Protein AF-A0A6V1R029-F1 (afdb_monomer_lite)

Organism: Heterosigma akashiwo (NCBI:txid2829)

Radius of gyration: 32.34 Å; chains: 1; bounding box: 73×53×135 Å

Secondary structure (DSSP, 8-state):
-HHHHHHHHHHHHHHHHHHHHHSSSSPPPPHHHHHHHHHHHHHHHHHHHHTS-HHHHHHHHHHHHHTTEETTTTEE-SSSPPPHHHHHHHHHHHHHHHHHS----SS--------HHHHH-HHHHHHHHHHH-TTPPPBTTTEEE-----B-TT--S---SS-SEEEE-HHHHTSHHHHHHHHHHTT--S-TTS-----HHHHHHHHHHHHHHHTSHHHHHHHHHHHHTTSS-SSHHHHHHHHHHHHT--B-SSSTT-B-HHIIIII--EETTEE-----HHHHHHHHHHT-EEEEEEBPPS-S--SS---S-GGG-SEEEEEEEETTEEEEEEEEESS--HHHHHHHHHHHHHHS-SEEEEEETTEEEEEEEEEEEETTEEEEEEEEEEEPPPPHHHHHHHHHHHHHHHHHHHHHHHHHHHHHHHHHHHHHHHHHHHHHHHHHT--

Foldseek 3Di:
DVVLLVQLLVLLVVLLVVLVVPVPDDDFDDLVRLLVSLLVSLVSNVVSLVVADPQLVVLLQVLCVVQQAHSVVSDGDDPDHDGSVSVSVSSVVNSVVSVPPPPVPPDDDPPLDDDVVCLVAVQVLLQQLLVQQPLFDFEPPQFWFDQADADALVDPAFRDPDDGTPDGHVVSCVPQLNVLLVVLLVVDDQDFDDADDCDPVNVVSLLSNLVVLCVGRLNVSLLVSCVVVVLAPVDSVRVSVVLCCAFPAFQDDPHGRGDGLVCVEPNWYDDPLETNYDAEQSNLVVQVVVVQKAWRHWHDAPDQCDVCHPPDDPRRQQWTWTWIGGNNRTDSIHIYRHRGGPSSVSSSQSSCQRPHDQWDQHDHPPAGWIWGFDWDQDPNDIYTPYIHIDHDDDDPVRVVVVVVVVVVVVVVVVVVVVVVVVVVVVVVVVVVVVVVVVVVVVVVVVD

InterPro domains:
  IPR000048 IQ motif, EF-hand binding site [SM00015] (395-417)
  IPR000048 IQ motif, EF-hand binding site [SM00015] (425-447)
  IPR018998 EndoU ribonuclease, C-terminal [PF09412] (121-389)
  IPR018998 EndoU ribonuclease, C-terminal [PS51959] (118-393)
  IPR018998 EndoU ribonuclease, C-terminal [cd21159] (118-389)
  IPR037227 Endoribonuclease EndoU-like [SSF142877] (120-392)
  IPR039787 Poly(U)-specific endoribonuclease [PTHR12439] (102-391)

Structure (mmCIF, N/CA/C/O backbone):
data_AF-A0A6V1R029-F1
#
_entry.id   AF-A0A6V1R029-F1
#
loop_
_atom_site.group_PDB
_atom_site.id
_atom_site.type_symbol
_atom_site.label_atom_id
_atom_site.label_alt_id
_atom_site.label_comp_id
_atom_site.label_asym_id
_atom_site.label_entity_id
_atom_site.label_seq_id
_atom_site.pdbx_PDB_ins_code
_atom_site.Cartn_x
_atom_site.Cartn_y
_atom_site.Cartn_z
_atom_site.occupancy
_atom_site.B_iso_or_equiv
_atom_site.auth_seq_id
_atom_site.auth_comp_id
_atom_site.auth_asym_id
_atom_site.auth_atom_id
_atom_site.pdbx_PDB_model_num
ATOM 1 N N . GLN A 1 1 ? 7.028 -3.833 21.998 1.00 54.34 1 GLN A N 1
ATOM 2 C CA . GLN A 1 1 ? 6.760 -4.037 23.444 1.00 54.34 1 GLN A CA 1
ATOM 3 C C . GLN A 1 1 ? 5.308 -3.716 23.799 1.00 54.34 1 GLN A C 1
ATOM 5 O O . GLN A 1 1 ? 4.692 -4.537 24.460 1.00 54.34 1 GLN A O 1
ATOM 10 N N . GLN A 1 2 ? 4.737 -2.613 23.300 1.00 55.56 2 GLN A N 1
ATOM 11 C CA . GLN A 1 2 ? 3.317 -2.270 23.481 1.00 55.56 2 GLN A CA 1
ATOM 12 C C . GLN A 1 2 ? 2.348 -3.353 22.971 1.00 55.56 2 GLN A C 1
ATOM 14 O O . GLN A 1 2 ? 1.460 -3.750 23.705 1.00 55.56 2 GLN A O 1
ATOM 19 N N . PHE A 1 3 ? 2.581 -3.936 21.792 1.00 58.59 3 PHE A N 1
ATOM 20 C CA . PHE A 1 3 ? 1.743 -5.033 21.283 1.00 58.59 3 PHE A CA 1
ATOM 21 C C . PHE A 1 3 ? 1.680 -6.260 22.217 1.00 58.59 3 PHE A C 1
ATOM 23 O O . PHE A 1 3 ? 0.614 -6.806 22.468 1.00 58.59 3 PHE A O 1
ATOM 30 N N . LYS A 1 4 ? 2.817 -6.658 22.801 1.00 72.50 4 LYS A N 1
ATOM 31 C CA . LYS A 1 4 ? 2.884 -7.762 23.779 1.00 72.50 4 LYS A CA 1
ATOM 32 C C . LYS A 1 4 ? 2.118 -7.428 25.059 1.00 72.50 4 LYS A C 1
ATOM 34 O O . LYS A 1 4 ? 1.523 -8.308 25.666 1.00 72.50 4 LYS A O 1
ATOM 39 N N . MET A 1 5 ? 2.148 -6.155 25.453 1.00 75.19 5 MET A N 1
ATOM 40 C CA . MET A 1 5 ? 1.379 -5.649 26.582 1.00 75.19 5 MET A CA 1
ATOM 41 C C . MET A 1 5 ? -0.126 -5.705 26.288 1.00 75.19 5 MET A C 1
ATOM 43 O O . MET A 1 5 ? -0.872 -6.197 27.121 1.00 75.19 5 MET A O 1
ATOM 47 N N . GLU A 1 6 ? -0.565 -5.283 25.101 1.00 73.00 6 GLU A N 1
ATOM 48 C CA . GLU A 1 6 ? -1.980 -5.343 24.706 1.00 73.00 6 GLU A CA 1
ATOM 49 C C . GLU A 1 6 ? -2.486 -6.783 24.541 1.00 73.00 6 GLU A C 1
ATOM 51 O O . GLU A 1 6 ? -3.564 -7.102 25.026 1.00 73.00 6 GLU A O 1
ATOM 56 N N . SER A 1 7 ? -1.682 -7.688 23.971 1.00 74.88 7 SER A N 1
ATOM 57 C CA . SER A 1 7 ? -2.000 -9.123 23.925 1.00 74.88 7 SER A CA 1
ATOM 58 C C . SER A 1 7 ? -2.167 -9.712 25.331 1.00 74.88 7 SER A C 1
ATOM 60 O O . SER A 1 7 ? -3.139 -10.413 25.593 1.00 74.88 7 SER A O 1
ATOM 62 N N . LEU A 1 8 ? -1.272 -9.364 26.263 1.00 79.31 8 LEU A N 1
ATOM 63 C CA . LEU A 1 8 ? -1.368 -9.803 27.653 1.00 79.31 8 LEU A CA 1
ATOM 64 C C . LEU A 1 8 ? -2.629 -9.249 28.335 1.00 79.31 8 LEU A C 1
ATOM 66 O O . LEU A 1 8 ? -3.346 -10.003 28.988 1.00 79.31 8 LEU A O 1
ATOM 70 N N . LYS A 1 9 ? -2.927 -7.954 28.157 1.00 80.69 9 LYS A N 1
ATOM 71 C CA . LYS A 1 9 ? -4.151 -7.319 28.671 1.00 80.69 9 LYS A CA 1
ATOM 72 C C . LYS A 1 9 ? -5.402 -7.999 28.125 1.00 80.69 9 LYS A C 1
ATOM 74 O O . LYS A 1 9 ? -6.283 -8.331 28.909 1.00 80.69 9 LYS A O 1
ATOM 79 N N . HIS A 1 10 ? -5.441 -8.267 26.821 1.00 80.06 10 HIS A N 1
ATOM 80 C CA . HIS A 1 10 ? -6.552 -8.947 26.168 1.00 80.06 10 HIS A CA 1
ATOM 81 C C . HIS A 1 10 ? -6.808 -10.331 26.777 1.00 80.06 10 HIS A C 1
ATOM 83 O O . HIS A 1 10 ? -7.933 -10.612 27.178 1.00 80.06 10 HIS A O 1
ATOM 89 N N . THR A 1 11 ? -5.767 -11.149 26.980 1.00 77.44 11 THR A N 1
ATOM 90 C CA . THR A 1 11 ? -5.904 -12.455 27.648 1.00 77.44 11 THR A CA 1
ATOM 91 C C . THR A 1 11 ? -6.480 -12.330 29.065 1.00 77.44 11 THR A C 1
ATOM 93 O O . THR A 1 11 ? -7.327 -13.134 29.457 1.00 77.44 11 THR A O 1
ATOM 96 N N . PHE A 1 12 ? -6.066 -11.329 29.850 1.00 82.81 12 PHE A N 1
ATOM 97 C CA . PHE A 1 12 ? -6.651 -11.088 31.176 1.00 82.81 12 PHE A CA 1
ATOM 98 C C . PHE A 1 12 ? -8.118 -10.635 31.084 1.00 82.81 12 PHE A C 1
ATOM 100 O O . PHE A 1 12 ? -8.951 -11.150 31.827 1.00 82.81 12 PHE A O 1
ATOM 107 N N . THR A 1 13 ? -8.453 -9.741 30.151 1.00 80.88 13 THR A N 1
ATOM 108 C CA . THR A 1 13 ? -9.827 -9.273 29.907 1.00 80.88 13 THR A CA 1
ATOM 109 C C . THR A 1 13 ? -10.763 -10.406 29.485 1.00 80.88 13 THR A C 1
ATOM 111 O O . THR A 1 13 ? -11.849 -10.529 30.046 1.00 80.88 13 THR A O 1
ATOM 114 N N . GLU A 1 14 ? -10.345 -11.283 28.569 1.00 79.81 14 GLU A N 1
ATOM 115 C CA . GLU A 1 14 ? -11.143 -12.448 28.163 1.00 79.81 14 GLU A CA 1
ATOM 116 C C . GLU A 1 14 ? -11.431 -13.387 29.340 1.00 79.81 14 GLU A C 1
ATOM 118 O O . GLU A 1 14 ? -12.534 -13.917 29.472 1.00 79.81 14 GLU A O 1
ATOM 123 N N . ASN A 1 15 ? -10.448 -13.605 30.219 1.00 79.25 15 ASN A N 1
ATOM 124 C CA . ASN A 1 15 ? -10.633 -14.462 31.389 1.00 79.25 15 ASN A CA 1
ATOM 125 C C . ASN A 1 15 ? -11.569 -13.832 32.435 1.00 79.25 15 ASN A C 1
ATOM 127 O O . ASN A 1 15 ? -12.310 -14.570 33.084 1.00 79.25 15 ASN A O 1
ATOM 131 N N . ILE A 1 16 ? -11.594 -12.498 32.561 1.00 81.62 16 ILE A N 1
ATOM 132 C CA . ILE A 1 16 ? -12.592 -11.782 33.377 1.00 81.62 16 ILE A CA 1
ATOM 133 C C . ILE A 1 16 ? -13.994 -12.022 32.805 1.00 81.62 16 ILE A C 1
ATOM 135 O O . ILE A 1 16 ? -14.861 -12.527 33.516 1.00 81.62 16 ILE A O 1
ATOM 139 N N . GLN A 1 17 ? -14.185 -11.773 31.506 1.00 79.06 17 GLN A N 1
ATOM 140 C CA . GLN A 1 17 ? -15.477 -11.956 30.833 1.00 79.06 17 GLN A CA 1
ATOM 141 C C . GLN A 1 17 ? -15.976 -13.405 30.919 1.00 79.06 17 GLN A C 1
ATOM 143 O O . GLN A 1 17 ? -17.154 -13.655 31.163 1.00 79.06 17 GLN A O 1
ATOM 148 N N . ARG A 1 18 ? -15.081 -14.392 30.778 1.00 78.00 18 ARG A N 1
ATOM 149 C CA . ARG A 1 18 ? -15.428 -15.815 30.941 1.00 78.00 18 ARG A CA 1
ATOM 150 C C . ARG A 1 18 ? -15.911 -16.143 32.352 1.00 78.00 18 ARG A C 1
ATOM 152 O O . ARG A 1 18 ? -16.817 -16.960 32.493 1.00 78.00 18 ARG A O 1
ATOM 159 N N . LEU A 1 19 ? -15.320 -15.549 33.389 1.00 77.00 19 LEU A N 1
ATOM 160 C CA . LEU A 1 19 ? -15.786 -15.749 34.763 1.00 77.00 19 LEU A CA 1
ATOM 161 C C . LEU A 1 19 ? -17.128 -15.061 35.006 1.00 77.00 19 LEU A C 1
ATOM 163 O O . LEU A 1 19 ? -17.985 -15.637 35.669 1.00 77.00 19 LEU A O 1
ATOM 167 N N . GLU A 1 20 ? -17.336 -13.864 34.465 1.00 76.94 20 GLU A N 1
ATOM 168 C CA . GLU A 1 20 ? -18.607 -13.139 34.576 1.00 76.94 20 GLU A CA 1
ATOM 169 C C . GLU A 1 20 ? -19.750 -13.900 33.891 1.00 76.94 20 GLU A C 1
ATOM 171 O O . GLU A 1 20 ? -20.787 -14.131 34.510 1.00 76.94 20 GLU A O 1
ATOM 176 N N . ASN A 1 21 ? -19.521 -14.412 32.680 1.00 70.81 21 ASN A N 1
ATOM 177 C CA . ASN A 1 21 ? -20.530 -15.147 31.915 1.00 70.81 21 ASN A CA 1
ATOM 178 C C . ASN A 1 21 ? -20.875 -16.522 32.517 1.00 70.81 21 ASN A C 1
ATOM 180 O O . ASN A 1 21 ? -22.012 -16.974 32.406 1.00 70.81 21 ASN A O 1
ATOM 184 N N . ASN A 1 22 ? -19.918 -17.189 33.173 1.00 65.31 22 ASN A N 1
ATOM 185 C CA . ASN A 1 22 ? -20.114 -18.540 33.716 1.00 65.31 22 ASN A CA 1
ATOM 186 C C . ASN A 1 22 ? -20.589 -18.574 35.179 1.00 65.31 22 ASN A C 1
ATOM 188 O O . ASN A 1 22 ? -20.963 -19.640 35.661 1.00 65.31 22 ASN A O 1
ATOM 192 N N . THR A 1 23 ? -20.580 -17.451 35.909 1.00 61.50 23 THR A N 1
ATOM 193 C CA . THR A 1 23 ? -20.916 -17.443 37.351 1.00 61.50 23 THR A CA 1
ATOM 194 C C . THR A 1 23 ? -22.393 -17.209 37.662 1.00 61.50 23 THR A C 1
ATOM 196 O O . THR A 1 23 ? -22.800 -17.426 38.797 1.00 61.50 23 THR A O 1
ATOM 199 N N . ALA A 1 24 ? -23.217 -16.833 36.679 1.00 57.88 24 ALA A N 1
ATOM 200 C CA . ALA A 1 24 ? -24.620 -16.497 36.927 1.00 57.88 24 ALA A CA 1
ATOM 201 C C . ALA A 1 24 ? -25.548 -17.713 37.148 1.00 57.88 24 ALA A C 1
ATOM 203 O O . ALA A 1 24 ? -26.583 -17.548 37.781 1.00 57.88 24 ALA A O 1
ATOM 204 N N . ASN A 1 25 ? -25.200 -18.918 36.662 1.00 58.88 25 ASN A N 1
ATOM 205 C CA . ASN A 1 25 ? -26.129 -20.067 36.606 1.00 58.88 25 ASN A CA 1
ATOM 206 C C . ASN A 1 25 ? -25.508 -21.442 36.957 1.00 58.88 25 ASN A C 1
ATOM 208 O O . ASN A 1 25 ? -26.106 -22.474 36.651 1.00 58.88 25 ASN A O 1
ATOM 212 N N . LEU A 1 26 ? -24.316 -21.497 37.562 1.00 66.25 26 LEU A N 1
ATOM 213 C CA . LEU A 1 26 ? -23.601 -22.755 37.835 1.00 66.25 26 LEU A CA 1
ATOM 214 C C . LEU A 1 26 ? -23.264 -22.931 39.327 1.00 66.25 26 LEU A C 1
ATOM 216 O O . LEU A 1 26 ? -23.078 -21.935 40.030 1.00 66.25 26 LEU A O 1
ATOM 220 N N . PRO A 1 27 ? -23.168 -24.182 39.827 1.00 74.88 27 PRO A N 1
ATOM 221 C CA . PRO A 1 27 ? -22.714 -24.451 41.189 1.00 74.88 27 PRO A CA 1
ATOM 222 C C . PRO A 1 27 ? -21.271 -23.954 41.407 1.00 74.88 27 PRO A C 1
ATOM 224 O O . PRO A 1 27 ? -20.507 -23.857 40.441 1.00 74.88 27 PRO A O 1
ATOM 227 N N . PRO A 1 28 ? -20.868 -23.667 42.663 1.00 75.81 28 PRO A N 1
ATOM 228 C CA . PRO A 1 28 ? -19.510 -23.233 42.973 1.00 75.81 28 PRO A CA 1
ATOM 229 C C . PRO A 1 28 ? -18.463 -24.223 42.434 1.00 75.81 28 PRO A C 1
ATOM 231 O O . PRO A 1 28 ? -18.637 -25.435 42.594 1.00 75.81 28 PRO A O 1
ATOM 234 N N . PRO A 1 29 ? -17.378 -23.738 41.806 1.00 82.00 29 PRO A N 1
ATOM 235 C CA . PRO A 1 29 ? -16.380 -24.610 41.207 1.00 82.00 29 PRO A CA 1
ATOM 236 C C . PRO A 1 29 ? -15.611 -25.403 42.268 1.00 82.00 29 PRO A C 1
ATOM 238 O O . PRO A 1 29 ? -15.318 -24.906 43.358 1.00 82.00 29 PRO A O 1
ATOM 241 N N . THR A 1 30 ? -15.240 -26.636 41.930 1.00 85.88 30 THR A N 1
ATOM 242 C CA . THR A 1 30 ? -14.415 -27.485 42.794 1.00 85.88 30 THR A CA 1
ATOM 243 C C . THR A 1 30 ? -12.971 -26.964 42.874 1.00 85.88 30 THR A C 1
ATOM 245 O O . THR A 1 30 ? -12.498 -26.285 41.954 1.00 85.88 30 THR A O 1
ATOM 248 N N . PRO A 1 31 ? -12.215 -27.325 43.931 1.00 82.50 31 PRO A N 1
ATOM 249 C CA . PRO A 1 31 ? -10.777 -27.055 44.032 1.00 82.50 31 PRO A CA 1
ATOM 250 C C . PRO A 1 31 ? -9.976 -27.405 42.769 1.00 82.50 31 PRO A C 1
ATOM 252 O O . PRO A 1 31 ? -9.123 -26.629 42.335 1.00 82.50 31 PRO A O 1
ATOM 255 N N . ASP A 1 32 ? -10.290 -28.538 42.138 1.00 83.06 32 ASP A N 1
ATOM 256 C CA . ASP A 1 32 ? -9.618 -28.992 40.918 1.00 83.06 32 ASP A CA 1
ATOM 257 C C . ASP A 1 32 ? -9.962 -28.126 39.705 1.00 83.06 32 ASP A C 1
ATOM 259 O O . ASP A 1 32 ? -9.091 -27.834 38.881 1.00 83.06 32 ASP A O 1
ATOM 263 N N . GLN A 1 33 ? -11.213 -27.668 39.595 1.00 84.00 33 GLN A N 1
ATOM 264 C CA . GLN A 1 33 ? -11.635 -26.745 38.539 1.00 84.00 33 GLN A CA 1
ATOM 265 C C . GLN A 1 33 ? -10.924 -25.394 38.671 1.00 84.00 33 GLN A C 1
ATOM 267 O O . GLN A 1 33 ? -10.425 -24.868 37.674 1.00 84.00 33 GLN A O 1
ATOM 272 N N . ILE A 1 34 ? -10.792 -24.880 39.897 1.00 85.62 34 ILE A N 1
ATOM 273 C CA . ILE A 1 34 ? -10.021 -23.666 40.198 1.00 85.62 34 ILE A CA 1
ATOM 274 C C . ILE A 1 34 ? -8.541 -23.857 39.832 1.00 85.62 34 ILE A C 1
ATOM 276 O O . ILE A 1 34 ? -7.949 -23.024 39.140 1.00 85.62 34 ILE A O 1
ATOM 280 N N . GLY A 1 35 ? -7.941 -24.982 40.230 1.00 84.12 35 GLY A N 1
ATOM 281 C CA . GLY A 1 35 ? -6.552 -25.304 39.900 1.00 84.12 35 GLY A CA 1
ATOM 282 C C . GLY A 1 35 ? -6.307 -25.434 38.392 1.00 84.12 35 GLY A C 1
ATOM 283 O O . GLY A 1 35 ? -5.307 -24.932 37.875 1.00 84.12 35 GLY A O 1
ATOM 284 N N . ASN A 1 36 ? -7.224 -26.066 37.657 1.00 86.56 36 ASN A N 1
ATOM 285 C CA . ASN A 1 36 ? -7.171 -26.170 36.195 1.00 86.56 36 ASN A CA 1
ATOM 286 C C . ASN A 1 36 ? -7.281 -24.807 35.514 1.00 86.56 36 ASN A C 1
ATOM 288 O O . ASN A 1 36 ? -6.540 -24.533 34.570 1.00 86.56 36 ASN A O 1
ATOM 292 N N . PHE A 1 37 ? -8.159 -23.943 36.017 1.00 87.06 37 PHE A N 1
ATOM 293 C CA . PHE A 1 37 ? -8.330 -22.595 35.497 1.00 87.06 37 PHE A CA 1
ATOM 294 C C . PHE A 1 37 ? -7.048 -21.760 35.638 1.00 87.06 37 PHE A C 1
ATOM 296 O O . PHE A 1 37 ? -6.575 -21.191 34.656 1.00 87.06 37 PHE A O 1
ATOM 303 N N . LEU A 1 38 ? -6.411 -21.764 36.815 1.00 88.00 38 LEU A N 1
ATOM 304 C CA . LEU A 1 38 ? -5.151 -21.040 37.035 1.00 88.00 38 LEU A CA 1
ATOM 305 C C . LEU A 1 38 ? -3.995 -21.587 36.185 1.00 88.00 38 LEU A C 1
ATOM 307 O O . LEU A 1 38 ? -3.215 -20.806 35.637 1.00 88.00 38 LEU A O 1
ATOM 311 N N . ARG A 1 39 ? -3.912 -22.915 36.011 1.00 89.25 39 ARG A N 1
ATOM 312 C CA . ARG A 1 39 ? -2.938 -23.546 35.102 1.00 89.25 39 ARG A CA 1
ATOM 313 C C . ARG A 1 39 ? -3.145 -23.115 33.653 1.00 89.25 39 ARG A C 1
ATOM 315 O O . ARG A 1 39 ? -2.162 -22.859 32.961 1.00 89.25 39 ARG A O 1
ATOM 322 N N . ARG A 1 40 ? -4.400 -23.010 33.209 1.00 86.44 40 ARG A N 1
ATOM 323 C CA . ARG A 1 40 ? -4.742 -22.534 31.866 1.00 86.44 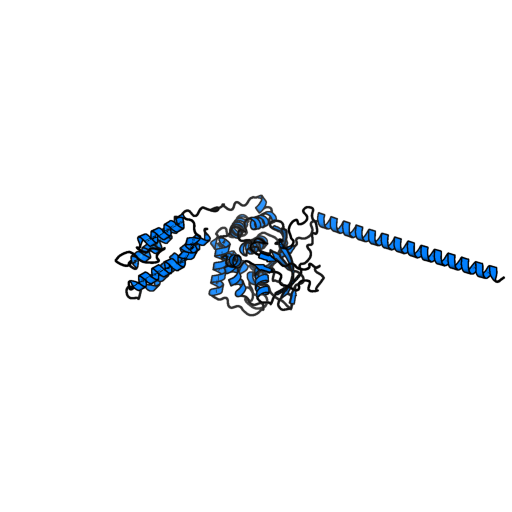40 ARG A CA 1
ATOM 324 C C . ARG A 1 40 ? -4.322 -21.082 31.671 1.00 86.44 40 ARG A C 1
ATOM 326 O O . ARG A 1 40 ? -3.598 -20.812 30.724 1.00 86.44 40 ARG A O 1
ATOM 333 N N . ILE A 1 41 ? -4.669 -20.185 32.598 1.00 86.62 41 ILE A N 1
ATOM 334 C CA . ILE A 1 41 ? -4.230 -18.783 32.511 1.00 86.62 41 ILE A CA 1
ATOM 335 C C . ILE A 1 41 ? -2.702 -18.723 32.445 1.00 86.62 41 ILE A C 1
ATOM 337 O O . ILE A 1 41 ? -2.169 -18.062 31.563 1.00 86.62 41 ILE A O 1
ATOM 341 N N . ASN A 1 42 ? -1.990 -19.440 33.325 1.00 88.75 42 ASN A N 1
ATOM 342 C CA . ASN A 1 42 ? -0.523 -19.477 33.333 1.00 88.75 42 ASN A CA 1
ATOM 343 C C . ASN A 1 42 ? 0.068 -19.971 31.995 1.00 88.75 42 ASN A C 1
ATOM 345 O O . ASN A 1 42 ? 1.091 -19.449 31.547 1.00 88.75 42 ASN A O 1
ATOM 349 N N . ALA A 1 43 ? -0.575 -20.943 31.339 1.00 82.38 43 ALA A N 1
ATOM 350 C CA . ALA A 1 43 ? -0.190 -21.406 30.008 1.00 82.38 43 ALA A CA 1
ATOM 351 C C . ALA A 1 43 ? -0.437 -20.334 28.932 1.00 82.38 43 ALA A C 1
ATOM 353 O O . ALA A 1 43 ? 0.486 -20.024 28.174 1.00 82.38 43 ALA A O 1
ATOM 354 N N . ASP A 1 44 ? -1.628 -19.726 28.927 1.00 79.75 44 ASP A N 1
ATOM 355 C CA . ASP A 1 44 ? -2.052 -18.710 27.956 1.00 79.75 44 ASP A CA 1
ATOM 356 C C . ASP A 1 44 ? -1.137 -17.474 28.002 1.00 79.75 44 ASP A C 1
ATOM 358 O O . ASP A 1 44 ? -0.713 -16.956 26.969 1.00 79.75 44 ASP A O 1
ATOM 362 N N . VAL A 1 45 ? -0.746 -17.027 29.202 1.00 83.81 45 VAL A N 1
ATOM 363 C CA . VAL A 1 45 ? 0.137 -15.858 29.356 1.00 83.81 45 VAL A CA 1
ATOM 364 C C . VAL A 1 45 ? 1.628 -16.201 29.274 1.00 83.81 45 VAL A C 1
ATOM 366 O O . VAL A 1 45 ? 2.466 -15.318 29.073 1.00 83.81 45 VAL A O 1
ATOM 369 N N . GLY A 1 46 ? 1.999 -17.473 29.438 1.00 78.44 46 GLY A N 1
ATOM 370 C CA . GLY A 1 46 ? 3.383 -17.899 29.647 1.00 78.44 46 GLY A CA 1
ATOM 371 C C . GLY A 1 46 ? 4.314 -17.615 28.465 1.00 78.44 46 GLY A C 1
ATOM 372 O O . GLY A 1 46 ? 5.462 -17.206 28.671 1.00 78.44 46 GLY A O 1
ATOM 373 N N . SER A 1 47 ? 3.841 -17.802 27.228 1.00 74.25 47 SER A N 1
ATOM 374 C CA . SER A 1 47 ? 4.609 -17.503 26.007 1.00 74.25 47 SER A CA 1
ATOM 375 C C . SER A 1 47 ? 4.860 -16.000 25.849 1.00 74.25 47 SER A C 1
ATOM 377 O O . SER A 1 47 ? 5.990 -15.586 25.577 1.00 74.25 47 SER A O 1
ATOM 379 N N . VAL A 1 48 ? 3.841 -15.182 26.119 1.00 75.19 48 VAL A N 1
ATOM 380 C CA . VAL A 1 48 ? 3.886 -13.721 26.004 1.00 75.19 48 VAL A CA 1
ATOM 381 C C . VAL A 1 48 ? 4.804 -13.126 27.074 1.00 75.19 48 VAL A C 1
ATOM 383 O O . VAL A 1 48 ? 5.724 -12.372 26.744 1.00 75.19 48 VAL A O 1
ATOM 386 N N . ILE A 1 49 ? 4.642 -13.539 28.339 1.00 81.50 49 ILE A N 1
ATOM 387 C CA . ILE A 1 49 ? 5.415 -13.034 29.487 1.00 81.50 49 ILE A CA 1
ATOM 388 C C . ILE A 1 49 ? 6.919 -13.229 29.302 1.00 81.50 49 ILE A C 1
ATOM 390 O O . ILE A 1 49 ? 7.680 -12.308 29.598 1.00 81.50 49 ILE A O 1
ATOM 394 N N . ARG A 1 50 ? 7.373 -14.386 28.791 1.00 77.81 50 ARG A N 1
ATOM 395 C CA . ARG A 1 50 ? 8.813 -14.656 28.576 1.00 77.81 50 ARG A CA 1
ATOM 396 C C . ARG A 1 50 ? 9.489 -13.609 27.693 1.00 77.81 50 ARG A C 1
ATOM 398 O O . ARG A 1 50 ? 10.688 -13.385 27.818 1.00 77.81 50 ARG A O 1
ATOM 405 N N . THR A 1 51 ? 8.717 -12.954 26.831 1.00 75.88 51 THR A N 1
ATOM 406 C CA . THR A 1 51 ? 9.209 -11.965 25.870 1.00 75.88 51 THR A CA 1
ATOM 407 C C . THR A 1 51 ? 8.891 -10.513 26.264 1.00 75.88 51 THR A C 1
ATOM 409 O O . THR A 1 51 ? 9.191 -9.594 25.489 1.00 75.88 51 THR A O 1
ATOM 412 N N . CYS A 1 52 ? 8.281 -10.297 27.437 1.00 77.56 52 CYS A N 1
ATOM 413 C CA . CYS A 1 52 ? 7.948 -8.986 27.998 1.00 77.56 52 CYS A CA 1
ATOM 414 C C . CYS A 1 52 ? 9.108 -8.392 28.823 1.00 77.56 52 CYS A C 1
ATOM 416 O O . CYS A 1 52 ? 9.977 -9.136 29.284 1.00 77.56 52 CYS A O 1
ATOM 418 N N . PRO A 1 53 ? 9.124 -7.063 29.062 1.00 81.69 53 PRO A N 1
ATOM 419 C CA . PRO A 1 53 ? 10.102 -6.427 29.946 1.00 81.69 53 PRO A CA 1
ATOM 420 C C . PRO A 1 53 ? 10.133 -7.049 31.350 1.00 81.69 53 PRO A C 1
ATOM 422 O O . PRO A 1 53 ? 9.108 -7.505 31.861 1.00 81.69 53 PRO A O 1
ATOM 425 N N . ALA A 1 54 ? 11.296 -7.017 32.007 1.00 81.75 54 ALA A N 1
ATOM 426 C CA . ALA A 1 54 ? 11.501 -7.634 33.321 1.00 81.75 54 ALA A CA 1
ATOM 427 C C . ALA A 1 54 ? 10.534 -7.117 34.405 1.00 81.75 54 ALA A C 1
ATOM 429 O O . ALA A 1 54 ? 10.172 -7.850 35.321 1.00 81.75 54 ALA A O 1
ATOM 430 N N . GLU A 1 55 ? 10.094 -5.863 34.311 1.00 82.81 55 GLU A N 1
ATOM 431 C CA . GLU A 1 55 ? 9.095 -5.281 35.212 1.00 82.81 55 GLU A CA 1
ATOM 432 C C . GLU A 1 55 ? 7.715 -5.934 35.066 1.00 82.81 55 GLU A C 1
ATOM 434 O O . GLU A 1 55 ? 7.115 -6.324 36.063 1.00 82.81 55 GLU A O 1
ATOM 439 N N . VAL A 1 56 ? 7.273 -6.174 33.829 1.00 85.38 56 VAL A N 1
ATOM 440 C CA . VAL A 1 56 ? 6.021 -6.884 33.523 1.00 85.38 56 VAL A CA 1
ATOM 441 C C . VAL A 1 56 ? 6.097 -8.333 33.996 1.00 85.38 56 VAL A C 1
ATOM 443 O O . VAL A 1 56 ? 5.173 -8.833 34.633 1.00 85.38 56 VAL A O 1
ATOM 446 N N . GLN A 1 57 ? 7.232 -9.000 33.750 1.00 87.44 57 GLN A N 1
ATOM 447 C CA . GLN A 1 57 ? 7.455 -10.362 34.237 1.00 87.44 57 GLN A CA 1
ATOM 448 C C . GLN A 1 57 ? 7.367 -10.442 35.765 1.00 87.44 57 GLN A C 1
ATOM 450 O O . GLN A 1 57 ? 6.756 -11.369 36.296 1.00 87.44 57 GLN A O 1
ATOM 455 N N . ARG A 1 58 ? 7.968 -9.479 36.478 1.00 88.31 58 ARG A N 1
ATOM 456 C CA . ARG A 1 58 ? 7.908 -9.401 37.945 1.00 88.31 58 ARG A CA 1
ATOM 457 C C . ARG A 1 58 ? 6.492 -9.134 38.439 1.00 88.31 58 ARG A C 1
ATOM 459 O O . ARG A 1 58 ? 6.059 -9.817 39.361 1.00 88.31 58 ARG A O 1
ATOM 466 N N . LEU A 1 59 ? 5.775 -8.195 37.820 1.00 90.69 59 LEU A N 1
ATOM 467 C CA . LEU A 1 59 ? 4.399 -7.863 38.184 1.00 90.69 59 LEU A CA 1
ATOM 468 C C . LEU A 1 59 ? 3.490 -9.091 38.105 1.00 90.69 59 LEU A C 1
ATOM 470 O O . LEU A 1 59 ? 2.838 -9.421 39.094 1.00 90.69 59 LEU A O 1
ATOM 474 N N . VAL A 1 60 ? 3.463 -9.772 36.956 1.00 89.38 60 VAL A N 1
ATOM 475 C CA . VAL A 1 60 ? 2.549 -10.904 36.758 1.00 89.38 60 VAL A CA 1
ATOM 476 C C . VAL A 1 60 ? 2.915 -12.060 37.687 1.00 89.38 60 VAL A C 1
ATOM 478 O O . VAL A 1 60 ? 2.043 -12.595 38.363 1.00 89.38 60 VAL A O 1
ATOM 481 N N . ARG A 1 61 ? 4.209 -12.392 37.817 1.00 91.25 61 ARG A N 1
ATOM 482 C CA . ARG A 1 61 ? 4.663 -13.437 38.754 1.00 91.25 61 ARG A CA 1
ATOM 483 C C . ARG A 1 61 ? 4.289 -13.126 40.202 1.00 91.25 61 ARG A C 1
ATOM 485 O O . ARG A 1 61 ? 3.889 -14.033 40.921 1.00 91.25 61 ARG A O 1
ATOM 492 N N . ARG A 1 62 ? 4.404 -11.863 40.626 1.00 93.56 62 ARG A N 1
ATOM 493 C CA . ARG A 1 62 ? 3.972 -11.425 41.960 1.00 93.56 62 ARG A CA 1
ATOM 494 C C . ARG A 1 62 ? 2.469 -11.632 42.137 1.00 93.56 62 ARG A C 1
ATOM 496 O O . ARG A 1 62 ? 2.075 -12.250 43.109 1.00 93.56 62 ARG A O 1
ATOM 503 N N . LYS A 1 63 ? 1.646 -11.209 41.174 1.00 93.88 63 LYS A N 1
ATOM 504 C CA . LYS A 1 63 ? 0.183 -11.342 41.254 1.00 93.88 63 LYS A CA 1
ATOM 505 C C . LYS A 1 63 ? -0.291 -12.797 41.337 1.00 93.88 63 LYS A C 1
ATOM 507 O O . LYS A 1 63 ? -1.192 -13.092 42.115 1.00 93.88 63 LYS A O 1
ATOM 512 N N . PHE A 1 64 ? 0.336 -13.708 40.592 1.00 92.94 64 PHE A N 1
ATOM 513 C CA . PHE A 1 64 ? 0.081 -15.148 40.732 1.00 92.94 64 PHE A CA 1
ATOM 514 C C . PHE A 1 64 ? 0.490 -15.677 42.117 1.00 92.94 64 PHE A C 1
ATOM 516 O O . PHE A 1 64 ? -0.245 -16.450 42.728 1.00 92.94 64 PHE A O 1
ATOM 523 N N . ASN A 1 65 ? 1.629 -15.221 42.642 1.00 91.75 65 ASN A N 1
ATOM 524 C CA . ASN A 1 65 ? 2.072 -15.586 43.986 1.00 91.75 65 ASN A CA 1
ATOM 525 C C . ASN A 1 65 ? 1.086 -15.088 45.063 1.00 91.75 65 ASN A C 1
ATOM 527 O O . ASN A 1 65 ? 0.698 -15.866 45.931 1.00 91.75 65 ASN A O 1
ATOM 531 N N . ASP A 1 66 ? 0.587 -13.853 44.950 1.00 91.88 66 ASP A N 1
ATOM 532 C CA . ASP A 1 66 ? -0.366 -13.254 45.899 1.00 91.88 66 ASP A CA 1
ATOM 533 C C . ASP A 1 66 ? -1.656 -14.095 46.030 1.00 91.88 66 ASP A C 1
ATOM 535 O O . ASP A 1 66 ? -2.164 -14.315 47.139 1.00 91.88 66 ASP A O 1
ATOM 539 N N . ILE A 1 67 ? -2.149 -14.654 44.916 1.00 92.56 67 ILE A N 1
ATOM 540 C CA . ILE A 1 67 ? -3.311 -15.561 44.905 1.00 92.56 67 ILE A CA 1
ATOM 541 C C . ILE A 1 67 ? -2.970 -17.004 45.336 1.00 92.56 67 ILE A C 1
ATOM 543 O O . ILE A 1 67 ? -3.856 -17.838 45.499 1.00 92.56 67 ILE A O 1
ATOM 547 N N . GLY A 1 68 ? -1.705 -17.304 45.634 1.00 90.88 68 GLY A N 1
ATOM 548 C CA . GLY A 1 68 ? -1.269 -18.608 46.140 1.00 90.88 68 GLY A CA 1
ATOM 549 C C . GLY A 1 68 ? -0.876 -19.614 45.062 1.00 90.88 68 GLY A C 1
ATOM 550 O O . GLY A 1 68 ? -0.933 -20.818 45.317 1.00 90.88 68 GLY A O 1
ATOM 551 N N . PHE A 1 69 ? -0.505 -19.142 43.867 1.00 91.94 69 PHE A N 1
ATOM 552 C CA . PHE A 1 69 ? -0.132 -19.969 42.723 1.00 91.94 69 PHE A CA 1
ATOM 553 C C . PHE A 1 69 ? 1.290 -19.657 42.242 1.00 91.94 69 PHE A C 1
ATOM 555 O O . PHE A 1 69 ? 1.632 -18.515 41.944 1.00 91.94 69 PHE A O 1
ATOM 562 N N . ASP A 1 70 ? 2.136 -20.676 42.121 1.00 88.88 70 ASP A N 1
ATOM 563 C CA . ASP A 1 70 ? 3.491 -20.512 41.598 1.00 88.88 70 ASP A CA 1
ATOM 564 C C . ASP A 1 70 ? 3.536 -20.812 40.093 1.00 88.88 70 ASP A C 1
ATOM 566 O O . ASP A 1 70 ? 3.375 -21.951 39.650 1.00 88.88 70 ASP A O 1
ATOM 570 N N . CYS A 1 71 ? 3.815 -19.778 39.293 1.00 86.25 71 CYS A N 1
ATOM 571 C CA . CYS A 1 71 ? 3.933 -19.883 37.838 1.00 86.25 71 CYS A CA 1
ATOM 572 C C . CYS A 1 71 ? 5.028 -20.853 37.371 1.00 86.25 71 CYS A C 1
ATOM 574 O O . CYS A 1 71 ? 4.932 -21.365 36.256 1.00 86.25 71 CYS A O 1
ATOM 576 N N . ARG A 1 72 ? 6.094 -21.060 38.161 1.00 84.19 72 ARG A N 1
ATOM 577 C CA . ARG A 1 72 ? 7.246 -21.891 37.768 1.00 84.19 72 ARG A CA 1
ATOM 578 C C . ARG A 1 72 ? 6.963 -23.370 37.955 1.00 84.19 72 ARG A C 1
ATOM 580 O O . ARG A 1 72 ? 7.272 -24.166 37.078 1.00 84.19 72 ARG A O 1
ATOM 587 N N . THR A 1 73 ? 6.382 -23.723 39.095 1.00 88.94 73 THR A N 1
ATOM 588 C CA . THR A 1 73 ? 6.010 -25.106 39.413 1.00 88.94 73 THR A CA 1
ATOM 589 C C . THR A 1 73 ? 4.621 -25.470 38.887 1.00 88.94 73 THR A C 1
ATOM 591 O O . THR A 1 73 ? 4.274 -26.650 38.854 1.00 88.94 73 THR A O 1
ATOM 594 N N . ASN A 1 74 ? 3.853 -24.474 38.423 1.00 87.50 74 ASN A N 1
ATOM 595 C CA . ASN A 1 74 ? 2.492 -24.596 37.901 1.00 87.50 74 ASN A CA 1
ATOM 596 C C . ASN A 1 74 ? 1.529 -25.234 38.922 1.00 87.50 74 ASN A C 1
ATOM 598 O O . ASN A 1 74 ? 0.692 -26.071 38.566 1.00 87.50 74 ASN A O 1
ATOM 602 N N . ARG A 1 75 ? 1.699 -24.883 40.206 1.00 87.06 75 ARG A N 1
ATOM 603 C CA . ARG A 1 75 ? 0.981 -25.467 41.350 1.00 87.06 75 ARG A CA 1
ATOM 604 C C . ARG A 1 75 ? 0.542 -24.393 42.344 1.00 87.06 75 ARG A C 1
ATOM 606 O O . ARG A 1 75 ? 1.248 -23.412 42.573 1.00 87.06 75 ARG A O 1
ATOM 613 N N . GLY A 1 76 ? -0.621 -24.618 42.956 1.00 87.56 76 GLY A N 1
ATOM 614 C CA . GLY A 1 76 ? -1.051 -23.882 44.142 1.00 87.56 76 GLY A CA 1
ATOM 615 C C . GLY A 1 76 ? -0.290 -24.359 45.377 1.00 87.56 76 GLY A C 1
ATOM 616 O O . GLY A 1 76 ? 0.000 -25.549 45.496 1.00 87.56 76 GLY A O 1
ATOM 617 N N . PHE A 1 77 ? 0.043 -23.440 46.280 1.00 88.19 77 PHE A N 1
ATOM 618 C CA . PHE A 1 77 ? 0.776 -23.748 47.516 1.00 88.19 77 PHE A CA 1
ATOM 619 C C . PHE A 1 77 ? 0.035 -23.319 48.791 1.00 88.19 77 PHE A C 1
ATOM 621 O O . PHE A 1 77 ? 0.504 -23.600 49.892 1.00 88.19 77 PHE A O 1
ATOM 628 N N . LYS A 1 78 ? -1.117 -22.644 48.667 1.00 85.44 78 LYS A N 1
ATOM 629 C CA . LYS A 1 78 ? -1.986 -22.351 49.814 1.00 85.44 78 LYS A CA 1
ATOM 630 C C . LYS A 1 78 ? -2.797 -23.599 50.214 1.00 85.44 78 LYS A C 1
ATOM 632 O O . LYS A 1 78 ? -3.188 -24.357 49.327 1.00 85.44 78 LYS A O 1
ATOM 637 N N . PRO A 1 79 ? -3.087 -23.798 51.518 1.00 79.06 79 PRO A N 1
ATOM 638 C CA . PRO A 1 79 ? -3.880 -24.936 52.000 1.00 79.06 79 PRO A CA 1
ATOM 639 C C . PRO A 1 79 ? -5.306 -24.955 51.442 1.00 79.06 79 PRO A C 1
ATOM 641 O O . PRO A 1 79 ? -5.874 -26.018 51.210 1.00 79.06 79 PRO A O 1
ATOM 644 N N . THR A 1 80 ? -5.876 -23.771 51.217 1.00 82.25 80 THR A N 1
ATOM 645 C CA . THR A 1 80 ? -7.193 -23.575 50.615 1.00 82.25 80 THR A CA 1
ATOM 646 C C . THR A 1 80 ? -7.041 -22.924 49.237 1.00 82.25 80 THR A C 1
ATOM 648 O O . THR A 1 80 ? -6.326 -21.920 49.125 1.00 82.25 80 THR A O 1
ATOM 651 N N . PRO A 1 81 ? -7.693 -23.457 48.186 1.00 84.25 81 PRO A N 1
ATOM 652 C CA . PRO A 1 81 ? -7.743 -22.812 46.877 1.00 84.25 81 PRO A CA 1
ATOM 653 C C . PRO A 1 81 ? -8.416 -21.434 46.955 1.00 84.25 81 PRO A C 1
ATOM 655 O O . PRO A 1 81 ? -9.289 -21.238 47.803 1.00 84.25 81 PRO A O 1
ATOM 658 N N . PRO A 1 82 ? -8.055 -20.497 46.065 1.00 89.62 82 PRO A N 1
ATOM 659 C CA . PRO A 1 82 ? -8.694 -19.190 46.012 1.00 89.62 82 PRO A CA 1
ATOM 660 C C . PRO A 1 82 ? -10.153 -19.309 45.563 1.00 89.62 82 PRO A C 1
ATOM 662 O O . PRO A 1 82 ? -10.485 -20.075 44.658 1.00 89.62 82 PRO A O 1
ATOM 665 N N . SER A 1 83 ? -11.017 -18.513 46.176 1.00 89.12 83 SER A N 1
ATOM 666 C CA . SER A 1 83 ? -12.406 -18.332 45.769 1.00 89.12 83 SER A CA 1
ATOM 667 C C . SER A 1 83 ? -12.513 -17.664 44.393 1.00 89.12 83 SER A C 1
ATOM 669 O O . SER A 1 83 ? -11.584 -17.023 43.898 1.00 89.12 83 SER A O 1
ATOM 671 N N . VAL A 1 84 ? -13.686 -17.779 43.767 1.00 84.56 84 VAL A N 1
ATOM 672 C CA . VAL A 1 84 ? -13.978 -17.129 42.479 1.00 84.56 84 VAL A CA 1
ATOM 673 C C . VAL A 1 84 ? -13.792 -15.611 42.555 1.00 84.56 84 VAL A C 1
ATOM 675 O O . VAL A 1 84 ? -13.258 -15.015 41.620 1.00 84.56 84 VAL A O 1
ATOM 678 N N . ASP A 1 85 ? -14.174 -14.989 43.669 1.00 85.88 85 ASP A N 1
ATOM 679 C CA . ASP A 1 85 ? -14.040 -13.543 43.856 1.00 85.88 85 ASP A CA 1
ATOM 680 C C . ASP A 1 85 ? -12.578 -13.119 44.026 1.00 85.88 85 ASP A C 1
ATOM 682 O O . ASP A 1 85 ? -12.154 -12.116 43.451 1.00 85.88 85 ASP A O 1
ATOM 686 N N . GLU A 1 86 ? -11.763 -13.927 44.712 1.00 88.50 86 GLU A N 1
ATOM 687 C CA . GLU A 1 86 ? -10.312 -13.714 44.780 1.00 88.50 86 GLU A CA 1
ATOM 688 C C . GLU A 1 86 ? -9.658 -13.839 43.398 1.00 88.50 86 GLU A C 1
ATOM 690 O O . GLU A 1 86 ? -8.771 -13.052 43.067 1.00 88.50 86 GLU A O 1
ATOM 695 N N . ILE A 1 87 ? -10.123 -14.768 42.555 1.00 89.44 87 ILE A N 1
ATOM 696 C CA . ILE A 1 87 ? -9.655 -14.903 41.167 1.00 89.44 87 ILE A CA 1
ATOM 697 C C . ILE A 1 87 ? -10.058 -13.681 40.334 1.00 89.44 87 ILE A C 1
ATOM 699 O O . ILE A 1 87 ? -9.220 -13.142 39.607 1.00 89.44 87 ILE A O 1
ATOM 703 N N . LYS A 1 88 ? -11.301 -13.197 40.453 1.00 87.94 88 LYS A N 1
ATOM 704 C CA . LYS A 1 88 ? -11.752 -11.967 39.778 1.00 87.94 88 LYS A CA 1
ATOM 705 C C . LYS A 1 88 ? -10.900 -10.765 40.200 1.00 87.94 88 LYS A C 1
ATOM 707 O O . LYS A 1 88 ? -10.404 -10.035 39.341 1.00 87.94 88 LYS A O 1
ATOM 712 N N . ALA A 1 89 ? -10.648 -10.608 41.500 1.00 88.88 89 ALA A N 1
ATOM 713 C CA . ALA A 1 89 ? -9.793 -9.550 42.037 1.00 88.88 89 ALA A CA 1
ATOM 714 C C . ALA A 1 89 ? -8.335 -9.672 41.559 1.00 88.88 89 ALA A C 1
ATOM 716 O O . ALA A 1 89 ? -7.692 -8.669 41.227 1.00 88.88 89 ALA A O 1
ATOM 717 N N . PHE A 1 90 ? -7.803 -10.893 41.463 1.00 93.06 90 PHE A N 1
ATOM 718 C CA . PHE A 1 90 ? -6.490 -11.156 40.874 1.00 93.06 90 PHE A CA 1
ATOM 719 C C . PHE A 1 90 ? -6.427 -10.697 39.415 1.00 93.06 90 PHE A C 1
ATOM 721 O O . PHE A 1 90 ? -5.513 -9.949 39.064 1.00 93.06 90 PHE A O 1
ATOM 728 N N . LEU A 1 91 ? -7.388 -11.088 38.576 1.00 90.12 91 LEU A N 1
ATOM 729 C CA . LEU A 1 91 ? -7.394 -10.722 37.159 1.00 90.12 91 LEU A CA 1
ATOM 730 C C . LEU A 1 91 ? -7.527 -9.204 36.977 1.00 90.12 91 LEU A C 1
ATOM 732 O O . LEU A 1 91 ? -6.720 -8.601 36.267 1.00 90.12 91 LEU A O 1
ATOM 736 N N . ALA A 1 92 ? -8.482 -8.577 37.670 1.00 88.75 92 ALA A N 1
ATOM 737 C CA . ALA A 1 92 ? -8.726 -7.139 37.593 1.00 88.75 92 ALA A CA 1
ATOM 738 C C . ALA A 1 92 ? -7.517 -6.324 38.080 1.00 88.75 92 ALA A C 1
ATOM 740 O O . ALA A 1 92 ? -7.030 -5.442 37.373 1.00 88.75 92 ALA A O 1
ATOM 741 N N . SER A 1 93 ? -6.957 -6.669 39.243 1.00 90.12 93 SER A N 1
ATOM 742 C CA . SER A 1 93 ? -5.798 -5.954 39.792 1.00 90.12 93 SER A CA 1
ATOM 743 C C . SER A 1 93 ? -4.497 -6.235 39.028 1.00 90.12 93 SER A C 1
ATOM 745 O O . SER A 1 93 ? -3.551 -5.445 39.094 1.00 90.12 93 SER A O 1
ATOM 747 N N . THR A 1 94 ? -4.413 -7.354 38.302 1.00 90.00 94 THR A N 1
ATOM 748 C CA . THR A 1 94 ? -3.309 -7.615 37.368 1.00 90.00 94 THR A CA 1
ATOM 749 C C . THR A 1 94 ? -3.449 -6.741 36.131 1.00 90.00 94 THR A C 1
ATOM 751 O O . THR A 1 94 ? -2.469 -6.116 35.735 1.00 90.00 94 THR A O 1
ATOM 754 N N . LEU A 1 95 ? -4.656 -6.625 35.570 1.00 87.44 95 LEU A N 1
ATOM 755 C CA . LEU A 1 95 ? -4.941 -5.747 34.436 1.00 87.44 95 LEU A CA 1
ATOM 756 C C . LEU A 1 95 ? -4.656 -4.273 34.773 1.00 87.44 95 LEU A C 1
ATOM 758 O O . LEU A 1 95 ? -3.984 -3.582 34.008 1.00 87.44 95 LEU A O 1
ATOM 762 N N . GLU A 1 96 ? -5.075 -3.814 35.951 1.00 86.38 96 GLU A N 1
ATOM 763 C CA . GLU A 1 96 ? -4.751 -2.479 36.464 1.00 86.38 96 GLU A CA 1
ATOM 764 C C . GLU A 1 96 ? -3.235 -2.286 36.631 1.00 86.38 96 GLU A C 1
ATOM 766 O O . GLU A 1 96 ? -2.666 -1.298 36.165 1.00 86.38 96 GLU A O 1
ATOM 771 N N . GLY A 1 97 ? -2.543 -3.270 37.211 1.00 84.38 97 GLY A N 1
ATOM 772 C CA . GLY A 1 97 ? -1.084 -3.258 37.309 1.00 84.38 97 GLY A CA 1
ATOM 773 C C . GLY A 1 97 ? -0.402 -3.156 35.939 1.00 84.38 97 GLY A C 1
ATOM 774 O O . GLY A 1 97 ? 0.559 -2.412 35.774 1.00 84.38 97 GLY A O 1
ATOM 775 N N . LEU A 1 98 ? -0.907 -3.862 34.928 1.00 82.88 98 LEU A N 1
ATOM 776 C CA . LEU A 1 98 ? -0.369 -3.811 33.565 1.00 82.88 98 LEU A CA 1
ATOM 777 C C . LEU A 1 98 ? -0.615 -2.455 32.887 1.00 82.88 98 LEU A C 1
ATOM 779 O O . LEU A 1 98 ? 0.171 -2.057 32.029 1.00 82.88 98 LEU A O 1
ATOM 783 N N . ASN A 1 99 ? -1.664 -1.732 33.285 1.00 78.75 99 ASN A N 1
ATOM 784 C CA . ASN A 1 99 ? -1.922 -0.363 32.837 1.00 78.75 99 ASN A CA 1
ATOM 785 C C . ASN A 1 99 ? -1.007 0.673 33.509 1.00 78.75 99 ASN A C 1
ATOM 787 O O . ASN A 1 99 ? -0.790 1.738 32.936 1.00 78.75 99 ASN A O 1
ATOM 791 N N . THR A 1 100 ? -0.454 0.367 34.688 1.00 79.25 100 THR A N 1
ATOM 792 C CA . THR A 1 100 ? 0.431 1.279 35.433 1.00 79.25 100 THR A CA 1
ATOM 793 C C . THR A 1 100 ? 1.918 1.054 35.170 1.00 79.25 100 THR A C 1
ATOM 795 O O . THR A 1 100 ? 2.701 1.976 35.391 1.00 79.25 100 THR A O 1
ATOM 798 N N . VAL A 1 101 ? 2.332 -0.120 34.665 1.00 74.19 101 VAL A N 1
ATOM 799 C CA . VAL A 1 101 ? 3.739 -0.363 34.303 1.00 74.19 101 VAL A CA 1
ATOM 800 C C . VAL A 1 101 ? 4.144 0.568 33.156 1.00 74.19 101 VAL A C 1
ATOM 802 O O . VAL A 1 101 ? 3.596 0.446 32.052 1.00 74.19 101 VAL A O 1
ATOM 805 N N . PRO A 1 102 ? 5.133 1.459 33.360 1.00 54.56 102 PRO A N 1
ATOM 806 C CA . PRO A 1 102 ? 5.684 2.257 32.285 1.00 54.56 102 PRO A CA 1
ATOM 807 C C . PRO A 1 102 ? 6.451 1.319 31.353 1.00 54.56 102 PRO A C 1
ATOM 809 O O . PRO A 1 102 ? 7.632 1.035 31.538 1.00 54.56 102 PRO A O 1
ATOM 812 N N . VAL A 1 103 ? 5.777 0.815 30.317 1.00 53.19 103 VAL A N 1
ATOM 813 C CA . VAL A 1 103 ? 6.466 0.241 29.158 1.00 53.19 103 VAL A CA 1
ATOM 814 C C . VAL A 1 103 ? 7.463 1.303 28.729 1.00 53.19 103 VAL A C 1
ATOM 816 O O . VAL A 1 103 ? 7.030 2.426 28.469 1.00 53.19 103 VAL A O 1
ATOM 819 N N . ALA A 1 104 ? 8.765 0.980 28.712 1.00 42.16 104 ALA A N 1
ATOM 820 C CA . ALA A 1 104 ? 9.796 1.857 28.171 1.00 42.16 104 ALA A CA 1
ATOM 821 C C . ALA A 1 104 ? 9.237 2.438 26.874 1.00 42.16 104 ALA A C 1
ATOM 823 O O . ALA A 1 104 ? 8.989 1.705 25.912 1.00 42.16 104 ALA A O 1
ATOM 824 N N . ARG A 1 105 ? 8.876 3.724 26.940 1.00 39.22 105 ARG A N 1
ATOM 825 C CA . ARG A 1 105 ? 8.109 4.416 25.915 1.00 39.22 105 ARG A CA 1
ATOM 826 C C . ARG A 1 105 ? 9.056 4.496 24.728 1.00 39.22 105 ARG A C 1
ATOM 828 O O . ARG A 1 105 ? 9.820 5.445 24.617 1.00 39.22 105 ARG A O 1
ATOM 835 N N . ALA A 1 106 ? 9.046 3.490 23.857 1.00 38.88 106 ALA A N 1
ATOM 836 C CA . ALA A 1 106 ? 9.442 3.691 22.478 1.00 38.88 106 ALA A CA 1
ATOM 837 C C . ALA A 1 106 ? 8.447 4.727 21.949 1.00 38.88 106 ALA A C 1
ATOM 839 O O . ALA A 1 106 ? 7.309 4.388 21.647 1.00 38.88 106 ALA A O 1
ATOM 840 N N . ALA A 1 107 ? 8.853 5.995 22.041 1.00 35.69 107 ALA A N 1
ATOM 841 C CA . ALA A 1 107 ? 8.140 7.189 21.617 1.00 35.69 107 ALA A CA 1
ATOM 842 C C . ALA A 1 107 ? 6.621 7.135 21.850 1.00 35.69 107 ALA A C 1
ATOM 844 O O . ALA A 1 107 ? 5.820 6.967 20.933 1.00 35.69 107 ALA A O 1
ATOM 845 N N . THR A 1 108 ? 6.184 7.356 23.087 1.00 36.53 108 THR A N 1
ATOM 846 C CA . THR A 1 108 ? 4.831 7.891 23.256 1.00 36.53 108 THR A CA 1
ATOM 847 C C . THR A 1 108 ? 4.677 9.169 22.479 1.00 36.53 108 THR A C 1
ATOM 849 O O . THR A 1 108 ? 5.504 10.060 22.655 1.00 36.53 108 THR A O 1
ATOM 852 N N . SER A 1 109 ? 3.565 9.259 21.753 1.00 39.34 109 SER A N 1
ATOM 853 C CA . SER A 1 109 ? 2.976 10.511 21.305 1.00 39.34 109 SER A CA 1
ATOM 854 C C . SER A 1 109 ? 4.036 11.528 20.899 1.00 39.34 109 SER A C 1
ATOM 856 O O . SER A 1 109 ? 4.143 12.598 21.493 1.00 39.34 109 SER A O 1
ATOM 858 N N . THR A 1 110 ? 4.804 11.218 19.856 1.00 41.72 110 THR A N 1
ATOM 859 C CA . THR A 1 110 ? 5.126 12.295 18.931 1.00 41.72 110 THR A CA 1
ATOM 860 C C . THR A 1 110 ? 3.775 12.882 18.554 1.00 41.72 110 THR A C 1
ATOM 862 O O . THR A 1 110 ? 2.966 12.248 17.870 1.00 41.72 110 THR A O 1
ATOM 865 N N . THR A 1 111 ? 3.457 14.042 19.128 1.00 56.53 111 THR A N 1
ATOM 866 C CA . THR A 1 111 ? 2.480 14.936 18.529 1.00 56.53 111 THR A CA 1
ATOM 867 C C . THR A 1 111 ? 2.885 14.995 17.071 1.00 56.53 111 THR A C 1
ATOM 869 O O . THR A 1 111 ? 4.033 15.328 16.771 1.00 56.53 111 THR A O 1
ATOM 872 N N . ILE A 1 112 ? 2.019 14.513 16.184 1.00 75.19 112 ILE A N 1
ATOM 873 C CA . ILE A 1 112 ? 2.340 14.511 14.768 1.00 75.19 112 ILE A CA 1
ATOM 874 C C . ILE A 1 112 ? 2.309 15.968 14.337 1.00 75.19 112 ILE A C 1
ATOM 876 O O . ILE A 1 112 ? 1.251 16.557 14.122 1.00 75.19 112 ILE A O 1
ATOM 880 N N . THR A 1 113 ? 3.489 16.570 14.323 1.00 81.81 113 THR A N 1
ATOM 881 C CA . THR A 1 113 ? 3.688 17.937 13.882 1.00 81.81 113 THR A CA 1
ATOM 882 C C . THR A 1 113 ? 3.832 17.894 12.378 1.00 81.81 113 THR A C 1
ATOM 884 O O . THR A 1 113 ? 4.783 17.316 11.863 1.00 81.81 113 THR A O 1
ATOM 887 N N . ILE A 1 114 ? 2.865 18.493 11.695 1.00 91.94 114 ILE A N 1
ATOM 888 C CA . ILE A 1 114 ? 2.895 18.665 10.247 1.00 91.94 114 ILE A CA 1
ATOM 889 C C . ILE A 1 114 ? 3.452 20.056 9.993 1.00 91.94 114 ILE A C 1
ATOM 891 O O . ILE A 1 114 ? 2.891 21.051 10.466 1.00 91.94 114 ILE A O 1
ATOM 895 N N . SER A 1 115 ? 4.583 20.106 9.306 1.00 91.44 115 SER A N 1
ATOM 896 C CA . SER A 1 115 ? 5.227 21.343 8.890 1.00 91.44 115 SER A CA 1
ATOM 897 C C . SER A 1 115 ? 4.430 22.034 7.783 1.00 91.44 115 SER A C 1
ATOM 899 O O . SER A 1 115 ? 3.662 21.406 7.052 1.00 91.44 115 SER A O 1
ATOM 901 N N . GLN A 1 116 ? 4.627 23.346 7.639 1.00 92.62 116 GLN A N 1
ATOM 902 C CA . GLN A 1 116 ? 4.010 24.093 6.545 1.00 92.62 116 GLN A CA 1
ATOM 903 C C . GLN A 1 116 ? 4.504 23.593 5.181 1.00 92.62 116 GLN A C 1
ATOM 905 O O . GLN A 1 116 ? 3.715 23.466 4.256 1.00 92.62 116 GLN A O 1
ATOM 910 N N . GLU A 1 117 ? 5.778 23.206 5.086 1.00 92.94 117 GLU A N 1
ATOM 911 C CA . GLU A 1 117 ? 6.342 22.637 3.863 1.00 92.94 117 GLU A CA 1
ATOM 912 C C . GLU A 1 117 ? 5.638 21.351 3.420 1.00 92.94 117 GLU A C 1
ATOM 914 O O . GLU A 1 117 ? 5.422 21.162 2.229 1.00 92.94 117 GLU A O 1
ATOM 919 N N . GLU A 1 118 ? 5.275 20.468 4.355 1.00 92.81 118 GLU A N 1
ATOM 920 C CA . GLU A 1 118 ? 4.505 19.259 4.037 1.00 92.81 118 GLU A CA 1
ATOM 921 C C . GLU A 1 118 ? 3.077 19.601 3.605 1.00 92.81 118 GLU A C 1
ATOM 923 O O . GLU A 1 118 ? 2.527 18.959 2.713 1.00 92.81 118 GLU A O 1
ATOM 928 N N . LEU A 1 119 ? 2.460 20.622 4.211 1.00 94.00 119 LEU A N 1
ATOM 929 C CA . LEU A 1 119 ? 1.150 21.097 3.767 1.00 94.00 119 LEU A CA 1
ATOM 930 C C . LEU A 1 119 ? 1.225 21.674 2.350 1.00 94.00 119 LEU A C 1
ATOM 932 O O . LEU A 1 119 ? 0.300 21.454 1.573 1.00 94.00 119 LEU A O 1
ATOM 936 N N . ASP A 1 120 ? 2.290 22.379 1.995 1.00 94.56 120 ASP A N 1
ATOM 937 C CA . ASP A 1 120 ? 2.417 23.024 0.685 1.00 94.56 120 ASP A CA 1
ATOM 938 C C . ASP A 1 120 ? 2.867 22.053 -0.422 1.00 94.56 120 ASP A C 1
ATOM 940 O O . ASP A 1 120 ? 2.619 22.315 -1.597 1.00 94.56 120 ASP A O 1
ATOM 944 N N . ASP A 1 121 ? 3.465 20.913 -0.060 1.00 94.88 121 ASP A N 1
ATOM 945 C CA . ASP A 1 121 ? 3.994 19.915 -0.991 1.00 94.88 121 ASP A CA 1
ATOM 946 C C . ASP A 1 121 ? 3.523 18.491 -0.637 1.00 94.88 121 ASP A C 1
ATOM 948 O O . ASP A 1 121 ? 4.025 17.842 0.289 1.00 94.88 121 ASP A O 1
ATOM 952 N N . LEU A 1 122 ? 2.583 17.970 -1.436 1.00 96.12 122 LEU A N 1
ATOM 953 C CA . LEU A 1 122 ? 2.034 16.618 -1.289 1.00 96.12 122 LEU A CA 1
ATOM 954 C C . LEU A 1 122 ? 3.126 15.535 -1.329 1.00 96.12 122 LEU A C 1
ATOM 956 O O . LEU A 1 122 ? 3.017 14.525 -0.632 1.00 96.12 122 LEU A O 1
ATOM 960 N N . SER A 1 123 ? 4.192 15.744 -2.106 1.00 95.38 123 SER A N 1
ATOM 961 C CA . SER A 1 123 ? 5.306 14.802 -2.226 1.00 95.38 123 SER A CA 1
ATOM 962 C C . SER A 1 123 ? 6.049 14.644 -0.900 1.00 95.38 123 SER A C 1
ATOM 964 O O . SER A 1 123 ? 6.359 13.523 -0.492 1.00 95.38 123 SER A O 1
ATOM 966 N N . LYS A 1 124 ? 6.256 15.746 -0.162 1.00 95.25 124 LYS A N 1
ATOM 967 C CA . LYS A 1 124 ? 6.852 15.707 1.184 1.00 95.25 124 LYS A CA 1
ATOM 968 C C . LYS A 1 124 ? 5.961 14.959 2.172 1.00 95.25 124 LYS A C 1
ATOM 970 O O . LYS A 1 124 ? 6.472 14.160 2.955 1.00 95.25 124 LYS A O 1
ATOM 975 N N . ALA A 1 125 ? 4.645 15.159 2.099 1.00 97.06 125 ALA A N 1
ATOM 976 C CA . ALA A 1 125 ? 3.693 14.431 2.935 1.00 97.06 125 ALA A CA 1
ATOM 977 C C . ALA A 1 125 ? 3.705 12.916 2.650 1.00 97.06 125 ALA A C 1
ATOM 979 O O . ALA A 1 125 ? 3.742 12.109 3.580 1.00 97.06 125 ALA A O 1
ATOM 980 N N . CYS A 1 126 ? 3.756 12.515 1.376 1.00 97.62 126 CYS A N 1
ATOM 981 C CA . CYS A 1 126 ? 3.873 11.107 0.980 1.00 97.62 126 CYS A CA 1
ATOM 982 C C . CYS A 1 126 ? 5.205 10.493 1.433 1.00 97.62 126 CYS A C 1
ATOM 984 O O . CYS A 1 126 ? 5.234 9.375 1.952 1.00 97.62 126 CYS A O 1
ATOM 986 N N . ASN A 1 127 ? 6.306 11.243 1.334 1.00 94.56 127 ASN A N 1
ATOM 987 C CA . ASN A 1 127 ? 7.595 10.789 1.843 1.00 94.56 127 ASN A CA 1
ATOM 988 C C . ASN A 1 127 ? 7.568 10.630 3.369 1.00 94.56 127 ASN A C 1
ATOM 990 O O . ASN A 1 127 ? 8.179 9.711 3.914 1.00 94.56 127 ASN A O 1
ATOM 994 N N . LYS A 1 128 ? 6.808 11.475 4.073 1.00 96.50 128 LYS A N 1
ATOM 995 C CA . LYS A 1 128 ? 6.647 11.334 5.517 1.00 96.50 128 LYS A CA 1
ATOM 996 C C . LYS A 1 128 ? 5.902 10.060 5.904 1.00 96.50 128 LYS A C 1
ATOM 998 O O . LYS A 1 128 ? 6.294 9.408 6.871 1.00 96.50 128 LYS A O 1
ATOM 1003 N N . LEU A 1 129 ? 4.883 9.662 5.139 1.00 97.88 129 LEU A N 1
ATOM 1004 C CA . LEU A 1 129 ? 4.223 8.364 5.324 1.00 97.88 129 LEU A CA 1
ATOM 1005 C C . LEU A 1 129 ? 5.228 7.212 5.215 1.00 97.88 129 LEU A C 1
ATOM 1007 O O . LEU A 1 129 ? 5.204 6.306 6.046 1.00 97.88 129 LEU A O 1
ATOM 1011 N N . TRP A 1 130 ? 6.155 7.284 4.253 1.00 94.81 130 TRP A N 1
ATOM 1012 C CA . TRP A 1 130 ? 7.213 6.285 4.093 1.00 94.81 130 TRP A CA 1
ATOM 1013 C C . TRP A 1 130 ? 8.129 6.212 5.322 1.00 94.81 130 TRP A C 1
ATOM 1015 O O . TRP A 1 130 ? 8.456 5.126 5.797 1.00 94.81 130 TRP A O 1
ATOM 1025 N N . GLU A 1 131 ? 8.545 7.348 5.879 1.00 92.94 131 GLU A N 1
ATOM 1026 C CA . GLU A 1 131 ? 9.367 7.372 7.100 1.00 92.94 131 GLU A CA 1
ATOM 1027 C C . GLU A 1 131 ? 8.642 6.789 8.319 1.00 92.94 131 GLU A C 1
ATOM 1029 O O . GLU A 1 131 ? 9.275 6.204 9.198 1.00 92.94 131 GLU A O 1
ATOM 1034 N N . LEU A 1 132 ? 7.320 6.963 8.381 1.00 95.75 132 LEU A N 1
ATOM 1035 C CA . LEU A 1 132 ? 6.487 6.542 9.505 1.00 95.75 132 LEU A CA 1
ATOM 1036 C C . LEU A 1 132 ? 6.034 5.081 9.428 1.00 95.75 132 LEU A C 1
ATOM 1038 O O . LEU A 1 132 ? 5.513 4.567 10.421 1.00 95.75 132 LEU A O 1
ATOM 1042 N N . ASP A 1 133 ? 6.230 4.409 8.294 1.00 96.12 133 ASP A N 1
ATOM 1043 C CA . ASP A 1 133 ? 5.890 2.999 8.113 1.00 96.12 133 ASP A CA 1
ATOM 1044 C C . ASP A 1 133 ? 6.888 2.083 8.843 1.00 96.12 133 ASP A C 1
ATOM 1046 O O . ASP A 1 133 ? 7.828 1.519 8.279 1.00 96.12 133 ASP A O 1
ATOM 1050 N N . ALA A 1 134 ? 6.665 1.951 10.150 1.00 93.31 134 ALA A N 1
ATOM 1051 C CA . ALA A 1 134 ? 7.434 1.086 11.036 1.00 93.31 134 ALA A CA 1
ATOM 1052 C C . ALA A 1 134 ? 7.146 -0.413 10.829 1.00 93.31 134 ALA A C 1
ATOM 1054 O O . ALA A 1 134 ? 7.900 -1.247 11.333 1.00 93.31 134 ALA A O 1
ATOM 1055 N N . ASN A 1 135 ? 6.057 -0.752 10.131 1.00 95.31 135 ASN A N 1
ATOM 1056 C CA . ASN A 1 135 ? 5.657 -2.130 9.864 1.00 95.31 135 ASN A CA 1
ATOM 1057 C C . ASN A 1 135 ? 6.137 -2.631 8.496 1.00 95.31 135 ASN A C 1
ATOM 1059 O O . ASN A 1 135 ? 6.020 -3.836 8.247 1.00 95.31 135 ASN A O 1
ATOM 1063 N N . ARG A 1 136 ? 6.729 -1.762 7.662 1.00 95.44 136 ARG A N 1
ATOM 1064 C CA . ARG A 1 136 ? 7.420 -2.126 6.421 1.00 95.44 136 ARG A CA 1
ATOM 1065 C C . ARG A 1 136 ? 8.392 -3.281 6.631 1.00 95.44 136 ARG A C 1
ATOM 1067 O O . ARG A 1 136 ? 9.201 -3.293 7.565 1.00 95.44 136 ARG A O 1
ATOM 1074 N N . LEU A 1 137 ? 8.324 -4.246 5.729 1.00 94.69 137 LEU A N 1
ATOM 1075 C CA . LEU A 1 137 ? 9.231 -5.374 5.655 1.00 94.69 137 LEU A CA 1
ATOM 1076 C C . LEU A 1 137 ? 10.564 -4.954 5.036 1.00 94.69 137 LEU A C 1
ATOM 1078 O O . LEU A 1 137 ? 10.621 -4.151 4.103 1.00 94.69 137 LEU A O 1
ATOM 1082 N N . VAL A 1 138 ? 11.645 -5.517 5.567 1.00 88.88 138 VAL A N 1
ATOM 1083 C CA . VAL A 1 138 ? 13.014 -5.246 5.120 1.00 88.88 138 VAL A CA 1
ATOM 1084 C C . VAL A 1 138 ? 13.479 -6.346 4.155 1.00 88.88 138 VAL A C 1
ATOM 1086 O O . VAL A 1 138 ? 13.538 -7.508 4.576 1.00 88.88 138 VAL A O 1
ATOM 1089 N N . PRO A 1 139 ? 13.856 -6.009 2.904 1.00 87.12 139 PRO A N 1
ATOM 1090 C CA . PRO A 1 139 ? 14.402 -6.976 1.951 1.00 87.12 139 PRO A CA 1
ATOM 1091 C C . PRO A 1 139 ? 15.636 -7.703 2.505 1.00 87.12 139 PRO A C 1
ATOM 1093 O O . PRO A 1 139 ? 16.456 -7.110 3.208 1.00 87.12 139 PRO A O 1
ATOM 1096 N N . GLY A 1 140 ? 15.769 -8.996 2.211 1.00 84.94 140 GLY A N 1
ATOM 1097 C CA . GLY A 1 140 ? 16.847 -9.868 2.696 1.00 84.94 140 GLY A CA 1
ATOM 1098 C C . GLY A 1 140 ? 16.731 -10.277 4.170 1.00 84.94 140 GLY A C 1
ATOM 1099 O O . GLY A 1 140 ? 17.442 -11.172 4.618 1.00 84.94 140 GLY A O 1
ATOM 1100 N N . ARG A 1 141 ? 15.825 -9.656 4.938 1.00 87.81 141 ARG A N 1
ATOM 1101 C CA . ARG A 1 141 ? 15.502 -10.051 6.316 1.00 87.81 141 ARG A CA 1
ATOM 1102 C C . ARG A 1 141 ? 14.115 -10.676 6.373 1.00 87.81 141 ARG A C 1
ATOM 1104 O O . ARG A 1 141 ? 13.979 -11.8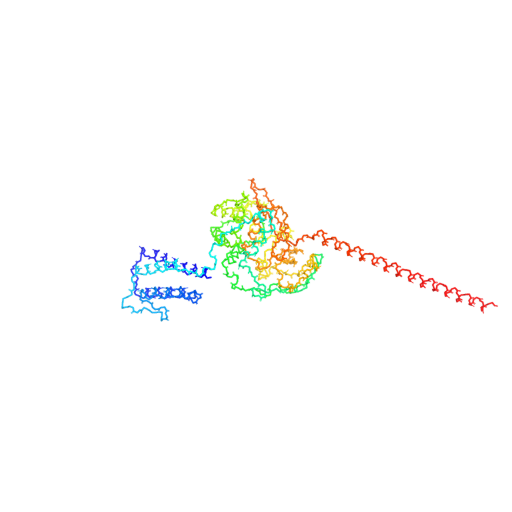72 6.618 1.00 87.81 141 ARG A O 1
ATOM 1111 N N . ASP A 1 142 ? 13.104 -9.863 6.096 1.00 93.62 142 ASP A N 1
ATOM 1112 C CA . ASP A 1 142 ? 11.696 -10.225 6.239 1.00 93.62 142 ASP A CA 1
ATOM 1113 C C . ASP A 1 142 ? 11.147 -10.891 4.967 1.00 93.62 142 ASP A C 1
ATOM 1115 O O . ASP A 1 142 ? 10.191 -11.651 5.049 1.00 93.62 142 ASP A O 1
ATOM 1119 N N . TYR A 1 143 ? 11.749 -10.641 3.802 1.00 95.81 143 TYR A N 1
ATOM 1120 C CA . TYR A 1 143 ? 11.405 -11.311 2.546 1.00 95.81 143 TYR A CA 1
ATOM 1121 C C . TYR A 1 143 ? 12.587 -11.334 1.569 1.00 95.81 143 TYR A C 1
ATOM 1123 O O . TYR A 1 143 ? 13.521 -10.540 1.699 1.00 95.81 143 TYR A O 1
ATOM 1131 N N . GLU A 1 144 ? 12.531 -12.225 0.585 1.00 94.75 144 GLU A N 1
ATOM 1132 C CA . GLU A 1 144 ? 13.476 -12.353 -0.526 1.00 94.75 144 GLU A CA 1
ATOM 1133 C C . GLU A 1 144 ? 12.705 -12.533 -1.836 1.00 94.75 144 GLU A C 1
ATOM 1135 O O . GLU A 1 144 ? 11.737 -13.293 -1.892 1.00 94.75 144 GLU A O 1
ATOM 1140 N N . LEU A 1 145 ? 13.148 -11.827 -2.878 1.00 94.38 145 LEU A N 1
ATOM 1141 C CA . LEU A 1 145 ? 12.589 -11.915 -4.225 1.00 94.38 145 LEU A CA 1
ATOM 1142 C C . LEU A 1 145 ? 13.543 -12.661 -5.153 1.00 94.38 145 LEU A C 1
ATOM 1144 O O . LEU A 1 145 ? 14.751 -12.404 -5.123 1.00 94.38 145 LEU A O 1
ATOM 1148 N N . ASP A 1 146 ? 12.984 -13.486 -6.034 1.00 93.69 146 ASP A N 1
ATOM 1149 C CA . ASP A 1 146 ? 13.673 -14.022 -7.204 1.00 93.69 146 ASP A CA 1
ATOM 1150 C C . ASP A 1 146 ? 13.185 -13.301 -8.469 1.00 93.69 146 ASP A C 1
ATOM 1152 O O . ASP A 1 146 ? 12.180 -13.650 -9.086 1.00 93.69 146 ASP A O 1
ATOM 1156 N N . LEU A 1 147 ? 13.901 -12.235 -8.841 1.00 89.56 147 LEU A N 1
ATOM 1157 C CA . LEU A 1 147 ? 13.531 -11.383 -9.979 1.00 89.56 147 LEU A CA 1
ATOM 1158 C C . LEU A 1 147 ? 13.803 -12.015 -11.345 1.00 89.56 147 LEU A C 1
ATOM 1160 O O . LEU A 1 147 ? 13.312 -11.502 -12.351 1.00 89.56 147 LEU A O 1
ATOM 1164 N N . GLN A 1 148 ? 14.618 -13.071 -11.397 1.00 93.06 148 GLN A N 1
ATOM 1165 C CA . GLN A 1 148 ? 14.926 -13.796 -12.630 1.00 93.06 148 GLN A CA 1
ATOM 1166 C C . GLN A 1 148 ? 15.355 -12.848 -13.773 1.00 93.06 148 GLN A C 1
ATOM 1168 O O . GLN A 1 148 ? 16.222 -11.988 -13.572 1.00 93.06 148 GLN A O 1
ATOM 1173 N N . GLN A 1 149 ? 14.821 -12.999 -14.993 1.00 90.44 149 GLN A N 1
ATOM 1174 C CA . GLN A 1 149 ? 15.189 -12.143 -16.121 1.00 90.44 149 GLN A CA 1
ATOM 1175 C C . GLN A 1 149 ? 14.228 -10.957 -16.289 1.00 90.44 149 GLN A C 1
ATOM 1177 O O . GLN A 1 149 ? 13.008 -11.087 -16.328 1.00 90.44 149 GLN A O 1
ATOM 1182 N N . GLY A 1 150 ? 14.811 -9.771 -16.480 1.00 88.56 150 GLY A N 1
ATOM 1183 C CA . GLY A 1 150 ? 14.059 -8.569 -16.826 1.00 88.56 150 GLY A CA 1
ATOM 1184 C C . GLY A 1 150 ? 13.771 -8.450 -18.315 1.00 88.56 150 GLY A C 1
ATOM 1185 O O . GLY A 1 150 ? 14.577 -8.855 -19.162 1.00 88.56 150 GLY A O 1
ATOM 1186 N N . LYS A 1 151 ? 12.671 -7.778 -18.646 1.00 88.38 151 LYS A N 1
ATOM 1187 C CA . LYS A 1 151 ? 12.231 -7.554 -20.026 1.00 88.38 151 LYS A CA 1
ATOM 1188 C C . LYS A 1 151 ? 11.667 -6.153 -20.244 1.00 88.38 151 LYS A C 1
ATOM 1190 O O . LYS A 1 151 ? 11.559 -5.326 -19.338 1.00 88.38 151 LYS A O 1
ATOM 1195 N N . LYS A 1 152 ? 11.377 -5.828 -21.502 1.00 88.50 152 LYS A N 1
ATOM 1196 C CA . LYS A 1 152 ? 10.682 -4.591 -21.879 1.00 88.50 152 LYS A CA 1
ATOM 1197 C C . LYS A 1 152 ? 9.178 -4.834 -21.902 1.00 88.50 152 LYS A C 1
ATOM 1199 O O . LYS A 1 152 ? 8.744 -5.918 -22.253 1.00 88.50 152 LYS A O 1
ATOM 1204 N N . ILE A 1 153 ? 8.394 -3.787 -21.656 1.00 87.19 153 ILE A N 1
ATOM 1205 C CA . ILE A 1 153 ? 6.925 -3.864 -21.572 1.00 87.19 153 ILE A CA 1
ATOM 1206 C C . ILE A 1 153 ? 6.233 -4.486 -22.800 1.00 87.19 153 ILE A C 1
ATOM 1208 O O . ILE A 1 153 ? 5.198 -5.119 -22.661 1.00 87.19 153 ILE A O 1
ATOM 1212 N N . TYR A 1 154 ? 6.796 -4.323 -24.003 1.00 88.69 154 TYR A N 1
ATOM 1213 C CA . TYR A 1 154 ? 6.231 -4.882 -25.239 1.00 88.69 154 TYR A CA 1
ATOM 1214 C C . TYR A 1 154 ? 6.606 -6.355 -25.477 1.00 88.69 154 TYR A C 1
ATOM 1216 O O . TYR A 1 154 ? 6.213 -6.928 -26.488 1.00 88.69 154 TYR A O 1
ATOM 1224 N N . GLN A 1 155 ? 7.440 -6.941 -24.616 1.00 90.50 155 GLN A N 1
ATOM 1225 C CA . GLN A 1 155 ? 7.836 -8.340 -24.697 1.00 90.50 155 GLN A CA 1
ATOM 1226 C C . GLN A 1 155 ? 6.899 -9.162 -23.811 1.00 90.50 155 GLN A C 1
ATOM 1228 O O . GLN A 1 155 ? 6.884 -8.975 -22.598 1.00 90.50 155 GLN A O 1
ATOM 1233 N N . GLU A 1 156 ? 6.135 -10.053 -24.438 1.00 91.19 156 GLU A N 1
ATOM 1234 C CA . GLU A 1 156 ? 5.107 -10.883 -23.786 1.00 91.19 156 GLU A CA 1
ATOM 1235 C C . GLU A 1 156 ? 5.581 -12.327 -23.539 1.00 91.19 156 GLU A C 1
ATOM 1237 O O . GLU A 1 156 ? 4.812 -13.162 -23.087 1.00 91.19 156 GLU A O 1
ATOM 1242 N N . PHE A 1 157 ? 6.846 -12.646 -23.842 1.00 92.25 157 PHE A N 1
ATOM 1243 C CA . PHE A 1 157 ? 7.407 -13.958 -23.507 1.00 92.25 157 PHE A CA 1
ATOM 1244 C C . PHE A 1 157 ? 7.643 -14.064 -22.002 1.00 92.25 157 PHE A C 1
ATOM 1246 O O . PHE A 1 157 ? 8.028 -13.076 -21.369 1.00 92.25 157 PHE A O 1
ATOM 1253 N N . ASP A 1 158 ? 7.471 -15.259 -21.453 1.00 93.75 158 ASP A N 1
ATOM 1254 C CA . ASP A 1 158 ? 7.794 -15.544 -20.064 1.00 93.75 158 ASP A CA 1
ATOM 1255 C C . ASP A 1 158 ? 9.320 -15.518 -19.836 1.00 93.75 158 ASP A C 1
ATOM 1257 O O . ASP A 1 158 ? 10.080 -16.254 -20.470 1.00 93.75 158 ASP A O 1
ATOM 1261 N N . ALA A 1 159 ? 9.764 -14.602 -18.972 1.00 93.69 159 ALA A N 1
ATOM 1262 C CA . ALA A 1 159 ? 11.161 -14.411 -18.594 1.00 93.69 159 ALA A CA 1
ATOM 1263 C C . ALA A 1 159 ? 11.463 -14.931 -17.174 1.00 93.69 159 ALA A C 1
ATOM 1265 O O . ALA A 1 159 ? 12.565 -14.706 -16.662 1.00 93.69 159 ALA A O 1
ATOM 1266 N N . ALA A 1 160 ? 10.503 -15.601 -16.537 1.00 94.62 160 ALA A N 1
ATOM 1267 C CA . ALA A 1 160 ? 10.599 -16.078 -15.173 1.00 94.62 160 ALA A CA 1
ATOM 1268 C C . ALA A 1 160 ? 9.930 -17.458 -15.032 1.00 94.62 160 ALA A C 1
ATOM 1270 O O . ALA A 1 160 ? 8.727 -17.577 -14.892 1.00 94.62 160 ALA A O 1
ATOM 1271 N N . ALA A 1 161 ? 10.737 -18.520 -15.026 1.00 93.12 161 ALA A N 1
ATOM 1272 C CA . ALA A 1 161 ? 10.243 -19.889 -14.870 1.00 93.12 161 ALA A CA 1
ATOM 1273 C C . ALA A 1 161 ? 9.858 -20.259 -13.420 1.00 93.12 161 ALA A C 1
ATOM 1275 O O . ALA A 1 161 ? 9.343 -21.352 -13.185 1.00 93.12 161 ALA A O 1
ATOM 1276 N N . GLY A 1 162 ? 10.197 -19.416 -12.442 1.00 94.62 162 GLY A N 1
ATOM 1277 C CA . GLY A 1 162 ? 9.927 -19.623 -11.019 1.00 94.62 162 GLY A CA 1
ATOM 1278 C C . GLY A 1 162 ? 9.071 -18.514 -10.394 1.00 94.62 162 GLY A C 1
ATOM 1279 O O . GLY A 1 162 ? 8.783 -17.511 -11.048 1.00 94.62 162 GLY A O 1
ATOM 1280 N N . PRO A 1 163 ? 8.702 -18.659 -9.111 1.00 96.50 163 PRO A N 1
ATOM 1281 C CA . PRO A 1 163 ? 7.940 -17.646 -8.385 1.00 96.50 163 PRO A CA 1
ATOM 1282 C C . PRO A 1 163 ? 8.745 -16.355 -8.172 1.00 96.50 163 PRO A C 1
ATOM 1284 O O . PRO A 1 163 ? 9.974 -16.375 -8.086 1.00 96.50 163 PRO A O 1
ATOM 1287 N N . LEU A 1 164 ? 8.044 -15.232 -8.024 1.00 96.62 164 LEU A N 1
ATOM 1288 C CA . LEU A 1 164 ? 8.613 -13.948 -7.622 1.00 96.62 164 LEU A CA 1
ATOM 1289 C C . LEU A 1 164 ? 9.047 -13.967 -6.152 1.00 96.62 164 LEU A C 1
ATOM 1291 O O . LEU A 1 164 ? 10.128 -13.473 -5.816 1.00 96.62 164 LEU A O 1
ATOM 1295 N N . PHE A 1 165 ? 8.210 -14.497 -5.256 1.00 97.25 165 PHE A N 1
ATOM 1296 C CA . PHE A 1 165 ? 8.463 -14.478 -3.818 1.00 97.25 165 PHE A CA 1
ATOM 1297 C C . PHE A 1 165 ? 9.195 -15.748 -3.380 1.00 97.25 165 PHE A C 1
ATOM 1299 O O . PHE A 1 165 ? 8.594 -16.724 -2.937 1.00 97.25 165 PHE A O 1
ATOM 1306 N N . ALA A 1 166 ? 10.528 -15.711 -3.424 1.00 95.69 166 ALA A N 1
ATOM 1307 C CA . ALA A 1 166 ? 11.360 -16.815 -2.943 1.00 95.69 166 ALA A CA 1
ATOM 1308 C C . ALA A 1 166 ? 11.128 -17.114 -1.450 1.00 95.69 166 ALA A C 1
ATOM 1310 O O . ALA A 1 166 ? 11.145 -18.271 -1.025 1.00 95.69 166 ALA A O 1
ATOM 1311 N N . ARG A 1 167 ? 10.914 -16.068 -0.639 1.00 95.38 167 ARG A N 1
ATOM 1312 C CA . ARG A 1 167 ? 10.596 -16.201 0.788 1.00 95.38 167 ARG A CA 1
ATOM 1313 C C . ARG A 1 167 ? 9.864 -14.973 1.310 1.00 95.38 167 ARG A C 1
ATOM 1315 O O . ARG A 1 167 ? 10.308 -13.854 1.084 1.00 95.38 167 ARG A O 1
ATOM 1322 N N . VAL A 1 168 ? 8.842 -15.179 2.136 1.00 96.81 168 VAL A N 1
ATOM 1323 C CA . VAL A 1 168 ? 8.266 -14.145 3.010 1.00 96.81 168 VAL A CA 1
ATOM 1324 C C . VAL A 1 168 ? 8.187 -14.704 4.429 1.00 96.81 168 VAL A C 1
ATOM 1326 O O . VAL A 1 168 ? 7.750 -15.833 4.640 1.00 96.81 168 VAL A O 1
ATOM 1329 N N . ASP A 1 169 ? 8.659 -13.948 5.419 1.00 94.56 169 ASP A N 1
ATOM 1330 C CA . ASP A 1 169 ? 8.632 -14.361 6.820 1.00 94.56 169 ASP A CA 1
ATOM 1331 C C . ASP A 1 169 ? 7.187 -14.418 7.342 1.00 94.56 169 ASP A C 1
ATOM 1333 O O . ASP A 1 169 ? 6.502 -13.400 7.478 1.00 94.56 169 ASP A O 1
ATOM 1337 N N . ALA A 1 170 ? 6.733 -15.619 7.700 1.00 93.31 170 ALA A N 1
ATOM 1338 C CA . ALA A 1 170 ? 5.410 -15.839 8.272 1.00 93.31 170 ALA A CA 1
ATOM 1339 C C . ALA A 1 170 ? 5.189 -15.040 9.570 1.00 93.31 170 ALA A C 1
ATOM 1341 O O . ALA A 1 170 ? 4.073 -14.592 9.833 1.00 93.31 170 ALA A O 1
ATOM 1342 N N . ALA A 1 171 ? 6.237 -14.795 10.367 1.00 91.38 171 ALA A N 1
ATOM 1343 C CA . ALA A 1 171 ? 6.131 -13.971 11.571 1.00 91.38 171 ALA A CA 1
ATOM 1344 C C . ALA A 1 171 ? 5.867 -12.494 11.239 1.00 91.38 171 ALA A C 1
ATOM 1346 O O . ALA A 1 171 ? 5.255 -11.777 12.035 1.00 91.38 171 ALA A O 1
ATOM 1347 N N . ALA A 1 172 ? 6.302 -12.032 10.065 1.00 87.12 172 ALA A N 1
ATOM 1348 C CA . ALA A 1 172 ? 5.989 -10.701 9.577 1.00 87.12 172 ALA A CA 1
ATOM 1349 C C . ALA A 1 172 ? 4.520 -10.594 9.140 1.00 87.12 172 ALA A C 1
ATOM 1351 O O . ALA A 1 172 ? 3.844 -9.642 9.528 1.00 87.12 172 ALA A O 1
ATOM 1352 N N . LEU A 1 173 ? 4.002 -11.608 8.440 1.00 91.75 173 LEU A N 1
ATOM 1353 C CA . LEU A 1 173 ? 2.590 -11.684 8.035 1.00 91.75 173 LEU A CA 1
ATOM 1354 C C . LEU A 1 173 ? 1.627 -11.931 9.208 1.00 91.75 173 LEU A C 1
ATOM 1356 O O . LEU A 1 173 ? 0.444 -11.619 9.110 1.00 91.75 173 LEU A O 1
ATOM 1360 N N . ALA A 1 174 ? 2.128 -12.457 10.329 1.00 92.62 174 ALA A N 1
ATOM 1361 C CA . ALA A 1 174 ? 1.374 -12.623 11.570 1.00 92.62 174 ALA A CA 1
ATOM 1362 C C . ALA A 1 174 ? 1.259 -11.327 12.399 1.00 92.62 174 ALA A C 1
ATOM 1364 O O . ALA A 1 174 ? 0.598 -11.313 13.441 1.00 92.62 174 ALA A O 1
ATOM 1365 N N . ARG A 1 175 ? 1.911 -10.230 11.984 1.00 91.69 175 ARG A N 1
ATOM 1366 C CA . ARG A 1 175 ? 1.736 -8.924 12.635 1.00 91.69 175 ARG A CA 1
ATOM 1367 C C . ARG A 1 175 ? 0.281 -8.457 12.460 1.00 91.69 175 ARG A C 1
ATOM 1369 O O . ARG A 1 175 ? -0.299 -8.706 11.408 1.00 91.69 175 ARG A O 1
ATOM 1376 N N . PRO A 1 176 ? -0.302 -7.727 13.427 1.00 95.69 176 PRO A N 1
ATOM 1377 C CA . PRO A 1 176 ? -1.745 -7.464 13.454 1.00 95.69 176 PRO A CA 1
ATOM 1378 C C . PRO A 1 176 ? -2.313 -6.817 12.194 1.00 95.69 176 PRO A C 1
ATOM 1380 O O . PRO A 1 176 ? -3.340 -7.264 11.704 1.00 95.69 176 PRO A O 1
ATOM 1383 N N . THR A 1 177 ? -1.651 -5.784 11.660 1.00 96.50 177 THR A N 1
ATOM 1384 C CA . THR A 1 177 ? -2.152 -5.072 10.476 1.00 96.50 177 THR A CA 1
ATOM 1385 C C . THR A 1 177 ? -2.108 -5.949 9.230 1.00 96.50 177 THR A C 1
ATOM 1387 O O . THR A 1 177 ? -3.065 -5.943 8.467 1.00 96.50 177 THR A O 1
ATOM 1390 N N . TYR A 1 178 ? -1.066 -6.770 9.066 1.00 97.19 178 TYR A N 1
ATOM 1391 C CA . TYR A 1 178 ? -0.978 -7.760 7.990 1.00 97.19 178 TYR A CA 1
ATOM 1392 C C . TYR A 1 178 ? -2.011 -8.874 8.149 1.00 97.19 178 TYR A C 1
ATOM 1394 O O . TYR A 1 178 ? -2.687 -9.210 7.186 1.00 97.19 178 TYR A O 1
ATOM 1402 N N . ALA A 1 179 ? -2.160 -9.430 9.351 1.00 96.00 179 ALA A N 1
ATOM 1403 C CA . ALA A 1 179 ? -3.111 -10.505 9.613 1.00 96.00 179 ALA A CA 1
ATOM 1404 C C . ALA A 1 179 ? -4.557 -10.056 9.354 1.00 96.00 179 ALA A C 1
ATOM 1406 O O . ALA A 1 179 ? -5.290 -10.751 8.659 1.00 96.00 179 ALA A O 1
ATOM 1407 N N . ALA A 1 180 ? -4.937 -8.873 9.846 1.00 95.56 180 ALA A N 1
ATOM 1408 C CA . ALA A 1 180 ? -6.257 -8.305 9.596 1.00 95.56 180 ALA A CA 1
ATOM 1409 C C . ALA A 1 180 ? -6.465 -7.963 8.114 1.00 95.56 180 ALA A C 1
ATOM 1411 O O . ALA A 1 180 ? -7.527 -8.237 7.576 1.00 95.56 180 ALA A O 1
ATOM 1412 N N . PHE A 1 181 ? -5.451 -7.423 7.431 1.00 97.00 181 PHE A N 1
ATOM 1413 C CA . PHE A 1 181 ? -5.545 -7.147 5.997 1.00 97.00 181 PHE A CA 1
ATOM 1414 C C . PHE A 1 181 ? -5.706 -8.421 5.160 1.00 97.00 181 PHE A C 1
ATOM 1416 O O . PHE A 1 181 ? -6.497 -8.441 4.228 1.00 97.00 181 PHE A O 1
ATOM 1423 N N . ARG A 1 182 ? -4.999 -9.503 5.507 1.00 94.88 182 ARG A N 1
ATOM 1424 C CA . ARG A 1 182 ? -5.152 -10.805 4.843 1.00 94.88 182 ARG A CA 1
ATOM 1425 C C . ARG A 1 182 ? -6.546 -11.393 5.042 1.00 94.88 182 ARG A C 1
ATOM 1427 O O . ARG A 1 182 ? -7.102 -11.898 4.082 1.00 94.88 182 ARG A O 1
ATOM 1434 N N . ALA A 1 183 ? -7.108 -11.273 6.246 1.00 91.94 183 ALA A N 1
ATOM 1435 C CA . ALA A 1 183 ? -8.487 -11.687 6.500 1.00 91.94 183 ALA A CA 1
ATOM 1436 C C . ALA A 1 183 ? -9.475 -10.940 5.589 1.00 91.94 183 ALA A C 1
ATOM 1438 O O . ALA A 1 183 ? -10.357 -11.560 5.016 1.00 91.94 183 ALA A O 1
ATOM 1439 N N . LEU A 1 184 ? -9.256 -9.637 5.360 1.00 92.19 184 LEU A N 1
ATOM 1440 C CA . LEU A 1 184 ? -10.056 -8.883 4.392 1.00 92.19 184 LEU A CA 1
ATOM 1441 C C . LEU A 1 184 ? -9.898 -9.404 2.963 1.00 92.19 184 LEU A C 1
ATOM 1443 O O . LEU A 1 184 ? -10.894 -9.522 2.268 1.00 92.19 184 LEU A O 1
ATOM 1447 N N . LEU A 1 185 ? -8.675 -9.697 2.512 1.00 90.69 185 LEU A N 1
ATOM 1448 C CA . LEU A 1 185 ? -8.434 -10.212 1.157 1.00 90.69 185 LEU A CA 1
ATOM 1449 C C . LEU A 1 185 ? -9.088 -11.581 0.922 1.00 90.69 185 LEU A C 1
ATOM 1451 O O . LEU A 1 185 ? -9.532 -11.852 -0.187 1.00 90.69 185 LEU A O 1
ATOM 1455 N N . ASP A 1 186 ? -9.160 -12.421 1.955 1.00 84.19 186 ASP A N 1
ATOM 1456 C CA . ASP A 1 186 ? -9.728 -13.771 1.871 1.00 84.19 186 ASP A CA 1
ATOM 1457 C C . ASP A 1 186 ? -11.264 -13.779 1.721 1.00 84.19 186 ASP A C 1
ATOM 1459 O O . ASP A 1 186 ? -11.828 -14.820 1.388 1.00 84.19 186 ASP A O 1
ATOM 1463 N N . ASN A 1 187 ? -11.934 -12.639 1.928 1.00 77.88 187 ASN A N 1
ATOM 1464 C CA . ASN A 1 187 ? -13.390 -12.516 1.798 1.00 77.88 187 ASN A CA 1
ATOM 1465 C C . ASN A 1 187 ? -13.878 -12.301 0.359 1.00 77.88 187 ASN A C 1
ATOM 1467 O O . ASN A 1 187 ? -15.076 -12.417 0.120 1.00 77.88 187 ASN A O 1
ATOM 1471 N N . TYR A 1 188 ? -12.992 -11.960 -0.580 1.00 69.75 188 TYR A N 1
ATOM 1472 C CA . TYR A 1 188 ? -13.392 -11.509 -1.914 1.00 69.75 188 TYR A CA 1
ATOM 1473 C C . TYR A 1 188 ? -13.028 -12.522 -3.001 1.00 69.75 188 TYR A C 1
ATOM 1475 O O . TYR A 1 188 ? -11.914 -13.050 -3.042 1.00 69.75 188 TYR A O 1
ATOM 1483 N N . GLU A 1 189 ? -13.964 -12.753 -3.920 1.00 60.62 189 GLU A N 1
ATOM 1484 C CA . GLU A 1 189 ? -13.787 -13.600 -5.100 1.00 60.62 189 GLU A CA 1
ATOM 1485 C C . GLU A 1 189 ? -13.595 -12.743 -6.362 1.00 60.62 189 GLU A C 1
ATOM 1487 O O . GLU A 1 189 ? -14.093 -11.630 -6.482 1.00 60.62 189 GLU A O 1
ATOM 1492 N N . ARG A 1 190 ? -12.845 -13.262 -7.339 1.00 58.59 190 ARG A N 1
ATOM 1493 C CA . ARG A 1 190 ? -12.394 -12.530 -8.542 1.00 58.59 190 ARG A CA 1
ATOM 1494 C C . ARG A 1 190 ? -13.524 -12.048 -9.471 1.00 58.59 190 ARG A C 1
ATOM 1496 O O . ARG A 1 190 ? -13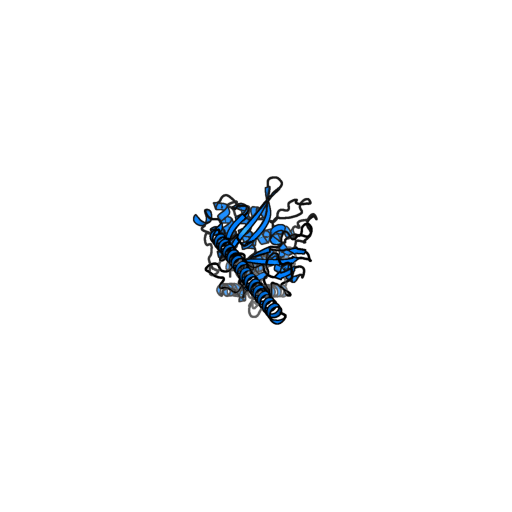.287 -11.187 -10.321 1.00 58.59 190 ARG A O 1
ATOM 1503 N N . GLY A 1 191 ? -14.709 -12.652 -9.384 1.00 54.28 191 GLY A N 1
ATOM 1504 C CA . GLY A 1 191 ? -15.820 -12.405 -10.301 1.00 54.28 191 GLY A CA 1
ATOM 1505 C C . GLY A 1 191 ? -16.606 -11.144 -9.949 1.00 54.28 191 GLY A C 1
ATOM 1506 O O . GLY A 1 191 ? -17.288 -11.106 -8.935 1.00 54.28 191 GLY A O 1
ATOM 1507 N N . THR A 1 192 ? -16.588 -10.138 -10.825 1.00 50.22 192 THR A N 1
ATOM 1508 C CA . THR A 1 192 ? -17.468 -8.966 -10.696 1.00 50.22 192 THR A CA 1
ATOM 1509 C C . THR A 1 192 ? -18.905 -9.310 -11.098 1.00 50.22 192 THR A C 1
ATOM 1511 O O . THR A 1 192 ? -19.115 -9.988 -12.106 1.00 50.22 192 THR A O 1
ATOM 1514 N N . GLY A 1 193 ? -19.900 -8.758 -10.397 1.00 47.56 193 GLY A N 1
ATOM 1515 C CA . GLY A 1 193 ? -21.286 -8.705 -10.881 1.00 47.56 193 GLY A CA 1
ATOM 1516 C C . GLY A 1 193 ? -22.299 -9.607 -10.170 1.00 47.56 193 GLY A C 1
ATOM 1517 O O . GLY A 1 193 ? -23.491 -9.506 -10.484 1.00 47.56 193 GLY A O 1
ATOM 1518 N N . GLU A 1 194 ? -21.890 -10.411 -9.187 1.00 49.78 194 GLU A N 1
ATOM 1519 C CA . GLU A 1 194 ? -22.827 -11.011 -8.228 1.00 49.78 194 GLU A CA 1
ATOM 1520 C C . GLU A 1 194 ? -23.069 -10.051 -7.055 1.00 49.78 194 GLU A C 1
ATOM 1522 O O . GLU A 1 194 ? -22.187 -9.301 -6.650 1.00 49.78 194 GLU A O 1
ATOM 1527 N N . ALA A 1 195 ? -24.301 -10.004 -6.543 1.00 52.81 195 ALA A N 1
ATOM 1528 C CA . ALA A 1 195 ? -24.617 -9.138 -5.413 1.00 52.81 195 ALA A CA 1
ATOM 1529 C C . ALA A 1 195 ? -23.994 -9.721 -4.139 1.00 52.81 195 ALA A C 1
ATOM 1531 O O . ALA A 1 195 ? -24.465 -10.745 -3.640 1.00 52.81 195 ALA A O 1
ATOM 1532 N N . GLU A 1 196 ? -22.977 -9.057 -3.595 1.00 61.59 196 GLU A N 1
ATOM 1533 C CA . GLU A 1 196 ? -22.359 -9.478 -2.342 1.00 61.59 196 GLU A CA 1
ATOM 1534 C C . GLU A 1 196 ? -23.278 -9.161 -1.153 1.00 61.59 196 GLU A C 1
ATOM 1536 O O . GLU A 1 196 ? -23.796 -8.047 -0.988 1.00 61.59 196 GLU A O 1
ATOM 1541 N N . VAL A 1 197 ? -23.505 -10.159 -0.297 1.00 65.06 197 VAL A N 1
ATOM 1542 C CA . VAL A 1 197 ? -24.207 -9.967 0.975 1.00 65.06 197 VAL A CA 1
ATOM 1543 C C . VAL A 1 197 ? -23.162 -9.729 2.048 1.00 65.06 197 VAL A C 1
ATOM 1545 O O . VAL A 1 197 ? -22.618 -10.686 2.588 1.00 65.06 197 VAL A O 1
ATOM 1548 N N . VAL A 1 198 ? -22.939 -8.458 2.395 1.00 72.00 198 VAL A N 1
ATOM 1549 C CA . VAL A 1 198 ? -21.988 -8.121 3.458 1.00 72.00 198 VAL A CA 1
ATOM 1550 C C . VAL A 1 198 ? -22.435 -8.744 4.776 1.00 72.00 198 VAL A C 1
ATOM 1552 O O . VAL A 1 198 ? -23.492 -8.398 5.323 1.00 72.00 198 VAL A O 1
ATOM 1555 N N . THR A 1 199 ? -21.629 -9.655 5.308 1.00 77.25 199 THR A N 1
ATOM 1556 C CA . THR A 1 199 ? -21.930 -10.332 6.565 1.00 77.25 199 THR A CA 1
ATOM 1557 C C . THR A 1 199 ? -21.576 -9.454 7.767 1.00 77.25 199 THR A C 1
ATOM 1559 O O . THR A 1 199 ? -20.727 -8.561 7.729 1.00 77.25 199 THR A O 1
ATOM 1562 N N . ASN A 1 200 ? -22.200 -9.725 8.918 1.00 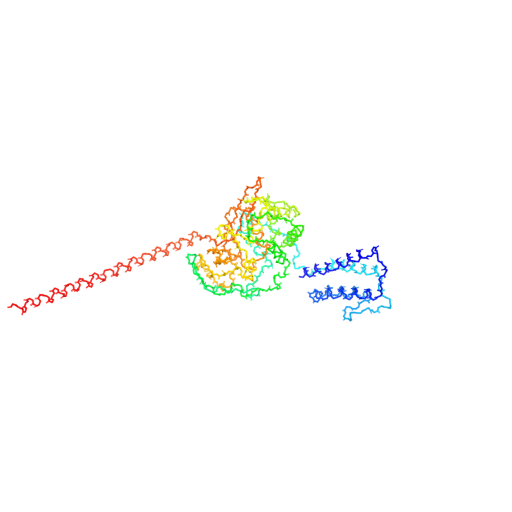80.44 200 ASN A N 1
ATOM 1563 C CA . ASN A 1 200 ? -21.803 -9.071 10.173 1.00 80.44 200 ASN A CA 1
ATOM 1564 C C . ASN A 1 200 ? -20.344 -9.377 10.558 1.00 80.44 200 ASN A C 1
ATOM 1566 O O . ASN A 1 200 ? -19.749 -8.619 11.328 1.00 80.44 200 ASN A O 1
ATOM 1570 N N . HIS A 1 201 ? -19.797 -10.486 10.052 1.00 81.56 201 HIS A N 1
ATOM 1571 C CA . HIS A 1 201 ? -18.409 -10.871 10.248 1.00 81.56 201 HIS A CA 1
ATOM 1572 C C . HIS A 1 201 ? -17.474 -9.952 9.457 1.00 81.56 201 HIS A C 1
ATOM 1574 O O . HIS A 1 201 ? -16.647 -9.290 10.078 1.00 81.56 201 HIS A O 1
ATOM 1580 N N . GLU A 1 202 ? -17.708 -9.772 8.155 1.00 84.12 202 GLU A N 1
ATOM 1581 C CA . GLU A 1 202 ? -16.946 -8.834 7.312 1.00 84.12 202 GLU A CA 1
ATOM 1582 C C . GLU A 1 202 ? -17.011 -7.397 7.848 1.00 84.12 202 GLU A C 1
ATOM 1584 O O . GLU A 1 202 ? -16.001 -6.700 7.938 1.00 84.12 202 GLU A O 1
ATOM 1589 N N . LEU A 1 203 ? -18.182 -6.941 8.316 1.00 86.56 203 LEU A N 1
ATOM 1590 C CA . LEU A 1 203 ? -18.297 -5.627 8.967 1.00 86.56 203 LEU A CA 1
ATOM 1591 C C . LEU A 1 203 ? -17.459 -5.525 10.252 1.00 86.56 203 LEU A C 1
ATOM 1593 O O . LEU A 1 203 ? -17.009 -4.437 10.627 1.00 86.56 203 LEU A O 1
ATOM 1597 N N . ALA A 1 204 ? -17.291 -6.623 10.990 1.00 88.19 204 ALA A N 1
ATOM 1598 C CA . ALA A 1 204 ? -16.422 -6.658 12.159 1.00 88.19 204 ALA A CA 1
ATOM 1599 C C . ALA A 1 204 ? -14.941 -6.639 11.756 1.00 88.19 204 ALA A C 1
ATOM 1601 O O . ALA A 1 204 ? -14.175 -5.904 12.378 1.00 88.19 204 ALA A O 1
ATOM 1602 N N . GLU A 1 205 ? -14.557 -7.354 10.702 1.00 90.94 205 GLU A N 1
ATOM 1603 C CA . GLU A 1 205 ? -13.191 -7.367 10.168 1.00 90.94 205 GLU A CA 1
ATOM 1604 C C . GLU A 1 205 ? -12.784 -6.007 9.596 1.00 90.94 205 GLU A C 1
ATOM 1606 O O . GLU A 1 205 ? -11.723 -5.493 9.952 1.00 90.94 205 GLU A O 1
ATOM 1611 N N . ASN A 1 206 ? -13.667 -5.352 8.833 1.00 92.75 206 ASN A N 1
ATOM 1612 C CA . ASN A 1 206 ? -13.462 -3.993 8.320 1.00 92.75 206 ASN A CA 1
ATOM 1613 C C . ASN A 1 206 ? -13.183 -3.008 9.463 1.00 92.75 206 ASN A C 1
ATOM 1615 O O . ASN A 1 206 ? -12.201 -2.259 9.444 1.00 92.75 206 ASN A O 1
ATOM 1619 N N . ARG A 1 207 ? -14.022 -3.033 10.511 1.00 93.50 207 ARG A N 1
ATOM 1620 C CA . ARG A 1 207 ? -13.838 -2.185 11.701 1.00 93.50 207 ARG A CA 1
ATOM 1621 C C . ARG A 1 207 ? -12.548 -2.518 12.439 1.00 93.50 207 ARG A C 1
ATOM 1623 O O . ARG A 1 207 ? -11.819 -1.605 12.822 1.00 93.50 207 ARG A O 1
ATOM 1630 N N . HIS A 1 208 ? -12.251 -3.803 12.611 1.00 94.94 208 HIS A N 1
ATOM 1631 C CA . HIS A 1 208 ? -11.042 -4.258 13.285 1.00 94.94 208 HIS A CA 1
ATOM 1632 C C . HIS A 1 208 ? -9.777 -3.794 12.556 1.00 94.94 208 HIS A C 1
ATOM 1634 O O . HIS A 1 208 ? -8.865 -3.251 13.182 1.00 94.94 208 HIS A O 1
ATOM 1640 N N . PHE A 1 209 ? -9.741 -3.935 11.232 1.00 97.19 209 PHE A N 1
ATOM 1641 C CA . PHE A 1 209 ? -8.633 -3.468 10.413 1.00 97.19 209 PHE A CA 1
ATOM 1642 C C . PHE A 1 209 ? -8.462 -1.946 10.506 1.00 97.19 209 PHE A C 1
ATOM 1644 O O . PHE A 1 209 ? -7.358 -1.483 10.801 1.00 97.19 209 PHE A O 1
ATOM 1651 N N . ILE A 1 210 ? -9.546 -1.169 10.356 1.00 97.69 210 ILE A N 1
ATOM 1652 C CA . ILE A 1 210 ? -9.520 0.296 10.515 1.00 97.69 210 ILE A CA 1
ATOM 1653 C C . ILE A 1 210 ? -8.976 0.690 11.897 1.00 97.69 210 ILE A C 1
ATOM 1655 O O . ILE A 1 210 ? -8.142 1.593 12.008 1.00 97.69 210 ILE A O 1
ATOM 1659 N N . ASP A 1 211 ? -9.416 0.017 12.960 1.00 95.81 211 ASP A N 1
ATOM 1660 C CA . ASP A 1 211 ? -8.958 0.284 14.322 1.00 95.81 211 ASP A CA 1
ATOM 1661 C C . ASP A 1 211 ? -7.456 0.038 14.489 1.00 95.81 211 ASP A C 1
ATOM 1663 O O . ASP A 1 211 ? -6.763 0.866 15.092 1.00 95.81 211 ASP A O 1
ATOM 1667 N N . LEU A 1 212 ? -6.946 -1.058 13.921 1.00 96.44 212 LEU A N 1
ATOM 1668 C CA . LEU A 1 212 ? -5.527 -1.394 13.954 1.00 96.44 212 LEU A CA 1
ATOM 1669 C C . LEU A 1 212 ? -4.684 -0.372 13.194 1.00 96.44 212 LEU A C 1
ATOM 1671 O O . LEU A 1 212 ? -3.720 0.158 13.753 1.00 96.44 212 LEU A O 1
ATOM 1675 N N . ILE A 1 213 ? -5.043 -0.059 11.945 1.00 97.50 213 ILE A N 1
ATOM 1676 C CA . ILE A 1 213 ? -4.248 0.867 11.136 1.00 97.50 213 ILE A CA 1
ATOM 1677 C C . ILE A 1 213 ? -4.287 2.279 11.718 1.00 97.50 213 ILE A C 1
ATOM 1679 O O . ILE A 1 213 ? -3.263 2.951 11.714 1.00 97.50 213 ILE A O 1
ATOM 1683 N N . MET A 1 214 ? -5.397 2.721 12.320 1.00 97.00 214 MET A N 1
ATOM 1684 C CA . MET A 1 214 ? -5.506 4.054 12.929 1.00 97.00 214 MET A CA 1
ATOM 1685 C C . MET A 1 214 ? -4.578 4.272 14.130 1.00 97.00 214 MET A C 1
ATOM 1687 O O . MET A 1 214 ? -4.323 5.418 14.506 1.00 97.00 214 MET A O 1
ATOM 1691 N N . ALA A 1 215 ? -4.043 3.205 14.727 1.00 94.25 215 ALA A N 1
ATOM 1692 C CA . ALA A 1 215 ? -3.037 3.301 15.781 1.00 94.25 215 ALA A CA 1
ATOM 1693 C C . ALA A 1 215 ? -1.608 3.538 15.242 1.00 94.25 215 ALA A C 1
ATOM 1695 O O . ALA A 1 215 ? -0.702 3.855 16.017 1.00 94.25 215 ALA A O 1
ATOM 1696 N N . THR A 1 216 ? -1.391 3.396 13.932 1.00 96.38 216 THR A N 1
ATOM 1697 C CA . THR A 1 216 ? -0.061 3.397 13.304 1.00 96.38 216 THR A CA 1
ATOM 1698 C C . THR A 1 216 ? 0.432 4.799 12.940 1.00 96.38 216 THR A C 1
ATOM 1700 O O . THR A 1 216 ? -0.340 5.753 12.835 1.00 96.38 216 THR A O 1
ATOM 1703 N N . GLY A 1 217 ? 1.746 4.937 12.738 1.00 95.94 217 GLY A N 1
ATOM 1704 C CA . GLY A 1 217 ? 2.371 6.190 12.302 1.00 95.94 217 GLY A CA 1
ATOM 1705 C C . GLY A 1 217 ? 1.779 6.757 11.002 1.00 95.94 217 GLY A C 1
ATOM 1706 O O . GLY A 1 217 ? 1.355 7.917 11.022 1.00 95.94 217 GLY A O 1
ATOM 1707 N N . PRO A 1 218 ? 1.691 5.971 9.908 1.00 98.19 218 PRO A N 1
ATOM 1708 C CA . PRO A 1 218 ? 1.194 6.454 8.620 1.00 98.19 218 PRO A CA 1
ATOM 1709 C C . PRO A 1 218 ? -0.240 6.983 8.701 1.00 98.19 218 PRO A C 1
ATOM 1711 O O . PRO A 1 218 ? -0.507 8.112 8.293 1.00 98.19 218 PRO A O 1
ATOM 1714 N N . MET A 1 219 ? -1.160 6.230 9.308 1.00 98.06 219 MET A N 1
ATOM 1715 C CA . MET A 1 219 ? -2.564 6.647 9.368 1.00 98.06 219 MET A CA 1
ATOM 1716 C C . MET A 1 219 ? -2.816 7.807 10.322 1.00 98.06 219 MET A C 1
ATOM 1718 O O . MET A 1 219 ? -3.616 8.687 10.005 1.00 98.06 219 MET A O 1
ATOM 1722 N N . ARG A 1 220 ? -2.119 7.867 11.463 1.00 97.62 220 ARG A N 1
ATOM 1723 C CA . ARG A 1 220 ? -2.221 9.034 12.349 1.00 97.62 220 ARG A CA 1
ATOM 1724 C C . ARG A 1 220 ? -1.716 10.301 11.653 1.00 97.62 220 ARG A C 1
ATOM 1726 O O . ARG A 1 220 ? -2.289 11.369 11.860 1.00 97.62 220 ARG A O 1
ATOM 1733 N N . TYR A 1 221 ? -0.673 10.192 10.826 1.00 98.19 221 TYR A N 1
ATOM 1734 C CA . TYR A 1 221 ? -0.179 11.314 10.028 1.00 98.19 221 TYR A CA 1
ATOM 1735 C C . TYR A 1 221 ? -1.157 11.709 8.928 1.00 98.19 221 TYR A C 1
ATOM 1737 O O . TYR A 1 221 ? -1.512 12.881 8.839 1.00 98.19 221 TYR A O 1
ATOM 1745 N N . CYS A 1 222 ? -1.648 10.738 8.156 1.00 98.44 222 CYS A N 1
ATOM 1746 C CA . CYS A 1 222 ? -2.661 10.956 7.127 1.00 98.44 222 CYS A CA 1
ATOM 1747 C C . CYS A 1 222 ? -3.896 11.669 7.702 1.00 98.44 222 CYS A C 1
ATOM 1749 O O . CYS A 1 222 ? -4.315 12.702 7.178 1.00 98.44 222 CYS A O 1
ATOM 1751 N N . HIS A 1 223 ? -4.410 11.201 8.846 1.00 98.25 223 HIS A N 1
ATOM 1752 C CA . HIS A 1 223 ? -5.537 11.832 9.537 1.00 98.25 223 HIS A CA 1
ATOM 1753 C C . HIS A 1 223 ? -5.243 13.287 9.914 1.00 98.25 223 HIS A C 1
ATOM 1755 O O . HIS A 1 223 ? -6.006 14.186 9.559 1.00 98.25 223 HIS A O 1
ATOM 1761 N N . ALA A 1 224 ? -4.124 13.535 10.597 1.00 97.25 224 ALA A N 1
ATOM 1762 C CA . ALA A 1 224 ? -3.750 14.879 11.025 1.00 97.25 224 ALA A CA 1
ATOM 1763 C C . ALA A 1 224 ? -3.540 15.831 9.830 1.00 97.25 224 ALA A C 1
ATOM 1765 O O . ALA A 1 224 ? -3.924 17.002 9.895 1.00 97.25 224 ALA A O 1
ATOM 1766 N N . TYR A 1 225 ? -2.961 15.328 8.735 1.00 98.00 225 TYR A N 1
ATOM 1767 C CA . TYR A 1 225 ? -2.706 16.080 7.508 1.00 98.00 225 TYR A CA 1
ATOM 1768 C C . TYR A 1 225 ? -4.012 16.527 6.861 1.00 98.00 225 TYR A C 1
ATOM 1770 O O . TYR A 1 225 ? -4.234 17.719 6.633 1.00 98.00 225 TYR A O 1
ATOM 1778 N N . LEU A 1 226 ? -4.913 15.572 6.632 1.00 98.12 226 LEU A N 1
ATOM 1779 C CA . LEU A 1 226 ? -6.202 15.827 6.006 1.00 98.12 226 LEU A CA 1
ATOM 1780 C C . LEU A 1 226 ? -7.086 16.727 6.873 1.00 98.12 226 LEU A C 1
ATOM 1782 O O . LEU A 1 226 ? -7.757 17.611 6.340 1.00 98.12 226 LEU A O 1
ATOM 1786 N N . ALA A 1 227 ? -7.040 16.570 8.199 1.00 97.06 227 ALA A N 1
ATOM 1787 C CA . ALA A 1 227 ? -7.738 17.455 9.124 1.00 97.06 227 ALA A CA 1
ATOM 1788 C C . ALA A 1 227 ? -7.226 18.904 9.030 1.00 97.06 227 ALA A C 1
ATOM 1790 O O . ALA A 1 227 ? -8.032 19.826 8.908 1.00 97.06 227 ALA A O 1
ATOM 1791 N N . ARG A 1 228 ? -5.900 19.131 9.004 1.00 95.88 228 ARG A N 1
ATOM 1792 C CA . ARG A 1 228 ? -5.323 20.485 8.841 1.00 95.88 228 ARG A CA 1
ATOM 1793 C C . ARG A 1 228 ? -5.632 21.108 7.482 1.00 95.88 228 ARG A C 1
ATOM 1795 O O . ARG A 1 228 ? -5.801 22.319 7.405 1.00 95.88 228 ARG A O 1
ATOM 1802 N N . LYS A 1 229 ? -5.728 20.299 6.425 1.00 96.25 229 LYS A N 1
ATOM 1803 C CA . LYS A 1 229 ? -6.148 20.740 5.085 1.00 96.25 229 LYS A CA 1
ATOM 1804 C C . LYS A 1 229 ? -7.660 20.963 4.951 1.00 96.25 229 LYS A C 1
ATOM 1806 O O . LYS A 1 229 ? -8.105 21.373 3.881 1.00 96.25 229 LYS A O 1
ATOM 1811 N N . GLY A 1 230 ? -8.454 20.668 5.985 1.00 96.44 230 GLY A N 1
ATOM 1812 C CA . GLY A 1 230 ? -9.918 20.731 5.921 1.00 96.44 230 GLY A CA 1
ATOM 1813 C C . GLY A 1 230 ? -10.533 19.701 4.965 1.00 96.44 230 GLY A C 1
ATOM 1814 O O . GLY A 1 230 ? -11.633 19.908 4.463 1.00 96.44 230 GLY A O 1
ATOM 1815 N N . LYS A 1 231 ? -9.812 18.610 4.676 1.00 96.50 231 LYS A N 1
ATOM 1816 C CA . LYS A 1 231 ? -10.223 17.526 3.765 1.00 96.50 231 LYS A CA 1
ATOM 1817 C C . LYS A 1 231 ? -10.793 16.308 4.493 1.00 96.50 231 LYS A C 1
ATOM 1819 O O . LYS A 1 231 ? -11.341 15.425 3.845 1.00 96.50 231 LYS A O 1
ATOM 1824 N N . ALA A 1 232 ? -10.671 16.257 5.818 1.00 96.31 232 ALA A N 1
ATOM 1825 C CA . ALA A 1 232 ? -11.236 15.204 6.652 1.00 96.31 232 ALA A CA 1
ATOM 1826 C C . ALA A 1 232 ? -11.677 15.741 8.026 1.00 96.31 232 ALA A C 1
ATOM 1828 O O . ALA A 1 232 ? -11.169 16.774 8.474 1.00 96.31 232 ALA A O 1
ATOM 1829 N N . PRO A 1 233 ? -12.581 15.037 8.732 1.00 96.62 233 PRO A N 1
ATOM 1830 C CA . PRO A 1 233 ? -12.953 15.384 10.098 1.00 96.62 233 PRO A CA 1
ATOM 1831 C C . PRO A 1 233 ? -11.758 15.350 11.061 1.00 96.62 233 PRO A C 1
ATOM 1833 O O . PRO A 1 233 ? -10.965 14.410 11.059 1.00 96.62 233 PRO A O 1
ATOM 1836 N N . ALA A 1 234 ? -11.672 16.329 11.965 1.00 94.25 234 ALA A N 1
ATOM 1837 C CA . ALA A 1 234 ? -10.616 16.372 12.982 1.00 94.25 234 ALA A CA 1
ATOM 1838 C C . ALA A 1 234 ? -10.748 15.261 14.043 1.00 94.25 234 ALA A C 1
ATOM 1840 O O . ALA A 1 234 ? -9.757 14.841 14.636 1.00 94.25 234 ALA A O 1
ATOM 1841 N N . GLN A 1 235 ? -11.966 14.767 14.288 1.00 95.00 235 GLN A N 1
ATOM 1842 C CA . GLN A 1 235 ? -12.207 13.704 15.262 1.00 95.00 235 GLN A CA 1
ATOM 1843 C C . GLN A 1 235 ? -11.876 12.333 14.670 1.00 95.00 235 GLN A C 1
ATOM 1845 O O . GLN A 1 235 ? -12.380 11.971 13.608 1.00 95.00 235 GLN A O 1
ATOM 1850 N N . ALA A 1 236 ? -11.088 11.536 15.396 1.00 94.00 236 ALA A N 1
ATOM 1851 C CA . ALA A 1 236 ? -10.653 10.218 14.936 1.00 94.00 236 ALA A CA 1
ATOM 1852 C C . ALA A 1 236 ? -11.825 9.265 14.650 1.00 94.00 236 ALA A C 1
ATOM 1854 O O . ALA A 1 236 ? -11.794 8.555 13.653 1.00 94.00 236 ALA A O 1
ATOM 1855 N N . ALA A 1 237 ? -12.878 9.274 15.476 1.00 95.25 237 ALA A N 1
ATOM 1856 C CA . ALA A 1 237 ? -14.063 8.441 15.252 1.00 95.25 237 ALA A CA 1
ATOM 1857 C C . ALA A 1 237 ? -14.778 8.788 13.933 1.00 95.25 237 ALA A C 1
ATOM 1859 O O . ALA A 1 237 ? -15.131 7.899 13.165 1.00 95.25 237 ALA A O 1
ATOM 1860 N N . ALA A 1 238 ? -14.918 10.081 13.628 1.00 96.44 238 ALA A N 1
ATOM 1861 C CA . ALA A 1 238 ? -15.505 10.530 12.368 1.00 96.44 238 ALA A CA 1
ATOM 1862 C C . ALA A 1 238 ? -14.604 10.200 11.167 1.00 96.44 238 ALA A C 1
ATOM 1864 O O . ALA A 1 238 ? -15.100 9.829 10.109 1.00 96.44 238 ALA A O 1
ATOM 1865 N N . PHE A 1 239 ? -13.280 10.271 11.332 1.00 97.38 239 PHE A N 1
ATOM 1866 C CA . PHE A 1 239 ? -12.354 9.868 10.278 1.00 97.38 239 PHE A CA 1
ATOM 1867 C C . PHE A 1 239 ? -12.350 8.353 10.030 1.00 97.38 239 PHE A C 1
ATOM 1869 O O . PHE A 1 239 ? -12.280 7.935 8.880 1.00 97.38 239 PHE A O 1
ATOM 1876 N N . LYS A 1 240 ? -12.523 7.520 11.065 1.00 97.06 240 LYS A N 1
ATOM 1877 C CA . LYS A 1 240 ? -12.765 6.076 10.888 1.00 97.06 240 LYS A CA 1
ATOM 1878 C C . LYS A 1 240 ? -14.005 5.816 10.037 1.00 97.06 240 LYS A C 1
ATOM 1880 O O . LYS A 1 240 ? -13.953 4.972 9.151 1.00 97.06 240 LYS A O 1
ATOM 1885 N N . GLN A 1 241 ? -15.079 6.582 10.248 1.00 94.94 241 GLN A N 1
ATOM 1886 C CA . GLN A 1 241 ? -16.254 6.506 9.380 1.00 94.94 241 GLN A CA 1
ATOM 1887 C C . GLN A 1 241 ? -15.926 6.946 7.950 1.00 94.94 241 GLN A C 1
ATOM 1889 O O . GLN A 1 241 ? -16.336 6.280 7.013 1.00 94.94 241 GLN A O 1
ATOM 1894 N N . THR A 1 242 ? -15.131 8.007 7.762 1.00 94.25 242 THR A N 1
ATOM 1895 C CA . THR A 1 242 ? -14.658 8.408 6.424 1.00 94.25 242 THR A CA 1
ATOM 1896 C C . THR A 1 242 ? -13.888 7.283 5.729 1.00 94.25 242 THR A C 1
ATOM 1898 O O . THR A 1 242 ? -14.122 7.042 4.553 1.00 94.25 242 THR A O 1
ATOM 1901 N N . LEU A 1 243 ? -13.005 6.570 6.437 1.00 95.69 243 LEU A N 1
ATOM 1902 C CA . LEU A 1 243 ? -12.287 5.418 5.880 1.00 95.69 243 LEU A CA 1
ATOM 1903 C C . LEU A 1 243 ? -13.238 4.269 5.541 1.00 95.69 243 LEU A C 1
ATOM 1905 O O . LEU A 1 243 ? -13.124 3.695 4.463 1.00 95.69 243 LEU A O 1
ATOM 1909 N N . SER A 1 244 ? -14.191 3.974 6.428 1.00 93.56 244 SER A N 1
ATOM 1910 C CA . SER A 1 244 ? -15.229 2.970 6.184 1.00 93.56 244 SER A CA 1
ATOM 1911 C C . SER A 1 244 ? -16.036 3.291 4.927 1.00 93.56 244 SER A C 1
ATOM 1913 O O . SER A 1 244 ? -16.250 2.422 4.086 1.00 93.56 244 SER A O 1
ATOM 1915 N N . ASP A 1 245 ? -16.452 4.547 4.784 1.00 90.06 245 ASP A N 1
ATOM 1916 C CA . ASP A 1 245 ? -17.247 5.015 3.655 1.00 90.06 245 ASP A CA 1
ATOM 1917 C C . ASP A 1 245 ? -16.450 4.995 2.346 1.00 90.06 245 ASP A C 1
ATOM 1919 O O . ASP A 1 245 ? -16.981 4.665 1.290 1.00 90.06 245 ASP A O 1
ATOM 1923 N N . LEU A 1 246 ? -15.169 5.354 2.418 1.00 91.25 246 LEU A N 1
ATOM 1924 C CA . LEU A 1 246 ? -14.295 5.473 1.259 1.00 91.25 246 LEU A CA 1
ATOM 1925 C C . LEU A 1 246 ? -13.855 4.112 0.707 1.00 91.25 246 LEU A C 1
ATOM 1927 O O . LEU A 1 246 ? -13.805 3.939 -0.509 1.00 91.25 246 LEU A O 1
ATOM 1931 N N . TRP A 1 247 ? -13.518 3.174 1.594 1.00 92.12 247 TRP A N 1
ATOM 1932 C CA . TRP A 1 247 ? -12.890 1.906 1.223 1.00 92.12 247 TRP A CA 1
ATOM 1933 C C . TRP A 1 247 ? -13.858 0.726 1.210 1.00 92.12 247 TRP A C 1
ATOM 1935 O O . TRP A 1 247 ? -13.726 -0.123 0.342 1.00 92.12 247 TRP A O 1
ATOM 1945 N N . PHE A 1 248 ? -14.841 0.678 2.111 1.00 89.31 248 PHE A N 1
ATOM 1946 C CA . PHE A 1 248 ? -15.646 -0.532 2.347 1.00 89.31 248 PHE A CA 1
ATOM 1947 C C . PHE A 1 248 ? -17.139 -0.362 2.042 1.00 89.31 248 PHE A C 1
ATOM 1949 O O . PHE A 1 248 ? -17.917 -1.297 2.209 1.00 89.31 248 PHE A O 1
ATOM 1956 N N . THR A 1 249 ? -17.584 0.827 1.625 1.00 84.00 249 THR A N 1
ATOM 1957 C CA . THR A 1 249 ? -18.973 0.991 1.178 1.00 84.00 249 THR A CA 1
ATOM 1958 C C . THR A 1 249 ? -19.140 0.394 -0.205 1.00 84.00 249 THR A C 1
ATOM 1960 O O . THR A 1 249 ? -18.534 0.881 -1.159 1.00 84.00 249 THR A O 1
ATOM 1963 N N . LEU A 1 250 ? -20.024 -0.598 -0.307 1.00 76.38 250 LEU A N 1
ATOM 1964 C CA . LEU A 1 250 ? -20.450 -1.137 -1.589 1.00 76.38 250 LEU A CA 1
ATOM 1965 C C . LEU A 1 250 ? -21.182 -0.073 -2.407 1.00 76.38 250 LEU A C 1
ATOM 1967 O O . LEU A 1 250 ? -22.071 0.636 -1.917 1.00 76.38 250 LEU A O 1
ATOM 1971 N N . TYR A 1 251 ? -20.835 0.015 -3.681 1.00 66.56 251 TYR A N 1
ATOM 1972 C CA . TYR A 1 251 ? -21.556 0.802 -4.668 1.00 66.56 251 TYR A CA 1
ATOM 1973 C C . TYR A 1 251 ? -21.874 -0.049 -5.896 1.00 66.56 251 TYR A C 1
ATOM 1975 O O . TYR A 1 251 ? -21.503 -1.209 -5.981 1.00 66.56 251 TYR A O 1
ATOM 1983 N N . ARG A 1 252 ? -22.677 0.508 -6.807 1.00 62.00 252 ARG A N 1
ATOM 1984 C CA . ARG A 1 252 ? -23.110 -0.156 -8.041 1.00 62.00 252 ARG A CA 1
ATOM 1985 C C . ARG A 1 252 ? -22.184 0.222 -9.192 1.00 62.00 252 ARG A C 1
ATOM 1987 O O . ARG A 1 252 ? -22.117 1.415 -9.509 1.00 62.00 252 ARG A O 1
ATOM 1994 N N . ARG A 1 253 ? -21.580 -0.760 -9.860 1.00 54.09 253 ARG A N 1
ATOM 1995 C CA . ARG A 1 253 ? -20.746 -0.585 -11.058 1.00 54.09 253 ARG A CA 1
ATOM 1996 C C . ARG A 1 253 ? -21.325 -1.305 -12.282 1.00 54.09 253 ARG A C 1
ATOM 1998 O O . ARG A 1 253 ? -21.466 -0.665 -13.323 1.00 54.09 253 ARG A O 1
ATOM 2005 N N . GLU A 1 254 ? -21.769 -2.549 -12.144 1.00 50.75 254 GLU A N 1
ATOM 2006 C CA . GLU A 1 254 ? -22.491 -3.341 -13.153 1.00 50.75 254 GLU A CA 1
ATOM 2007 C C . GLU A 1 254 ? -23.865 -3.782 -12.612 1.00 50.75 254 GLU A C 1
ATOM 2009 O O . GLU A 1 254 ? -24.909 -3.468 -13.205 1.00 50.75 254 GLU A O 1
ATOM 2014 N N . THR A 1 255 ? -23.897 -4.367 -11.412 1.00 46.25 255 THR A N 1
ATOM 2015 C CA . THR A 1 255 ? -25.113 -4.717 -10.653 1.00 46.25 255 THR A CA 1
ATOM 2016 C C . THR A 1 255 ? -25.196 -3.927 -9.340 1.00 46.25 255 THR A C 1
ATOM 2018 O O . THR A 1 255 ? -24.308 -3.160 -8.983 1.00 46.25 255 THR A O 1
ATOM 2021 N N . GLN A 1 256 ? -26.349 -3.936 -8.665 1.00 43.81 256 GLN A N 1
ATOM 2022 C CA . GLN A 1 256 ? -26.524 -3.119 -7.459 1.00 43.81 256 GLN A CA 1
ATOM 2023 C C . GLN A 1 256 ? -25.723 -3.691 -6.279 1.00 43.81 256 GLN A C 1
ATOM 2025 O O . GLN A 1 256 ? -26.049 -4.787 -5.849 1.00 43.81 256 GLN A O 1
ATOM 2030 N N . ASN A 1 257 ? -24.801 -2.892 -5.715 1.00 54.00 257 ASN A N 1
ATOM 2031 C CA . ASN A 1 257 ? -23.926 -3.244 -4.582 1.00 54.00 257 ASN A CA 1
ATOM 2032 C C . ASN A 1 257 ? -22.942 -4.377 -4.918 1.00 54.00 257 ASN A C 1
ATOM 2034 O O . ASN A 1 257 ? -22.958 -5.411 -4.264 1.00 54.00 257 ASN A O 1
ATOM 2038 N N . ASP A 1 258 ? -22.137 -4.184 -5.956 1.00 64.31 258 ASP A N 1
ATOM 2039 C CA . ASP A 1 258 ? -21.276 -5.226 -6.516 1.00 64.31 258 ASP A CA 1
ATOM 2040 C C . ASP A 1 258 ? -19.784 -4.998 -6.289 1.00 64.31 258 ASP A C 1
ATOM 2042 O O . ASP A 1 258 ? -19.018 -5.900 -6.598 1.00 64.31 258 ASP A O 1
ATOM 2046 N N . SER A 1 259 ? -19.358 -3.824 -5.798 1.00 69.44 259 SER A N 1
ATOM 2047 C CA . SER A 1 259 ? -17.962 -3.652 -5.395 1.00 69.44 259 SER A CA 1
ATOM 2048 C C . SER A 1 259 ? -17.681 -2.503 -4.422 1.00 69.44 259 SER A C 1
ATOM 2050 O O . SER A 1 259 ? -18.474 -1.560 -4.287 1.00 69.44 259 SER A O 1
ATOM 2052 N N . SER A 1 260 ? -16.522 -2.566 -3.760 1.00 82.06 260 SER A N 1
ATOM 2053 C CA . SER A 1 260 ? -15.953 -1.546 -2.878 1.00 82.06 260 SER A CA 1
ATOM 2054 C C . SER A 1 260 ? -14.624 -0.959 -3.387 1.00 82.06 260 SER A C 1
ATOM 2056 O O . SER A 1 260 ? -13.927 -1.498 -4.246 1.00 82.06 260 SER A O 1
ATOM 2058 N N . GLY A 1 261 ? -14.219 0.186 -2.820 1.00 86.06 261 GLY A N 1
ATOM 2059 C CA . GLY A 1 261 ? -12.904 0.770 -3.115 1.00 86.06 261 GLY A CA 1
ATOM 2060 C C . GLY A 1 261 ? -11.741 -0.134 -2.684 1.00 86.06 261 GLY A C 1
ATOM 2061 O O . GLY A 1 261 ? -10.671 -0.086 -3.288 1.00 86.06 261 GLY A O 1
ATOM 2062 N N . PHE A 1 262 ? -11.945 -0.955 -1.650 1.00 89.81 262 PHE A N 1
ATOM 2063 C CA . PHE A 1 262 ? -10.971 -1.921 -1.160 1.00 89.81 262 PHE A CA 1
ATOM 2064 C C . PHE A 1 262 ? -10.730 -3.032 -2.180 1.00 89.81 262 PHE A C 1
ATOM 2066 O O . PHE A 1 262 ? -9.577 -3.264 -2.542 1.00 89.81 262 PHE A O 1
ATOM 2073 N N . GLU A 1 263 ? -11.789 -3.658 -2.692 1.00 84.81 263 GLU A N 1
ATOM 2074 C CA . GLU A 1 263 ? -11.690 -4.708 -3.713 1.00 84.81 263 GLU A CA 1
ATOM 2075 C C . GLU A 1 263 ? -10.934 -4.228 -4.949 1.00 84.81 263 GLU A C 1
ATOM 2077 O O . GLU A 1 263 ? -9.914 -4.803 -5.330 1.00 84.81 263 GLU A O 1
ATOM 2082 N N . HIS A 1 264 ? -11.361 -3.103 -5.525 1.00 80.69 264 HIS A N 1
ATOM 2083 C CA . HIS A 1 264 ? -10.760 -2.571 -6.747 1.00 80.69 264 HIS A CA 1
ATOM 2084 C C . HIS A 1 264 ? -9.261 -2.277 -6.621 1.00 80.69 264 HIS A C 1
ATOM 2086 O O . HIS A 1 264 ? -8.508 -2.401 -7.591 1.00 80.69 264 HIS A O 1
ATOM 2092 N N . VAL A 1 265 ? -8.828 -1.824 -5.445 1.00 87.88 265 VAL A N 1
ATOM 2093 C CA . VAL A 1 265 ? -7.452 -1.376 -5.210 1.00 87.88 265 VAL A CA 1
ATOM 2094 C C . VAL A 1 265 ? -6.558 -2.515 -4.735 1.00 87.88 265 VAL A C 1
ATOM 2096 O O . VAL A 1 265 ? -5.430 -2.648 -5.217 1.00 87.88 265 VAL A O 1
ATOM 2099 N N . PHE A 1 266 ? -7.041 -3.323 -3.792 1.00 90.62 266 PHE A N 1
ATOM 2100 C CA . PHE A 1 266 ? -6.220 -4.277 -3.053 1.00 90.62 266 PHE A CA 1
ATOM 2101 C C . PHE A 1 266 ? -6.448 -5.735 -3.456 1.00 90.62 266 PHE A C 1
ATOM 2103 O O . PHE A 1 266 ? -5.472 -6.481 -3.475 1.00 90.62 266 PHE A O 1
ATOM 2110 N N . VAL A 1 267 ? -7.669 -6.129 -3.825 1.00 87.19 267 VAL A N 1
ATOM 2111 C CA . VAL A 1 267 ? -7.973 -7.499 -4.287 1.00 87.19 267 VAL A CA 1
ATOM 2112 C C . VAL A 1 267 ? -7.637 -7.634 -5.773 1.00 87.19 267 VAL A C 1
ATOM 2114 O O . VAL A 1 267 ? -6.919 -8.541 -6.189 1.00 87.19 267 VAL A O 1
ATOM 2117 N N . GLY A 1 268 ? -8.060 -6.649 -6.565 1.00 78.12 268 GLY A N 1
ATOM 2118 C CA . GLY A 1 268 ? -7.930 -6.661 -8.013 1.00 78.12 268 GLY A CA 1
ATOM 2119 C C . GLY A 1 268 ? -9.082 -7.378 -8.707 1.00 78.12 268 GLY A C 1
ATOM 2120 O O . GLY A 1 268 ? -9.747 -8.231 -8.139 1.00 78.12 268 GLY A O 1
ATOM 2121 N N . GLU A 1 269 ? -9.306 -7.011 -9.966 1.00 77.75 269 GLU A N 1
ATOM 2122 C CA . GLU A 1 269 ? -10.423 -7.511 -10.769 1.00 77.75 269 GLU A CA 1
ATOM 2123 C C . GLU A 1 269 ? -9.959 -7.846 -12.180 1.00 77.75 269 GLU A C 1
ATOM 2125 O O . GLU A 1 269 ? -9.020 -7.225 -12.704 1.00 77.75 269 GLU A O 1
ATOM 2130 N N . SER A 1 270 ? -10.662 -8.794 -12.797 1.00 70.06 270 SER A N 1
ATOM 2131 C CA . SER A 1 270 ? -10.656 -8.982 -14.243 1.00 70.06 270 SER A CA 1
ATOM 2132 C C . SER A 1 270 ? -11.942 -8.429 -14.835 1.00 70.06 270 SER A C 1
ATOM 2134 O O . SER A 1 270 ? -13.039 -8.728 -14.367 1.00 70.06 270 SER A O 1
ATOM 2136 N N . LYS A 1 271 ? -11.805 -7.643 -15.900 1.00 68.06 271 LYS A N 1
ATOM 2137 C CA . LYS A 1 271 ? -12.926 -7.153 -16.689 1.00 68.06 271 LYS A CA 1
ATOM 2138 C C . LYS A 1 271 ? -12.668 -7.438 -18.160 1.00 68.06 271 LYS A C 1
ATOM 2140 O O . LYS A 1 271 ? -11.673 -6.996 -18.721 1.00 68.06 271 LYS A O 1
ATOM 2145 N N . HIS A 1 272 ? -13.586 -8.163 -18.800 1.00 67.88 272 HIS A N 1
ATOM 2146 C CA . HIS A 1 272 ? -13.496 -8.544 -20.218 1.00 67.88 272 HIS A CA 1
ATOM 2147 C C . HIS A 1 272 ? -12.189 -9.272 -20.604 1.00 67.88 272 HIS A C 1
ATOM 2149 O O . HIS A 1 272 ? -11.700 -9.107 -21.721 1.00 67.88 272 HIS A O 1
ATOM 2155 N N . GLY A 1 273 ? -11.631 -10.083 -19.697 1.00 72.25 273 GLY A N 1
ATOM 2156 C CA . GLY A 1 273 ? -10.371 -10.799 -19.923 1.00 72.25 273 GLY A CA 1
ATOM 2157 C C . GLY A 1 273 ? -9.120 -9.925 -19.785 1.00 72.25 273 GLY A C 1
ATOM 2158 O O . GLY A 1 273 ? -8.038 -10.332 -20.208 1.00 72.25 273 GLY A O 1
ATOM 2159 N N . GLU A 1 274 ? -9.263 -8.713 -19.239 1.00 75.12 274 GLU A N 1
ATOM 2160 C CA . GLU A 1 274 ? -8.161 -7.820 -18.902 1.00 75.12 274 GLU A CA 1
ATOM 2161 C C . GLU A 1 274 ? -8.123 -7.562 -17.393 1.00 75.12 274 GLU A C 1
ATOM 2163 O O . GLU A 1 274 ? -9.106 -7.157 -16.771 1.00 75.12 274 GLU A O 1
ATOM 2168 N N . ILE A 1 275 ? -6.944 -7.742 -16.803 1.00 81.81 275 ILE A N 1
ATOM 2169 C CA . ILE A 1 275 ? -6.723 -7.500 -15.379 1.00 81.81 275 ILE A CA 1
ATOM 2170 C C . ILE A 1 275 ? -6.552 -5.997 -15.151 1.00 81.81 275 ILE A C 1
ATOM 2172 O O . ILE A 1 275 ? -5.485 -5.423 -15.407 1.00 81.81 275 ILE A O 1
ATOM 2176 N N . THR A 1 276 ? -7.580 -5.349 -14.610 1.00 74.56 276 THR A N 1
ATOM 2177 C CA . THR A 1 276 ? -7.571 -3.903 -14.342 1.00 74.56 276 THR A CA 1
ATOM 2178 C C . THR A 1 276 ? -6.979 -3.546 -12.979 1.00 74.56 276 THR A C 1
ATOM 2180 O O . THR A 1 276 ? -6.556 -2.408 -12.794 1.00 74.56 276 THR A O 1
ATOM 2183 N N . GLY A 1 277 ? -6.876 -4.509 -12.056 1.00 80.94 277 GLY A N 1
ATOM 2184 C CA . GLY A 1 277 ? -6.339 -4.312 -10.701 1.00 80.94 277 GLY A CA 1
ATOM 2185 C C . GLY A 1 277 ? -5.085 -5.139 -10.398 1.00 80.94 277 GLY A C 1
ATOM 2186 O O . GLY A 1 277 ? -4.233 -5.318 -11.270 1.00 80.94 277 GLY A O 1
ATOM 2187 N N . LEU A 1 278 ? -4.989 -5.638 -9.162 1.00 88.88 278 LEU A N 1
ATOM 2188 C CA . LEU A 1 278 ? -3.891 -6.462 -8.642 1.00 88.88 278 LEU A CA 1
ATOM 2189 C C . LEU A 1 278 ? -2.540 -5.723 -8.657 1.00 88.88 278 LEU A C 1
ATOM 2191 O O . LEU A 1 278 ? -1.627 -6.000 -9.442 1.00 88.88 278 LEU A O 1
ATOM 2195 N N . HIS A 1 279 ? -2.447 -4.721 -7.783 1.00 92.38 279 HIS A N 1
ATOM 2196 C CA . HIS A 1 279 ? -1.255 -3.890 -7.575 1.00 92.38 279 HIS A CA 1
ATOM 2197 C C . HIS A 1 279 ? -0.608 -4.105 -6.204 1.00 92.38 279 HIS A C 1
ATOM 2199 O O . HIS A 1 279 ? 0.546 -3.728 -6.005 1.00 92.38 279 HIS A O 1
ATOM 2205 N N . ASN A 1 280 ? -1.325 -4.709 -5.258 1.00 95.69 280 ASN A N 1
ATOM 2206 C CA . ASN A 1 280 ? -0.844 -4.906 -3.903 1.00 95.69 280 ASN A CA 1
ATOM 2207 C C . ASN A 1 280 ? 0.022 -6.166 -3.790 1.00 95.69 280 ASN A C 1
ATOM 2209 O O . ASN A 1 280 ? -0.386 -7.253 -4.196 1.00 95.69 280 ASN A O 1
ATOM 2213 N N . TRP A 1 281 ? 1.210 -6.022 -3.205 1.00 97.31 281 TRP A N 1
ATOM 2214 C CA . TRP A 1 281 ? 2.181 -7.113 -3.132 1.00 97.31 281 TRP A CA 1
ATOM 2215 C C . TRP A 1 281 ? 1.734 -8.261 -2.221 1.00 97.31 281 TRP A C 1
ATOM 2217 O O . TRP A 1 281 ? 2.119 -9.402 -2.462 1.00 97.31 281 TRP A O 1
ATOM 2227 N N . ILE A 1 282 ? 0.935 -7.976 -1.184 1.00 97.00 282 ILE A N 1
ATOM 2228 C CA . ILE A 1 282 ? 0.422 -9.005 -0.272 1.00 97.00 282 ILE A CA 1
ATOM 2229 C C . ILE A 1 282 ? -0.553 -9.883 -1.043 1.00 97.00 282 ILE A C 1
ATOM 2231 O O . ILE A 1 282 ? -0.428 -11.100 -0.992 1.00 97.00 282 ILE A O 1
ATOM 2235 N N . GLN A 1 283 ? -1.461 -9.276 -1.809 1.00 95.38 283 GLN A N 1
ATOM 2236 C CA . GLN A 1 283 ? -2.375 -10.028 -2.660 1.00 95.38 283 GLN A CA 1
ATOM 2237 C C . GLN A 1 283 ? -1.624 -10.814 -3.742 1.00 95.38 283 GLN A C 1
ATOM 2239 O O . GLN A 1 283 ? -1.868 -12.004 -3.885 1.00 95.38 283 GLN A O 1
ATOM 2244 N N . MET A 1 284 ? -0.646 -10.211 -4.433 1.00 96.06 284 MET A N 1
ATOM 2245 C CA . MET A 1 284 ? 0.202 -10.944 -5.392 1.00 96.06 284 MET A CA 1
ATOM 2246 C C . MET A 1 284 ? 0.866 -12.168 -4.750 1.00 96.06 284 MET A C 1
ATOM 2248 O O . MET A 1 284 ? 0.861 -13.245 -5.333 1.00 96.06 284 MET A O 1
ATOM 2252 N N . TYR A 1 285 ? 1.406 -12.016 -3.538 1.00 97.00 285 TYR A N 1
ATOM 2253 C CA . TYR A 1 285 ? 2.010 -13.118 -2.794 1.00 97.00 285 TYR A CA 1
ATOM 2254 C C . TYR A 1 285 ? 0.992 -14.220 -2.474 1.00 97.00 285 TYR A C 1
ATOM 2256 O O . TYR A 1 285 ? 1.285 -15.391 -2.691 1.00 97.00 285 TYR A O 1
ATOM 2264 N N . LEU A 1 286 ? -0.204 -13.872 -1.990 1.00 95.19 286 LEU A N 1
ATOM 2265 C CA . LEU A 1 286 ? -1.239 -14.862 -1.677 1.00 95.19 286 LEU A CA 1
ATOM 2266 C C . LEU A 1 286 ? -1.730 -15.603 -2.928 1.00 95.19 286 LEU A C 1
ATOM 2268 O O . LEU A 1 286 ? -1.886 -16.820 -2.885 1.00 95.19 286 LEU A O 1
ATOM 2272 N N . GLU A 1 287 ? -1.923 -14.898 -4.041 1.00 94.81 287 GLU A N 1
ATOM 2273 C CA . GLU A 1 287 ? -2.305 -15.499 -5.324 1.00 94.81 287 GLU A CA 1
ATOM 2274 C C . GLU A 1 287 ? -1.189 -16.399 -5.889 1.00 94.81 287 GLU A C 1
ATOM 2276 O O . GLU A 1 287 ? -1.461 -17.471 -6.429 1.00 94.81 287 GLU A O 1
ATOM 2281 N N . GLU A 1 288 ? 0.084 -16.040 -5.693 1.00 96.12 288 GLU A N 1
ATOM 2282 C CA . GLU A 1 288 ? 1.214 -16.895 -6.087 1.00 96.12 288 GLU A CA 1
ATOM 2283 C C . GLU A 1 288 ? 1.238 -18.183 -5.254 1.00 96.12 288 GLU A C 1
ATOM 2285 O O . GLU A 1 288 ? 1.430 -19.274 -5.789 1.00 96.12 288 GLU A O 1
ATOM 2290 N N . GLN A 1 289 ? 0.940 -18.093 -3.952 1.00 94.62 289 GLN A N 1
ATOM 2291 C CA . GLN A 1 289 ? 0.796 -19.275 -3.094 1.00 94.62 289 GLN A CA 1
ATOM 2292 C C . GLN A 1 289 ? -0.394 -20.164 -3.483 1.00 94.62 289 GLN A C 1
ATOM 2294 O O . GLN A 1 289 ? -0.341 -21.376 -3.265 1.00 94.62 289 GLN A O 1
ATOM 2299 N N . ARG A 1 290 ? -1.461 -19.579 -4.040 1.00 93.06 290 ARG A N 1
ATOM 2300 C CA . ARG A 1 290 ? -2.638 -20.302 -4.551 1.00 93.06 290 ARG A CA 1
ATOM 2301 C C . ARG A 1 290 ? -2.396 -20.929 -5.928 1.00 93.06 290 ARG A C 1
ATOM 2303 O O . ARG A 1 290 ? -3.155 -21.810 -6.322 1.00 93.06 290 ARG A O 1
ATOM 2310 N N . GLY A 1 291 ? -1.345 -20.511 -6.634 1.00 93.75 291 GLY A N 1
ATOM 2311 C CA . GLY A 1 291 ? -1.029 -20.959 -7.992 1.00 93.75 291 GLY A CA 1
ATOM 2312 C C . GLY A 1 291 ? -1.864 -20.282 -9.083 1.00 93.75 291 GLY A C 1
ATOM 2313 O O . GLY A 1 291 ? -1.812 -20.713 -10.232 1.00 93.75 291 GLY A O 1
ATOM 2314 N N . SER A 1 292 ? -2.626 -19.241 -8.738 1.00 92.25 292 SER A N 1
ATOM 2315 C CA . SER A 1 292 ? -3.389 -18.415 -9.680 1.00 92.25 292 SER A CA 1
ATOM 2316 C C . SER A 1 292 ? -2.530 -17.304 -10.285 1.00 92.25 292 SER A C 1
ATOM 2318 O O . SER A 1 292 ? -2.850 -16.809 -11.361 1.00 92.25 292 SER A O 1
ATOM 2320 N N . PHE A 1 293 ? -1.439 -16.899 -9.631 1.00 95.31 293 PHE A N 1
ATOM 2321 C CA . PHE A 1 293 ? -0.517 -15.871 -10.121 1.00 95.31 293 PHE A CA 1
ATOM 2322 C C . PHE A 1 293 ? 0.775 -16.483 -10.665 1.00 95.31 293 PHE A C 1
ATOM 2324 O O . PHE A 1 293 ? 1.479 -17.200 -9.956 1.00 95.31 293 PHE A O 1
ATOM 2331 N N . ASP A 1 294 ? 1.102 -16.141 -11.908 1.00 96.38 294 ASP A N 1
ATOM 2332 C CA . ASP A 1 294 ? 2.297 -16.588 -12.623 1.00 96.38 294 ASP A CA 1
ATOM 2333 C C . ASP A 1 294 ? 3.147 -15.377 -13.030 1.00 96.38 294 ASP A C 1
ATOM 2335 O O . ASP A 1 294 ? 2.799 -14.603 -13.930 1.00 96.38 294 ASP A O 1
ATOM 2339 N N . TYR A 1 295 ? 4.250 -15.172 -12.314 1.00 97.50 295 TYR A N 1
ATOM 2340 C CA . TYR A 1 295 ? 5.191 -14.084 -12.554 1.00 97.50 295 TYR A CA 1
ATOM 2341 C C . TYR A 1 295 ? 5.985 -14.314 -13.840 1.00 97.50 295 TYR A C 1
ATOM 2343 O O . TYR A 1 295 ? 6.677 -15.309 -13.963 1.00 97.50 295 TYR A O 1
ATOM 2351 N N . GLN A 1 296 ? 5.993 -13.336 -14.752 1.00 96.62 296 GLN A N 1
ATOM 2352 C CA . GLN A 1 296 ? 6.653 -13.467 -16.059 1.00 96.62 296 GLN A CA 1
ATOM 2353 C C . GLN A 1 296 ? 7.911 -12.602 -16.224 1.00 96.62 296 GLN A C 1
ATOM 2355 O O . GLN A 1 296 ? 8.375 -12.376 -17.350 1.00 96.62 296 GLN A O 1
ATOM 2360 N N . GLY A 1 297 ? 8.444 -12.053 -15.135 1.00 93.44 297 GLY A N 1
ATOM 2361 C CA . GLY A 1 297 ? 9.638 -11.209 -15.139 1.00 93.44 297 GLY A CA 1
ATOM 2362 C C . GLY A 1 297 ? 9.358 -9.722 -14.909 1.00 93.44 297 GLY A C 1
ATOM 2363 O O . GLY A 1 297 ? 8.266 -9.193 -15.153 1.00 93.44 297 GLY A O 1
ATOM 2364 N N . TYR A 1 298 ? 10.380 -9.014 -14.426 1.00 92.94 298 TYR A N 1
ATOM 2365 C CA . TYR A 1 298 ? 10.279 -7.588 -14.129 1.00 92.94 298 TYR A CA 1
ATOM 2366 C C . TYR A 1 298 ? 10.436 -6.740 -15.395 1.00 92.94 298 TYR A C 1
ATOM 2368 O O . TYR A 1 298 ? 11.168 -7.075 -16.331 1.00 92.94 298 TYR A O 1
ATOM 2376 N N . ILE A 1 299 ? 9.769 -5.593 -15.418 1.00 91.12 299 ILE A N 1
ATOM 2377 C CA . ILE A 1 299 ? 9.890 -4.601 -16.478 1.00 91.12 299 ILE A CA 1
ATOM 2378 C C . ILE A 1 299 ? 11.045 -3.662 -16.145 1.00 91.12 299 ILE A C 1
ATOM 2380 O O . ILE A 1 299 ? 11.136 -3.127 -15.042 1.00 91.12 299 ILE A O 1
ATOM 2384 N N . TYR A 1 300 ? 11.947 -3.446 -17.106 1.00 86.44 300 TYR A N 1
ATOM 2385 C CA . TYR A 1 300 ? 13.072 -2.539 -16.894 1.00 86.44 300 TYR A CA 1
ATOM 2386 C C . TYR A 1 300 ? 12.600 -1.123 -16.528 1.00 86.44 300 TYR A C 1
ATOM 2388 O O . TYR A 1 300 ? 11.826 -0.545 -17.301 1.00 86.44 300 TYR A O 1
ATOM 2396 N N . PRO A 1 301 ? 13.161 -0.520 -15.461 1.00 77.44 301 PRO A N 1
ATOM 2397 C CA . PRO A 1 301 ? 12.797 0.827 -15.058 1.00 77.44 301 PRO A CA 1
ATOM 2398 C C . PRO A 1 301 ? 13.022 1.849 -16.165 1.00 77.44 301 PRO A C 1
ATOM 2400 O O . PRO A 1 301 ? 13.995 1.780 -16.935 1.00 77.44 301 PRO A O 1
ATOM 2403 N N . ARG A 1 302 ? 12.161 2.866 -16.205 1.00 71.06 302 ARG A N 1
ATOM 2404 C CA . ARG A 1 302 ? 12.295 3.989 -17.137 1.00 71.06 302 ARG A CA 1
ATOM 2405 C C . ARG A 1 302 ? 13.602 4.738 -16.899 1.00 71.06 302 ARG A C 1
ATOM 2407 O O . ARG A 1 302 ? 14.217 5.165 -17.873 1.00 71.06 302 ARG A O 1
ATOM 2414 N N . VAL A 1 303 ? 14.090 4.871 -15.672 1.00 63.59 303 VAL A N 1
ATOM 2415 C CA . VAL A 1 303 ? 15.380 5.522 -15.391 1.00 63.59 303 VAL A CA 1
ATOM 2416 C C . VAL A 1 303 ? 16.472 4.464 -15.221 1.00 63.59 303 VAL A C 1
ATOM 2418 O O . VAL A 1 303 ? 16.596 3.844 -14.172 1.00 63.59 303 VAL A O 1
ATOM 2421 N N . ARG A 1 304 ? 17.320 4.278 -16.242 1.00 49.78 304 ARG A N 1
ATOM 2422 C CA . ARG A 1 304 ? 18.612 3.587 -16.080 1.00 49.78 304 ARG A CA 1
ATOM 2423 C C . ARG A 1 304 ? 19.688 4.626 -15.766 1.00 49.78 304 ARG A C 1
ATOM 2425 O O . ARG A 1 304 ? 19.985 5.454 -16.621 1.00 49.78 304 ARG A O 1
ATOM 2432 N N . GLY A 1 305 ? 20.290 4.558 -14.578 1.00 44.97 305 GLY A N 1
ATOM 2433 C CA . GLY A 1 305 ? 21.533 5.280 -14.281 1.00 44.97 305 GLY A CA 1
ATOM 2434 C C . GLY A 1 305 ? 21.409 6.796 -14.089 1.00 44.97 305 GLY A C 1
ATOM 2435 O O . GLY A 1 305 ? 22.268 7.533 -14.570 1.00 44.97 305 GLY A O 1
ATOM 2436 N N . GLY A 1 306 ? 20.397 7.277 -13.351 1.00 38.66 306 GLY A N 1
ATOM 2437 C CA . GLY A 1 306 ? 20.485 8.613 -12.738 1.00 38.66 306 GLY A CA 1
ATOM 2438 C C . GLY A 1 306 ? 21.785 8.736 -11.924 1.00 38.66 306 GLY A C 1
ATOM 2439 O O . GLY A 1 306 ? 22.345 7.720 -11.526 1.00 38.66 306 GLY A O 1
ATOM 2440 N N . ARG A 1 307 ? 22.305 9.950 -11.682 1.00 40.72 307 ARG A N 1
ATOM 2441 C CA . ARG A 1 307 ? 23.646 10.188 -11.076 1.00 40.72 307 ARG A CA 1
ATOM 2442 C C . ARG A 1 307 ? 23.921 9.448 -9.751 1.00 40.72 307 ARG A C 1
ATOM 2444 O O . ARG A 1 307 ? 25.079 9.317 -9.372 1.00 40.72 307 ARG A O 1
ATOM 2451 N N . ASN A 1 308 ? 22.884 8.913 -9.111 1.00 39.88 308 ASN A N 1
ATOM 2452 C CA . ASN A 1 308 ? 22.947 7.990 -7.983 1.00 39.88 308 ASN A CA 1
ATOM 2453 C C . ASN A 1 308 ? 22.605 6.560 -8.431 1.00 39.88 308 ASN A C 1
ATOM 2455 O O . ASN A 1 308 ? 21.671 5.972 -7.895 1.00 39.88 308 ASN A O 1
ATOM 2459 N N . GLY A 1 309 ? 23.295 6.042 -9.457 1.00 40.03 309 GLY A N 1
ATOM 2460 C CA . GLY A 1 309 ? 23.012 4.734 -10.053 1.00 40.03 309 GLY A CA 1
ATOM 2461 C C . GLY A 1 309 ? 22.742 3.707 -8.963 1.00 40.03 309 GLY A C 1
ATOM 2462 O O . GLY A 1 309 ? 23.563 3.589 -8.056 1.00 40.03 309 GLY A O 1
ATOM 2463 N N . PHE A 1 310 ? 21.565 3.076 -9.017 1.00 41.03 310 PHE A N 1
ATOM 2464 C CA . PHE A 1 310 ? 21.064 2.135 -8.019 1.00 41.03 310 PHE A CA 1
ATOM 2465 C C . PHE A 1 310 ? 22.209 1.274 -7.466 1.00 41.03 310 PHE A C 1
ATOM 2467 O O . PHE A 1 310 ? 22.774 0.434 -8.163 1.00 41.03 310 PHE A O 1
ATOM 2474 N N . ARG A 1 311 ? 22.622 1.584 -6.229 1.00 44.19 311 ARG A N 1
ATOM 2475 C CA . ARG A 1 311 ? 23.718 0.918 -5.503 1.00 44.19 311 ARG A CA 1
ATOM 2476 C C . ARG A 1 311 ? 23.242 -0.324 -4.748 1.00 44.19 311 ARG A C 1
ATOM 2478 O O . ARG A 1 311 ? 24.045 -0.979 -4.091 1.00 44.19 311 ARG A O 1
ATOM 2485 N N . HIS A 1 312 ? 21.952 -0.626 -4.831 1.00 45.34 312 HIS A N 1
ATOM 2486 C CA . HIS A 1 312 ? 21.318 -1.746 -4.163 1.00 45.34 312 HIS A CA 1
ATOM 2487 C C . HIS A 1 312 ? 21.054 -2.880 -5.163 1.00 45.34 312 HIS A C 1
ATOM 2489 O O . HIS A 1 312 ? 20.807 -2.603 -6.340 1.00 45.34 312 HIS A O 1
ATOM 2495 N N . PRO A 1 313 ? 21.146 -4.156 -4.742 1.00 53.53 313 PRO A N 1
ATOM 2496 C CA . PRO A 1 313 ? 20.692 -5.269 -5.566 1.00 53.53 313 PRO A CA 1
ATOM 2497 C C . PRO A 1 313 ? 19.260 -5.002 -6.031 1.00 53.53 313 PRO A C 1
ATOM 2499 O O . PRO A 1 313 ? 18.439 -4.582 -5.216 1.00 53.53 313 PRO A O 1
ATOM 2502 N N . LEU A 1 314 ? 18.943 -5.281 -7.299 1.00 62.16 314 LEU A N 1
ATOM 2503 C CA . LEU A 1 314 ? 17.575 -5.129 -7.818 1.00 62.16 314 LEU A CA 1
ATOM 2504 C C . LEU A 1 314 ? 16.546 -5.853 -6.928 1.00 62.16 314 LEU A C 1
ATOM 2506 O O . LEU A 1 314 ? 15.438 -5.368 -6.755 1.00 62.16 314 LEU A O 1
ATOM 2510 N N . SER A 1 315 ? 16.936 -6.962 -6.290 1.00 63.97 315 SER A N 1
ATOM 2511 C CA . SER A 1 315 ? 16.111 -7.731 -5.346 1.00 63.97 315 SER A CA 1
ATOM 2512 C C . SER A 1 315 ? 15.793 -7.021 -4.021 1.00 63.97 315 SER A C 1
ATOM 2514 O O . SER A 1 315 ? 15.024 -7.542 -3.221 1.00 63.97 315 SER A O 1
ATOM 2516 N N . SER A 1 316 ? 16.380 -5.849 -3.770 1.00 73.25 316 SER A N 1
ATOM 2517 C CA . SER A 1 316 ? 16.074 -4.993 -2.616 1.00 73.25 316 SER A CA 1
ATOM 2518 C C . SER A 1 316 ? 15.303 -3.723 -2.984 1.00 73.25 316 SER A C 1
ATOM 2520 O O . SER A 1 316 ? 15.000 -2.917 -2.103 1.00 73.25 316 SER A O 1
ATOM 2522 N N . GLU A 1 317 ? 14.961 -3.559 -4.266 1.00 81.75 317 GLU A N 1
ATOM 2523 C CA . GLU A 1 317 ? 14.015 -2.542 -4.714 1.00 81.75 317 GLU A CA 1
ATOM 2524 C C . GLU A 1 317 ? 12.627 -2.852 -4.147 1.00 81.75 317 GLU A C 1
ATOM 2526 O O . GLU A 1 317 ? 12.151 -3.984 -4.175 1.00 81.75 317 GLU A O 1
ATOM 2531 N N . GLN A 1 318 ? 11.969 -1.819 -3.638 1.00 90.12 318 GLN A N 1
ATOM 2532 C CA . GLN A 1 318 ? 10.634 -1.902 -3.052 1.00 90.12 318 GLN A CA 1
ATOM 2533 C C . GLN A 1 318 ? 9.587 -1.206 -3.915 1.00 90.12 318 GLN A C 1
ATOM 2535 O O . GLN A 1 318 ? 8.449 -1.125 -3.487 1.00 90.12 318 GLN A O 1
ATOM 2540 N N . LEU A 1 319 ? 9.937 -0.699 -5.100 1.00 91.62 319 LEU A N 1
ATOM 2541 C CA . LEU A 1 319 ? 8.983 -0.318 -6.140 1.00 91.62 319 LEU A CA 1
ATOM 2542 C C . LEU A 1 319 ? 9.390 -1.042 -7.420 1.00 91.62 319 LEU A C 1
ATOM 2544 O O . LEU A 1 319 ? 10.404 -0.705 -8.028 1.00 91.62 319 LEU A O 1
ATOM 2548 N N . ILE A 1 320 ? 8.616 -2.051 -7.807 1.00 91.38 320 ILE A N 1
ATOM 2549 C CA . ILE A 1 320 ? 8.944 -2.920 -8.939 1.00 91.38 320 ILE A CA 1
ATOM 2550 C C . ILE A 1 320 ? 7.798 -2.883 -9.936 1.00 91.38 320 ILE A C 1
ATOM 2552 O O . ILE A 1 320 ? 6.637 -3.000 -9.556 1.00 91.38 320 ILE A O 1
ATOM 2556 N N . SER A 1 321 ? 8.139 -2.743 -11.216 1.00 93.00 321 SER A N 1
ATOM 2557 C CA . SER A 1 321 ? 7.225 -2.976 -12.333 1.00 93.00 321 SER A CA 1
ATOM 2558 C C . SER A 1 321 ? 7.381 -4.417 -12.810 1.00 93.00 321 SER A C 1
ATOM 2560 O O . SER A 1 321 ? 8.497 -4.852 -13.081 1.00 93.00 321 SER A O 1
ATOM 2562 N N . LEU A 1 322 ? 6.285 -5.158 -12.930 1.00 94.50 322 LEU A N 1
ATOM 2563 C CA . LEU A 1 322 ? 6.271 -6.573 -13.299 1.00 94.50 322 LEU A CA 1
ATOM 2564 C C . LEU A 1 322 ? 5.197 -6.889 -14.343 1.00 94.50 322 LEU A C 1
ATOM 2566 O O . LEU A 1 322 ? 4.208 -6.167 -14.474 1.00 94.50 322 LEU A O 1
ATOM 2570 N N . GLN A 1 323 ? 5.418 -7.972 -15.083 1.00 95.25 323 GLN A N 1
ATOM 2571 C CA . GLN A 1 323 ? 4.420 -8.626 -15.922 1.00 95.25 323 GLN A CA 1
ATOM 2572 C C . GLN A 1 323 ? 4.086 -9.981 -15.306 1.00 95.25 323 GLN A C 1
ATOM 2574 O O . GLN A 1 323 ? 4.975 -10.649 -14.780 1.00 95.25 323 GLN A O 1
ATOM 2579 N N . PHE A 1 324 ? 2.824 -10.375 -15.373 1.00 95.94 324 PHE A N 1
ATOM 2580 C CA . PHE A 1 324 ? 2.355 -11.649 -14.841 1.00 95.94 324 PHE A CA 1
ATOM 2581 C C . PHE A 1 324 ? 1.083 -12.087 -15.560 1.00 95.94 324 PHE A C 1
ATOM 2583 O O . PHE A 1 324 ? 0.418 -11.262 -16.201 1.00 95.94 324 PHE A O 1
ATOM 2590 N N . THR A 1 325 ? 0.731 -13.362 -15.414 1.00 94.94 325 THR A N 1
ATOM 2591 C CA . THR A 1 325 ? -0.637 -13.816 -15.650 1.00 94.94 325 THR A CA 1
ATOM 2592 C C . THR A 1 325 ? -1.355 -14.075 -14.332 1.00 94.94 325 THR A C 1
ATOM 2594 O O . THR A 1 325 ? -0.728 -14.409 -13.328 1.00 94.94 325 THR A O 1
ATOM 2597 N N . TRP A 1 326 ? -2.664 -13.845 -14.312 1.00 92.62 326 TRP A N 1
ATOM 2598 C CA . TRP A 1 326 ? -3.528 -14.172 -13.180 1.00 92.62 326 TRP A CA 1
ATOM 2599 C C . TRP A 1 326 ? -4.702 -14.989 -13.709 1.00 92.62 326 TRP A C 1
ATOM 2601 O O . TRP A 1 326 ? -5.446 -14.505 -14.563 1.00 92.62 326 TRP A O 1
ATOM 2611 N N . ASP A 1 327 ? -4.782 -16.256 -13.295 1.00 89.88 327 ASP A N 1
ATOM 2612 C CA . ASP A 1 327 ? -5.658 -17.291 -13.859 1.00 89.88 327 ASP A CA 1
ATOM 2613 C C . ASP A 1 327 ? -5.598 -17.350 -15.399 1.00 89.88 327 ASP A C 1
ATOM 2615 O O . ASP A 1 327 ? -6.609 -17.458 -16.096 1.00 89.88 327 ASP A O 1
ATOM 2619 N N . GLY A 1 328 ? -4.388 -17.237 -15.950 1.00 89.62 328 GLY A N 1
ATOM 2620 C CA . GLY A 1 328 ? -4.137 -17.314 -17.391 1.00 89.62 328 GLY A CA 1
ATOM 2621 C C . GLY A 1 328 ? -4.399 -16.026 -18.181 1.00 89.62 328 GLY A C 1
ATOM 2622 O O . GLY A 1 328 ? -4.098 -15.986 -19.375 1.00 89.62 328 GLY A O 1
ATOM 2623 N N . GLU A 1 329 ? -4.894 -14.956 -17.557 1.00 91.81 329 GLU A N 1
ATOM 2624 C CA . GLU A 1 329 ? -5.024 -13.648 -18.209 1.00 91.81 329 GLU A CA 1
ATOM 2625 C C . GLU A 1 329 ? -3.753 -12.818 -18.046 1.00 91.81 329 GLU A C 1
ATOM 2627 O O . GLU A 1 329 ? -3.209 -12.709 -16.953 1.00 91.81 329 GLU A O 1
ATOM 2632 N N . LEU A 1 330 ? -3.271 -12.198 -19.125 1.00 91.94 330 LEU A N 1
ATOM 2633 C CA . LEU A 1 330 ? -2.022 -11.436 -19.112 1.00 91.94 330 LEU A CA 1
ATOM 2634 C C . LEU A 1 330 ? -2.227 -9.998 -18.623 1.00 91.94 330 LEU A C 1
ATOM 2636 O O . LEU A 1 330 ? -2.924 -9.209 -19.264 1.00 91.94 330 LEU A O 1
ATOM 2640 N N . LYS A 1 331 ? -1.481 -9.594 -17.587 1.00 92.25 331 LYS A N 1
ATOM 2641 C CA . LYS A 1 331 ? -1.296 -8.182 -17.225 1.00 92.25 331 LYS A CA 1
ATOM 2642 C C . LYS A 1 331 ? 0.078 -7.699 -17.678 1.00 92.25 331 LYS A C 1
ATOM 2644 O O . LYS A 1 331 ? 1.098 -8.009 -17.067 1.00 92.25 331 LYS A O 1
ATOM 2649 N N . LYS A 1 332 ? 0.113 -6.877 -18.735 1.00 91.44 332 LYS A N 1
ATOM 2650 C CA . LYS A 1 332 ? 1.370 -6.447 -19.388 1.00 91.44 332 LYS A CA 1
ATOM 2651 C C . LYS A 1 332 ? 2.334 -5.704 -18.467 1.00 91.44 332 LYS A C 1
ATOM 2653 O O . LYS A 1 332 ? 3.546 -5.802 -18.659 1.00 91.44 332 LYS A O 1
ATOM 2658 N N . CYS A 1 333 ? 1.798 -4.914 -17.540 1.00 90.88 333 CYS A N 1
ATOM 2659 C CA . CYS A 1 333 ? 2.577 -4.159 -16.572 1.00 90.88 333 CYS A CA 1
ATOM 2660 C C . CYS A 1 333 ? 1.721 -3.820 -15.350 1.00 90.88 333 CYS A C 1
ATOM 2662 O O . CYS A 1 333 ? 0.636 -3.254 -15.480 1.00 90.88 333 CYS A O 1
ATOM 2664 N N . SER A 1 334 ? 2.254 -4.096 -14.168 1.00 92.69 334 SER A N 1
ATOM 2665 C CA . SER A 1 334 ? 1.772 -3.603 -12.882 1.00 92.69 334 SER A CA 1
ATOM 2666 C C . SER A 1 334 ? 2.973 -3.120 -12.093 1.00 92.69 334 SER A C 1
ATOM 2668 O O . SER A 1 334 ? 3.980 -3.825 -12.052 1.00 92.69 334 SER A O 1
ATOM 2670 N N . SER A 1 335 ? 2.901 -1.938 -11.489 1.00 93.81 335 SER A N 1
ATOM 2671 C CA . SER A 1 335 ? 3.896 -1.547 -10.495 1.00 93.81 335 SER A CA 1
ATOM 2672 C C . SER A 1 335 ? 3.333 -1.777 -9.101 1.00 93.81 335 SER A C 1
ATOM 2674 O O . SER A 1 335 ? 2.152 -1.532 -8.857 1.00 93.81 335 SER A O 1
ATOM 2676 N N . SER A 1 336 ? 4.186 -2.243 -8.197 1.00 95.38 336 SER A N 1
ATOM 2677 C CA . SER A 1 336 ? 3.816 -2.556 -6.823 1.00 95.38 336 SER A CA 1
ATOM 2678 C C . SER A 1 336 ? 4.886 -2.072 -5.858 1.00 95.38 336 SER A C 1
ATOM 2680 O O . SER A 1 336 ? 6.085 -2.167 -6.155 1.00 95.38 336 SER A O 1
ATOM 2682 N N . PHE A 1 337 ? 4.454 -1.556 -4.706 1.00 96.19 337 PHE A N 1
ATOM 2683 C CA . PHE A 1 337 ? 5.360 -1.339 -3.592 1.00 96.19 337 PHE A CA 1
ATOM 2684 C C . PHE A 1 337 ? 5.564 -2.665 -2.854 1.00 96.19 337 PHE A C 1
ATOM 2686 O O . PHE A 1 337 ? 4.638 -3.168 -2.236 1.00 96.19 337 PHE A O 1
ATOM 2693 N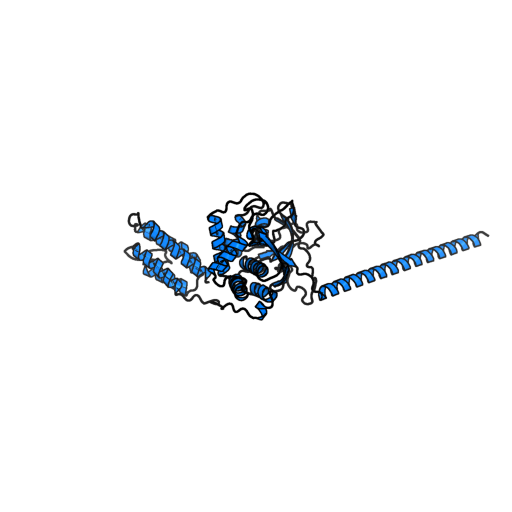 N . ILE A 1 338 ? 6.756 -3.260 -2.918 1.00 96.25 338 ILE A N 1
ATOM 2694 C CA . ILE A 1 338 ? 7.017 -4.562 -2.296 1.00 96.25 338 ILE A CA 1
ATOM 2695 C C . ILE A 1 338 ? 7.502 -4.397 -0.854 1.00 96.25 338 ILE A C 1
ATOM 2697 O O . ILE A 1 338 ? 8.477 -3.695 -0.555 1.00 96.25 338 ILE A O 1
ATOM 2701 N N . GLY A 1 339 ? 6.832 -5.095 0.061 1.00 96.12 339 GLY A N 1
ATOM 2702 C CA . GLY A 1 339 ? 7.166 -5.120 1.481 1.00 96.12 339 GLY A CA 1
ATOM 2703 C C . GLY A 1 339 ? 6.616 -3.938 2.278 1.00 96.12 339 GLY A C 1
ATOM 2704 O O . GLY A 1 339 ? 6.806 -3.903 3.488 1.00 96.12 339 GLY A O 1
ATOM 2705 N N . THR A 1 340 ? 5.945 -2.971 1.655 1.00 97.81 340 THR A N 1
ATOM 2706 C CA . THR A 1 340 ? 5.209 -1.914 2.367 1.00 97.81 340 THR A CA 1
ATOM 2707 C C . THR A 1 340 ? 4.094 -2.488 3.225 1.00 97.81 340 THR A C 1
ATOM 2709 O O . THR A 1 340 ? 3.547 -3.549 2.929 1.00 97.81 340 THR A O 1
ATOM 2712 N N . SER A 1 341 ? 3.752 -1.808 4.316 1.00 98.50 341 SER A N 1
ATOM 2713 C CA . SER A 1 341 ? 2.661 -2.282 5.159 1.00 98.50 341 SER A CA 1
ATOM 2714 C C . SER A 1 341 ? 1.280 -1.899 4.589 1.00 98.50 341 SER A C 1
ATOM 2716 O O . SER A 1 341 ? 1.170 -0.896 3.871 1.00 98.50 341 SER A O 1
ATOM 2718 N N . PRO A 1 342 ? 0.200 -2.622 4.954 1.00 98.12 342 PRO A N 1
ATOM 2719 C CA . PRO A 1 342 ? -1.164 -2.264 4.553 1.00 98.12 342 PRO A CA 1
ATOM 2720 C C . PRO A 1 342 ? -1.550 -0.826 4.922 1.00 98.12 342 PRO A C 1
ATOM 2722 O O . PRO A 1 342 ? -2.144 -0.098 4.131 1.00 98.12 342 PRO A O 1
ATOM 2725 N N . GLU A 1 343 ? -1.180 -0.386 6.125 1.00 98.31 343 GLU A N 1
ATOM 2726 C CA . GLU A 1 343 ? -1.462 0.962 6.615 1.00 98.31 343 GLU A CA 1
ATOM 2727 C C . GLU A 1 343 ? -0.695 2.060 5.869 1.00 98.31 343 GLU A C 1
ATOM 2729 O O . GLU A 1 343 ? -1.195 3.180 5.798 1.00 98.31 343 GLU A O 1
ATOM 2734 N N . PHE A 1 344 ? 0.487 1.777 5.309 1.00 98.56 344 PHE A N 1
ATOM 2735 C CA . PHE A 1 344 ? 1.201 2.740 4.472 1.00 98.56 344 PHE A CA 1
ATOM 2736 C C . PHE A 1 344 ? 0.477 2.946 3.147 1.00 98.56 344 PHE A C 1
ATOM 2738 O O . PHE A 1 344 ? 0.177 4.087 2.800 1.00 98.56 344 PHE A O 1
ATOM 2745 N N . GLU A 1 345 ? 0.169 1.862 2.428 1.00 97.62 345 GLU A N 1
ATOM 2746 C CA . GLU A 1 345 ? -0.507 1.962 1.132 1.00 97.62 345 GLU A CA 1
ATOM 2747 C C . GLU A 1 345 ? -1.895 2.585 1.295 1.00 97.62 345 GLU A C 1
ATOM 2749 O O . GLU A 1 345 ? -2.226 3.539 0.592 1.00 97.62 345 GLU A O 1
ATOM 2754 N N . MET A 1 346 ? -2.675 2.150 2.291 1.00 97.62 346 MET A N 1
ATOM 2755 C CA . MET A 1 346 ? -3.985 2.747 2.551 1.00 97.62 346 MET A CA 1
ATOM 2756 C C . MET A 1 346 ? -3.877 4.234 2.935 1.00 97.62 346 MET A C 1
ATOM 2758 O O . MET A 1 346 ? -4.674 5.045 2.453 1.00 97.62 346 MET A O 1
ATOM 2762 N N . ALA A 1 347 ? -2.877 4.632 3.734 1.00 98.50 347 ALA A N 1
ATOM 2763 C CA . ALA A 1 347 ? -2.640 6.038 4.065 1.00 98.50 347 ALA A CA 1
ATOM 2764 C C . ALA A 1 347 ? -2.253 6.869 2.834 1.00 98.50 347 ALA A C 1
ATOM 2766 O O . ALA A 1 347 ? -2.793 7.961 2.656 1.00 98.50 347 ALA A O 1
ATOM 2767 N N . LEU A 1 348 ? -1.344 6.356 1.999 1.00 98.56 348 LEU A N 1
ATOM 2768 C CA . LEU A 1 348 ? -0.845 7.018 0.793 1.00 98.56 348 LEU A CA 1
ATOM 2769 C C . LEU A 1 348 ? -1.977 7.261 -0.202 1.00 98.56 348 LEU A C 1
ATOM 2771 O O . LEU A 1 348 ? -2.194 8.394 -0.628 1.00 98.56 348 LEU A O 1
ATOM 2775 N N . LEU A 1 349 ? -2.737 6.213 -0.523 1.00 97.62 349 LEU A N 1
ATOM 2776 C CA . LEU A 1 349 ? -3.826 6.297 -1.490 1.00 97.62 349 LEU A CA 1
ATOM 2777 C C . LEU A 1 349 ? -4.966 7.185 -0.972 1.00 97.62 349 LEU A C 1
ATOM 2779 O O . LEU A 1 349 ? -5.484 8.005 -1.726 1.00 97.62 349 LEU A O 1
ATOM 2783 N N . THR A 1 350 ? -5.300 7.114 0.323 1.00 97.69 350 THR A N 1
ATOM 2784 C CA . THR A 1 350 ? -6.294 8.014 0.942 1.00 97.69 350 THR A CA 1
ATOM 2785 C C . THR A 1 350 ? -5.845 9.478 0.878 1.00 97.69 350 THR A C 1
ATOM 2787 O O . THR A 1 350 ? -6.636 10.362 0.540 1.00 97.69 350 THR A O 1
ATOM 2790 N N . LEU A 1 351 ? -4.572 9.746 1.185 1.00 98.00 351 LEU A N 1
ATOM 2791 C CA . LEU A 1 351 ? -4.001 11.091 1.180 1.00 98.00 351 LEU A CA 1
ATOM 2792 C C . LEU A 1 351 ? -3.978 11.680 -0.238 1.00 98.00 351 LEU A C 1
ATOM 2794 O O . LEU A 1 351 ? -4.467 12.794 -0.434 1.00 98.00 351 LEU A O 1
ATOM 2798 N N . CYS A 1 352 ? -3.497 10.927 -1.232 1.00 97.75 352 CYS A N 1
ATOM 2799 C CA . CYS A 1 352 ? -3.512 11.342 -2.637 1.00 97.75 352 CYS A CA 1
ATOM 2800 C C . CYS A 1 352 ? -4.938 11.533 -3.169 1.00 97.75 352 CYS A C 1
ATOM 2802 O O . CYS A 1 352 ? -5.210 12.524 -3.839 1.00 97.75 352 CYS A O 1
ATOM 2804 N N . PHE A 1 353 ? -5.879 10.651 -2.824 1.00 96.56 353 PHE A N 1
ATOM 2805 C CA . PHE A 1 353 ? -7.263 10.770 -3.281 1.00 96.56 353 PHE A CA 1
ATOM 2806 C C . PHE A 1 353 ? -7.952 12.041 -2.753 1.00 96.56 353 PHE A C 1
ATOM 2808 O O . PHE A 1 353 ? -8.602 12.757 -3.522 1.00 96.56 353 PHE A O 1
ATOM 2815 N N . LEU A 1 354 ? -7.809 12.341 -1.456 1.00 96.00 354 LEU A N 1
ATOM 2816 C CA . LEU A 1 354 ? -8.530 13.440 -0.798 1.00 96.00 354 LEU A CA 1
ATOM 2817 C C . LEU A 1 354 ? -7.836 14.806 -0.913 1.00 96.00 354 LEU A C 1
ATOM 2819 O O . LEU A 1 354 ? -8.518 15.836 -0.939 1.00 96.00 354 LEU A O 1
ATOM 2823 N N . ALA A 1 355 ? -6.502 14.837 -0.949 1.00 96.31 355 ALA A N 1
ATOM 2824 C CA . ALA A 1 355 ? -5.722 16.076 -0.971 1.00 96.31 355 ALA A CA 1
ATOM 2825 C C . ALA A 1 355 ? -4.964 16.324 -2.281 1.00 96.31 355 ALA A C 1
ATOM 2827 O O . ALA A 1 355 ? -4.478 17.437 -2.472 1.00 96.31 355 ALA A O 1
ATOM 2828 N N . GLY A 1 356 ? -4.865 15.320 -3.152 1.00 95.06 356 GLY A N 1
ATOM 2829 C CA . GLY A 1 356 ? -4.183 15.406 -4.436 1.00 95.06 356 GLY A CA 1
ATOM 2830 C C . GLY A 1 356 ? -5.121 15.427 -5.643 1.00 95.06 356 GLY A C 1
ATOM 2831 O O . GLY A 1 356 ? -6.353 15.513 -5.543 1.00 95.06 356 GLY A O 1
ATOM 2832 N N . GLU A 1 357 ? -4.484 15.324 -6.801 1.00 93.69 357 GLU A N 1
ATOM 2833 C CA . GLU A 1 357 ? -5.105 15.268 -8.119 1.00 93.69 357 GLU A CA 1
ATOM 2834 C C . GLU A 1 357 ? -5.360 13.814 -8.545 1.00 93.69 357 GLU A C 1
ATOM 2836 O O . GLU A 1 357 ? -5.177 12.872 -7.770 1.00 93.69 357 GLU A O 1
ATOM 2841 N N . GLN A 1 358 ? -5.812 13.605 -9.783 1.00 94.00 358 GLN A N 1
ATOM 2842 C CA . GLN A 1 358 ? -5.919 12.252 -10.336 1.00 94.00 358 GLN A CA 1
ATOM 2843 C C . GLN A 1 358 ? -4.541 11.595 -10.500 1.00 94.00 358 GLN A C 1
ATOM 2845 O O . GLN A 1 358 ? -4.409 10.404 -10.255 1.00 94.00 358 GLN A O 1
ATOM 2850 N N . GLU A 1 359 ? -3.522 12.355 -10.898 1.00 95.88 359 GLU A N 1
ATOM 2851 C CA . GLU A 1 359 ? -2.150 11.882 -11.090 1.00 95.88 359 GLU A CA 1
ATOM 2852 C C . GLU A 1 359 ? -1.208 12.664 -10.176 1.00 95.88 359 GLU A C 1
ATOM 2854 O O . GLU A 1 359 ? -1.099 13.885 -10.280 1.00 95.88 359 GLU A O 1
ATOM 2859 N N . ASN A 1 360 ? -0.527 11.964 -9.270 1.00 96.12 360 ASN A N 1
ATOM 2860 C CA . ASN A 1 360 ? 0.313 12.579 -8.247 1.00 96.12 360 ASN A CA 1
ATOM 2861 C C . ASN A 1 360 ? 1.733 12.022 -8.340 1.00 96.12 360 ASN A C 1
ATOM 2863 O O . ASN A 1 360 ? 1.980 10.882 -7.950 1.00 96.12 360 ASN A O 1
ATOM 2867 N N . VAL A 1 361 ? 2.677 12.822 -8.838 1.00 95.06 361 VAL A N 1
ATOM 2868 C CA . VAL A 1 361 ? 4.102 12.469 -8.783 1.00 95.06 361 VAL A CA 1
ATOM 2869 C C . VAL A 1 361 ? 4.628 12.812 -7.395 1.00 95.06 361 VAL A C 1
ATOM 2871 O O . VAL A 1 361 ? 4.707 13.983 -7.026 1.00 95.06 361 VAL A O 1
ATOM 2874 N N . VAL A 1 362 ? 4.972 11.789 -6.618 1.00 94.88 362 VAL A N 1
ATOM 2875 C CA . VAL A 1 362 ? 5.348 11.917 -5.207 1.00 94.88 362 VAL A CA 1
ATOM 2876 C C . VAL A 1 362 ? 6.609 11.122 -4.893 1.00 94.88 362 VAL A C 1
ATOM 2878 O O . VAL A 1 362 ? 6.973 10.174 -5.591 1.00 94.88 362 VAL A O 1
ATOM 2881 N N . GLN A 1 363 ? 7.290 11.516 -3.825 1.00 90.44 363 GLN A N 1
ATOM 2882 C CA . GLN A 1 363 ? 8.440 10.806 -3.295 1.00 90.44 363 GLN A CA 1
ATOM 2883 C C . GLN A 1 363 ? 7.988 9.844 -2.193 1.00 90.44 363 GLN A C 1
ATOM 2885 O O . GLN A 1 363 ? 7.241 10.214 -1.290 1.00 90.44 363 GLN A O 1
ATOM 2890 N N . CYS A 1 364 ? 8.461 8.605 -2.248 1.00 90.12 364 CYS A N 1
ATOM 2891 C CA . CYS A 1 364 ? 8.272 7.589 -1.219 1.00 90.12 364 CYS A CA 1
ATOM 2892 C C . CYS A 1 364 ? 9.635 6.964 -0.911 1.00 90.12 364 CYS A C 1
ATOM 2894 O O . CYS A 1 364 ? 10.083 6.043 -1.593 1.00 90.12 364 CYS A O 1
ATOM 2896 N N . GLY A 1 365 ? 10.345 7.509 0.078 1.00 88.38 365 GLY A N 1
ATOM 2897 C CA . GLY A 1 365 ? 11.696 7.067 0.404 1.00 88.38 365 GLY A CA 1
ATOM 2898 C C . GLY A 1 365 ? 12.657 7.335 -0.756 1.00 88.38 365 GLY A C 1
ATOM 2899 O O . GLY A 1 365 ? 12.785 8.487 -1.167 1.00 88.38 365 GLY A O 1
ATOM 2900 N N . PRO A 1 366 ? 13.345 6.318 -1.308 1.00 83.25 366 PRO A N 1
ATOM 2901 C CA . PRO A 1 366 ? 14.210 6.500 -2.472 1.00 83.25 366 PRO A CA 1
ATOM 2902 C C . PRO A 1 366 ? 13.441 6.540 -3.806 1.00 83.25 366 PRO A C 1
ATOM 2904 O O . PRO A 1 366 ? 14.037 6.863 -4.833 1.00 83.25 366 PRO A O 1
ATOM 2907 N N . TYR A 1 367 ? 12.137 6.242 -3.814 1.00 86.69 367 TYR A N 1
ATOM 2908 C CA . TYR A 1 367 ? 11.354 6.069 -5.037 1.00 86.69 367 TYR A CA 1
ATOM 2909 C C . TYR A 1 367 ? 10.584 7.333 -5.410 1.00 86.69 367 TYR A C 1
ATOM 2911 O O . TYR A 1 367 ? 9.837 7.876 -4.598 1.00 86.69 367 TYR A O 1
ATOM 2919 N N . SER A 1 368 ? 10.721 7.763 -6.663 1.00 88.50 368 SER A N 1
ATOM 2920 C CA . SER A 1 368 ? 9.767 8.685 -7.276 1.00 88.50 368 SER A CA 1
ATOM 2921 C C . SER A 1 368 ? 8.665 7.853 -7.929 1.00 88.50 368 SER A C 1
ATOM 2923 O O . SER A 1 368 ? 8.933 7.076 -8.850 1.00 88.50 368 SER A O 1
ATOM 2925 N N . ALA A 1 369 ? 7.443 7.982 -7.419 1.00 91.88 369 ALA A N 1
ATOM 2926 C CA . ALA A 1 369 ? 6.287 7.203 -7.839 1.00 91.88 369 ALA A CA 1
ATOM 2927 C C . ALA A 1 369 ? 5.190 8.120 -8.385 1.00 91.88 369 ALA A C 1
ATOM 2929 O O . ALA A 1 369 ? 4.990 9.232 -7.898 1.00 91.88 369 ALA A O 1
ATOM 2930 N N . LEU A 1 370 ? 4.466 7.640 -9.391 1.00 95.06 370 LEU A N 1
ATOM 2931 C CA . LEU A 1 370 ? 3.208 8.225 -9.830 1.00 95.06 370 LEU A CA 1
ATOM 2932 C C . LEU A 1 370 ? 2.066 7.466 -9.151 1.00 95.06 370 LEU A C 1
ATOM 2934 O O . LEU A 1 370 ? 1.861 6.286 -9.425 1.00 95.06 370 LEU A O 1
ATOM 2938 N N . ILE A 1 371 ? 1.331 8.144 -8.274 1.00 97.12 371 ILE A N 1
ATOM 2939 C CA . ILE A 1 371 ? 0.114 7.620 -7.655 1.00 97.12 371 ILE A CA 1
ATOM 2940 C C . ILE A 1 371 ? -1.084 8.122 -8.453 1.00 97.12 371 ILE A C 1
ATOM 2942 O O . ILE A 1 371 ? -1.396 9.319 -8.438 1.00 97.12 371 ILE A O 1
ATOM 2946 N N . THR A 1 372 ? -1.746 7.202 -9.148 1.00 96.00 372 THR A N 1
ATOM 2947 C CA . THR A 1 372 ? -2.956 7.493 -9.917 1.00 96.00 372 THR A CA 1
ATOM 2948 C C . THR A 1 372 ? -4.176 7.125 -9.084 1.00 96.00 372 THR A C 1
ATOM 2950 O O . THR A 1 372 ? -4.256 6.009 -8.587 1.00 96.00 372 THR A O 1
ATOM 2953 N N . CYS A 1 373 ? -5.124 8.048 -8.935 1.00 94.06 373 CYS A N 1
ATOM 2954 C CA . CYS A 1 373 ? -6.368 7.877 -8.188 1.00 94.06 373 CYS A CA 1
ATOM 2955 C C . CYS A 1 373 ? -7.565 8.234 -9.077 1.00 94.06 373 CYS A C 1
ATOM 2957 O O . CYS A 1 373 ? -7.908 9.408 -9.233 1.00 94.06 373 CYS A O 1
ATOM 2959 N N . TYR A 1 374 ? -8.234 7.229 -9.637 1.00 89.94 374 TYR A N 1
ATOM 2960 C CA . TYR A 1 374 ? -9.459 7.413 -10.407 1.00 89.94 374 TYR A CA 1
ATOM 2961 C C . TYR A 1 374 ? -10.651 7.654 -9.482 1.00 89.94 374 TYR A C 1
ATOM 2963 O O . TYR A 1 374 ? -10.973 6.840 -8.614 1.00 89.94 374 TYR A O 1
ATOM 2971 N N . LYS A 1 375 ? -11.322 8.786 -9.694 1.00 88.12 375 LYS A N 1
ATOM 2972 C CA . LYS A 1 375 ? -12.464 9.239 -8.896 1.00 88.12 375 LYS A CA 1
ATOM 2973 C C . LYS A 1 375 ? -13.761 8.919 -9.634 1.00 88.12 375 LYS A C 1
ATOM 2975 O O . LYS A 1 375 ? -13.936 9.320 -10.782 1.00 88.12 375 LYS A O 1
ATOM 2980 N N . MET A 1 376 ? -14.687 8.238 -8.969 1.00 82.69 376 MET A N 1
ATOM 2981 C CA . MET A 1 376 ? -16.025 7.955 -9.489 1.00 82.69 376 MET A CA 1
ATOM 2982 C C . MET A 1 376 ? -17.070 8.790 -8.756 1.00 82.69 376 MET A C 1
ATOM 2984 O O . MET A 1 376 ? -16.993 8.966 -7.544 1.00 82.69 376 MET A O 1
ATOM 2988 N N . HIS A 1 377 ? -18.062 9.299 -9.486 1.00 80.12 377 HIS A N 1
ATOM 2989 C CA . HIS A 1 377 ? -19.187 10.026 -8.900 1.00 80.12 377 HIS A CA 1
ATOM 2990 C C . HIS A 1 377 ? -20.432 9.143 -8.943 1.00 80.12 377 HIS A C 1
ATOM 2992 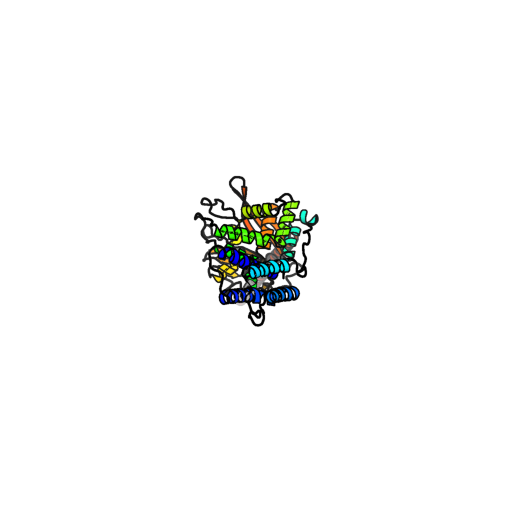O O . HIS A 1 377 ? -20.985 8.895 -10.011 1.00 80.12 377 HIS A O 1
ATOM 2998 N N . VAL A 1 378 ? -20.884 8.680 -7.779 1.00 73.62 378 VAL A N 1
ATOM 2999 C CA . VAL A 1 378 ? -22.057 7.808 -7.650 1.00 73.62 378 VAL A CA 1
ATOM 3000 C C . VAL A 1 378 ? -23.023 8.436 -6.656 1.00 73.62 378 VAL A C 1
ATOM 3002 O O . VAL A 1 378 ? -22.678 8.666 -5.500 1.00 73.62 378 VAL A O 1
ATOM 3005 N N . ARG A 1 379 ? -24.251 8.737 -7.104 1.00 73.00 379 ARG A N 1
ATOM 3006 C CA . ARG A 1 379 ? -25.326 9.318 -6.267 1.00 73.00 379 ARG A CA 1
ATOM 3007 C C . ARG A 1 379 ? -24.882 10.562 -5.470 1.00 73.00 379 ARG A C 1
ATOM 3009 O O . ARG A 1 379 ? -25.228 10.716 -4.304 1.00 73.00 379 ARG A O 1
ATOM 3016 N N . GLY A 1 380 ? -24.087 11.434 -6.095 1.00 71.81 380 GLY A N 1
ATOM 3017 C CA . GLY A 1 380 ? -23.576 12.661 -5.470 1.00 71.81 380 GLY A CA 1
ATOM 3018 C C . GLY A 1 380 ? -22.427 12.457 -4.474 1.00 71.81 380 GLY A C 1
ATOM 3019 O O . GLY A 1 380 ? -21.965 13.433 -3.891 1.00 71.81 380 GLY A O 1
ATOM 3020 N N . LYS A 1 381 ? -21.940 11.222 -4.292 1.00 75.69 381 LYS A N 1
ATOM 3021 C CA . LYS A 1 381 ? -20.735 10.909 -3.515 1.00 75.69 381 LYS A CA 1
ATOM 3022 C C . LYS A 1 381 ? -19.549 10.647 -4.441 1.00 75.69 381 LYS A C 1
ATOM 3024 O O . LYS A 1 381 ? -19.712 10.086 -5.524 1.00 75.69 381 LYS A O 1
ATOM 3029 N N . MET A 1 382 ? -18.364 11.051 -3.994 1.00 82.44 382 MET A N 1
ATOM 3030 C CA . MET A 1 382 ? -17.095 10.783 -4.668 1.00 82.44 382 MET A CA 1
ATOM 3031 C C . MET A 1 382 ? -16.465 9.529 -4.061 1.00 82.44 382 MET A C 1
ATOM 3033 O O . MET A 1 382 ? -16.252 9.483 -2.853 1.00 82.44 382 MET A O 1
ATOM 3037 N N . LEU A 1 383 ? -16.191 8.527 -4.892 1.00 83.12 383 LEU A N 1
ATOM 3038 C CA . LEU A 1 383 ? -15.702 7.203 -4.502 1.00 83.12 383 LEU A CA 1
ATOM 3039 C C . LEU A 1 383 ? -14.381 6.882 -5.212 1.00 83.12 383 LEU A C 1
ATOM 3041 O O . LEU A 1 383 ? -14.077 7.457 -6.265 1.00 83.12 383 LEU A O 1
ATOM 3045 N N . ILE A 1 384 ? -13.604 5.958 -4.642 1.00 86.75 384 ILE A N 1
ATOM 3046 C CA . ILE A 1 384 ? -12.390 5.424 -5.270 1.00 86.75 384 ILE A CA 1
ATOM 3047 C C . ILE A 1 384 ? -12.811 4.392 -6.309 1.00 86.75 384 ILE A C 1
ATOM 3049 O O . ILE A 1 384 ? -13.302 3.329 -5.946 1.00 86.75 384 ILE A O 1
ATOM 3053 N N . GLY A 1 385 ? -12.606 4.704 -7.589 1.00 79.25 385 GLY A N 1
ATOM 3054 C CA . GLY A 1 385 ? -12.801 3.736 -8.669 1.00 79.25 385 GLY A CA 1
ATOM 3055 C C . GLY A 1 385 ? -11.596 2.815 -8.853 1.00 79.25 385 GLY A C 1
ATOM 3056 O O . GLY A 1 385 ? -11.749 1.633 -9.118 1.00 79.25 385 GLY A O 1
ATOM 3057 N N . SER A 1 386 ? -10.386 3.359 -8.735 1.00 85.31 386 SER A N 1
ATOM 3058 C CA . SER A 1 386 ? -9.130 2.604 -8.709 1.00 85.31 386 SER A CA 1
ATOM 3059 C C . SER A 1 386 ? -8.020 3.525 -8.211 1.00 85.31 386 SER A C 1
ATOM 3061 O O . SER A 1 386 ? -8.079 4.741 -8.413 1.00 85.31 386 SER A O 1
ATOM 3063 N N . ALA A 1 387 ? -7.016 2.968 -7.550 1.00 91.38 387 ALA A N 1
ATOM 3064 C CA . ALA A 1 387 ? -5.863 3.706 -7.079 1.00 91.38 387 ALA A CA 1
ATOM 3065 C C . ALA A 1 387 ? -4.640 2.790 -7.053 1.00 91.38 387 ALA A C 1
ATOM 3067 O O . ALA A 1 387 ? -4.714 1.696 -6.507 1.00 91.38 387 ALA A O 1
ATOM 3068 N N . PHE A 1 388 ? -3.530 3.208 -7.654 1.00 92.62 388 PHE A N 1
ATOM 3069 C CA . PHE A 1 388 ? -2.339 2.363 -7.736 1.00 92.62 388 PHE A CA 1
ATOM 3070 C C . PHE A 1 388 ? -1.060 3.178 -7.949 1.00 92.62 388 PHE A C 1
ATOM 3072 O O . PHE A 1 388 ? -1.103 4.279 -8.515 1.00 92.62 388 PHE A O 1
ATOM 3079 N N . PRO A 1 389 ? 0.095 2.647 -7.511 1.00 94.25 389 PRO A N 1
ATOM 3080 C CA . PRO A 1 389 ? 1.387 3.209 -7.848 1.00 94.25 389 PRO A CA 1
ATOM 3081 C C . PRO A 1 389 ? 1.834 2.786 -9.250 1.00 94.25 389 PRO A C 1
ATOM 3083 O O . PRO A 1 389 ? 1.540 1.698 -9.738 1.00 94.25 389 PRO A O 1
ATOM 3086 N N . SER A 1 390 ? 2.616 3.648 -9.881 1.00 91.19 390 SER A N 1
ATOM 3087 C CA . SER A 1 390 ? 3.367 3.371 -11.100 1.00 91.19 390 SER A CA 1
ATOM 3088 C C . SER A 1 390 ? 4.717 4.079 -11.058 1.00 91.19 390 SER A C 1
ATOM 3090 O O . SER A 1 390 ? 4.947 4.972 -10.238 1.00 91.19 390 SER A O 1
ATOM 3092 N N . GLU A 1 391 ? 5.645 3.673 -11.922 1.00 85.88 391 GLU A N 1
ATOM 3093 C CA . GLU A 1 391 ? 6.888 4.425 -12.093 1.00 85.88 391 GLU A CA 1
ATOM 3094 C C . GLU A 1 391 ? 6.595 5.865 -12.516 1.00 85.88 391 GLU A C 1
ATOM 3096 O O . GLU A 1 391 ? 5.868 6.101 -13.487 1.00 85.88 391 GLU A O 1
ATOM 3101 N N . ALA A 1 392 ? 7.212 6.828 -11.825 1.00 86.62 392 ALA A N 1
ATOM 3102 C CA . ALA A 1 392 ? 7.083 8.226 -12.194 1.00 86.62 392 ALA A CA 1
ATOM 3103 C C . ALA A 1 392 ? 7.540 8.471 -13.647 1.00 86.62 392 ALA A C 1
ATOM 3105 O O . ALA A 1 392 ? 8.479 7.824 -14.143 1.00 86.62 392 ALA A O 1
ATOM 3106 N N . PRO A 1 393 ? 6.907 9.426 -14.352 1.00 83.25 393 PRO A N 1
ATOM 3107 C CA . PRO A 1 393 ? 7.405 9.872 -15.639 1.00 83.25 393 PRO A CA 1
ATOM 3108 C C . PRO A 1 393 ? 8.835 10.407 -15.499 1.00 83.25 393 PRO A C 1
ATOM 3110 O O . PRO A 1 393 ? 9.276 10.843 -14.436 1.00 83.25 393 PRO A O 1
ATOM 3113 N N . LEU A 1 394 ? 9.581 10.368 -16.603 1.00 76.88 394 LEU A N 1
ATOM 3114 C CA . LEU A 1 394 ? 10.921 10.946 -16.639 1.00 76.88 394 LEU A CA 1
ATOM 3115 C C . LEU A 1 394 ? 10.836 12.437 -16.320 1.00 76.88 394 LEU A C 1
ATOM 3117 O O . LEU A 1 394 ? 9.995 13.130 -16.890 1.00 76.88 394 LEU A O 1
ATOM 3121 N N . SER A 1 395 ? 11.754 12.934 -15.490 1.00 76.94 395 SER A N 1
ATOM 3122 C CA . SER A 1 395 ? 11.927 14.378 -15.347 1.00 76.94 395 SER A CA 1
ATOM 3123 C C . SER A 1 395 ? 12.262 14.999 -16.707 1.00 76.94 395 SER A C 1
ATOM 3125 O O . SER A 1 395 ? 12.896 14.346 -17.541 1.00 76.94 395 SER A O 1
ATOM 3127 N N . ASP A 1 396 ? 11.923 16.271 -16.926 1.00 76.06 396 ASP A N 1
ATOM 3128 C CA . ASP A 1 396 ? 12.260 16.976 -18.175 1.00 76.06 396 ASP A CA 1
ATOM 3129 C C . ASP A 1 396 ? 13.752 16.868 -18.518 1.00 76.06 396 ASP A C 1
ATOM 3131 O O . ASP A 1 396 ? 14.137 16.715 -19.679 1.00 76.06 396 ASP A O 1
ATOM 3135 N N . LYS A 1 397 ? 14.609 16.881 -17.489 1.00 74.00 397 LYS A N 1
ATOM 3136 C CA . LYS A 1 397 ? 16.058 16.713 -17.630 1.00 74.00 397 LYS A CA 1
ATOM 3137 C C . LYS A 1 397 ? 16.415 15.313 -18.131 1.00 74.00 397 LYS A C 1
ATOM 3139 O O . LYS A 1 397 ? 17.180 15.192 -19.086 1.00 74.00 397 LYS A O 1
ATOM 3144 N N . ASP A 1 398 ? 15.859 14.265 -17.529 1.00 73.62 398 ASP A N 1
ATOM 3145 C CA . ASP A 1 398 ? 16.139 12.878 -17.927 1.00 73.62 398 ASP A CA 1
ATOM 3146 C C . ASP A 1 398 ? 15.530 12.542 -19.293 1.00 73.62 398 ASP A C 1
ATOM 3148 O O . ASP A 1 398 ? 16.145 11.839 -20.103 1.00 73.62 398 ASP A O 1
ATOM 3152 N N . ALA A 1 399 ? 14.347 13.087 -19.584 1.00 76.25 399 ALA A N 1
ATOM 3153 C CA . ALA A 1 399 ? 13.710 13.011 -20.890 1.00 76.25 399 ALA A CA 1
ATOM 3154 C C . ALA A 1 399 ? 14.590 13.672 -21.958 1.00 76.25 399 ALA A C 1
ATOM 3156 O O . ALA A 1 399 ? 14.887 13.044 -22.977 1.00 76.25 399 ALA A O 1
ATOM 3157 N N . ALA A 1 400 ? 15.096 14.883 -21.701 1.00 76.38 400 ALA A N 1
ATOM 3158 C CA . ALA A 1 400 ? 16.006 15.578 -22.606 1.00 76.38 400 ALA A CA 1
ATOM 3159 C C . ALA A 1 400 ? 17.298 14.782 -22.848 1.00 76.38 400 ALA A C 1
ATOM 3161 O O . ALA A 1 400 ? 17.706 14.614 -23.999 1.00 76.38 400 ALA A O 1
ATOM 3162 N N . VAL A 1 401 ? 17.913 14.225 -21.798 1.00 80.06 401 VAL A N 1
ATOM 3163 C CA . VAL A 1 401 ? 19.111 13.376 -21.925 1.00 80.06 401 VAL A CA 1
ATOM 3164 C C . VAL A 1 401 ? 18.826 12.146 -22.790 1.00 80.06 401 VAL A C 1
ATOM 3166 O O . VAL A 1 401 ? 19.608 11.830 -23.691 1.00 80.06 401 VAL A O 1
ATOM 3169 N N . LYS A 1 402 ? 17.692 11.469 -22.580 1.00 75.88 402 LYS A N 1
ATOM 3170 C CA . LYS A 1 402 ? 17.289 10.316 -23.400 1.00 75.88 402 LYS A CA 1
ATOM 3171 C C . LYS A 1 402 ? 17.031 10.682 -24.856 1.00 75.88 402 LYS A C 1
ATOM 3173 O O . LYS A 1 402 ? 17.486 9.959 -25.742 1.00 75.88 402 LYS A O 1
ATOM 3178 N N . ILE A 1 403 ? 16.340 11.791 -25.111 1.00 79.50 403 ILE A N 1
ATOM 3179 C CA . ILE A 1 403 ? 16.078 12.287 -26.468 1.00 79.50 403 ILE A CA 1
ATOM 3180 C C . ILE A 1 403 ? 17.404 12.600 -27.171 1.00 79.50 403 ILE A C 1
ATOM 3182 O O . ILE A 1 403 ? 17.625 12.161 -28.300 1.00 79.50 403 ILE A O 1
ATOM 3186 N N . GLN A 1 404 ? 18.331 13.277 -26.487 1.00 80.94 404 GLN A N 1
ATOM 3187 C CA . GLN A 1 404 ? 19.662 13.575 -27.019 1.00 80.94 404 GLN A CA 1
ATOM 3188 C C . GLN A 1 404 ? 20.463 12.301 -27.314 1.00 80.94 404 GLN A C 1
ATOM 3190 O O . GLN A 1 404 ? 21.084 12.197 -28.373 1.00 80.94 404 GLN A O 1
ATOM 3195 N N . ALA A 1 405 ? 20.437 11.310 -26.419 1.00 79.94 405 ALA A N 1
ATOM 3196 C CA . ALA A 1 405 ? 21.105 10.028 -26.632 1.00 79.94 405 ALA A CA 1
ATOM 3197 C C . ALA A 1 405 ? 20.518 9.267 -27.834 1.00 79.94 405 ALA A C 1
ATOM 3199 O O . ALA A 1 405 ? 21.269 8.757 -28.671 1.00 79.94 405 ALA A O 1
ATOM 3200 N N . ALA A 1 406 ? 19.188 9.238 -27.970 1.00 80.88 406 ALA A N 1
ATOM 3201 C CA . ALA A 1 406 ? 18.506 8.621 -29.104 1.00 80.88 406 ALA A CA 1
ATOM 3202 C C . ALA A 1 406 ? 18.857 9.316 -30.431 1.00 80.88 406 ALA A C 1
ATOM 3204 O O . ALA A 1 406 ? 19.179 8.638 -31.412 1.00 80.88 406 ALA A O 1
ATOM 3205 N N . ALA A 1 407 ? 18.873 10.653 -30.444 1.00 80.12 407 ALA A N 1
ATOM 3206 C CA . ALA A 1 407 ? 19.257 11.453 -31.604 1.00 80.12 407 ALA A CA 1
ATOM 3207 C C . ALA A 1 407 ? 20.713 11.190 -32.023 1.00 80.12 407 ALA A C 1
ATOM 3209 O O . ALA A 1 407 ? 20.975 10.918 -33.197 1.00 80.12 407 ALA A O 1
ATOM 3210 N N . ARG A 1 408 ? 21.654 11.174 -31.065 1.00 83.25 408 ARG A N 1
ATOM 3211 C CA . ARG A 1 408 ? 23.064 10.821 -31.316 1.00 83.25 408 ARG A CA 1
ATOM 3212 C C . ARG A 1 408 ? 23.192 9.410 -31.888 1.00 83.25 408 ARG A C 1
ATOM 3214 O O . ARG A 1 408 ? 23.864 9.215 -32.896 1.00 83.25 408 ARG A O 1
ATOM 3221 N N . GLY A 1 409 ? 22.485 8.435 -31.315 1.00 81.69 409 GLY A N 1
ATOM 3222 C CA . GLY A 1 409 ? 22.471 7.061 -31.821 1.00 81.69 409 GLY A CA 1
ATOM 3223 C C . GLY A 1 409 ? 21.933 6.955 -33.253 1.00 81.69 409 GLY A C 1
ATOM 3224 O O . GLY A 1 409 ? 22.490 6.227 -34.076 1.00 81.69 409 GLY A O 1
ATOM 3225 N N . GLN A 1 410 ? 20.878 7.703 -33.588 1.00 82.94 410 GLN A N 1
ATOM 3226 C CA . GLN A 1 410 ? 20.342 7.758 -34.951 1.00 82.94 410 GLN A CA 1
ATOM 3227 C C . GLN A 1 410 ? 21.330 8.408 -35.929 1.00 82.94 410 GLN A C 1
ATOM 3229 O O . GLN A 1 410 ? 21.491 7.914 -37.046 1.00 82.94 410 GLN A O 1
ATOM 3234 N N . GLN A 1 411 ? 22.014 9.479 -35.515 1.00 83.62 411 GLN A N 1
ATOM 3235 C CA . GLN A 1 411 ? 23.055 10.127 -36.313 1.00 83.62 411 GLN A CA 1
ATOM 3236 C C . GLN A 1 411 ? 24.236 9.185 -36.571 1.00 83.62 411 GLN A C 1
ATOM 3238 O O . GLN A 1 411 ? 24.606 9.008 -37.731 1.00 83.62 411 GLN A O 1
ATOM 3243 N N . CYS A 1 412 ? 24.761 8.511 -35.543 1.00 83.62 412 CYS A N 1
ATOM 3244 C CA . CYS A 1 412 ? 25.836 7.528 -35.700 1.00 83.62 412 CYS A CA 1
ATOM 3245 C C . CYS A 1 412 ? 25.437 6.387 -36.646 1.00 83.62 412 CYS A C 1
ATOM 3247 O O . CYS A 1 412 ? 26.203 6.048 -37.544 1.00 83.62 412 CYS A O 1
ATOM 3249 N N . ARG A 1 413 ? 24.220 5.834 -36.522 1.00 84.12 413 ARG A N 1
ATOM 3250 C CA . ARG A 1 413 ? 23.726 4.794 -37.447 1.00 84.12 413 ARG A CA 1
ATOM 3251 C C . ARG A 1 413 ? 23.614 5.296 -38.886 1.00 84.12 413 ARG A C 1
ATOM 3253 O O . ARG A 1 413 ? 24.000 4.585 -39.807 1.00 84.12 413 ARG A O 1
ATOM 3260 N N . ARG A 1 414 ? 23.123 6.523 -39.092 1.00 82.44 414 ARG A N 1
ATOM 3261 C CA . ARG A 1 414 ? 23.046 7.147 -40.425 1.00 82.44 414 ARG A CA 1
ATOM 3262 C C . ARG A 1 414 ? 24.429 7.377 -41.032 1.00 82.44 414 ARG A C 1
ATOM 3264 O O . ARG A 1 414 ? 24.614 7.114 -42.216 1.00 82.44 414 ARG A O 1
ATOM 3271 N N . GLN A 1 415 ? 25.388 7.850 -40.240 1.00 81.44 415 GLN A N 1
ATOM 3272 C CA . GLN A 1 415 ? 26.772 8.037 -40.681 1.00 81.44 415 GLN A CA 1
ATOM 3273 C C . GLN A 1 415 ? 27.436 6.696 -41.011 1.00 81.44 415 GLN A C 1
ATOM 3275 O O . GLN A 1 415 ? 28.025 6.570 -42.080 1.00 81.44 415 GLN A O 1
ATOM 3280 N N . GLY A 1 416 ? 27.263 5.679 -40.162 1.00 80.56 416 GLY A N 1
ATOM 3281 C CA . GLY A 1 416 ? 27.756 4.323 -40.414 1.00 80.56 416 GLY A CA 1
ATOM 3282 C C . GLY A 1 416 ? 27.165 3.705 -41.685 1.00 80.56 416 GLY A C 1
ATOM 3283 O O . GLY A 1 416 ? 27.904 3.173 -42.506 1.00 80.56 416 GLY A O 1
ATOM 3284 N N . ALA A 1 417 ? 25.854 3.850 -41.907 1.00 78.81 417 ALA A N 1
ATOM 3285 C CA . ALA A 1 417 ? 25.200 3.380 -43.130 1.00 78.81 417 ALA A CA 1
ATOM 3286 C C . ALA A 1 417 ? 25.725 4.097 -44.388 1.00 78.81 417 ALA A C 1
ATOM 3288 O O . ALA A 1 417 ? 25.969 3.451 -45.405 1.00 78.81 417 ALA A O 1
ATOM 3289 N N . ARG A 1 418 ? 25.956 5.417 -44.316 1.00 81.19 418 ARG A N 1
ATOM 3290 C CA . ARG A 1 418 ? 26.578 6.184 -45.411 1.00 81.19 418 ARG A CA 1
ATOM 3291 C C . ARG A 1 418 ? 28.014 5.735 -45.686 1.00 81.19 418 ARG A C 1
ATOM 3293 O O . ARG A 1 418 ? 28.362 5.546 -46.844 1.00 81.19 418 ARG A O 1
ATOM 3300 N N . ALA A 1 419 ? 28.823 5.532 -44.647 1.00 78.12 419 ALA A N 1
ATOM 3301 C CA . ALA A 1 419 ? 30.205 5.067 -44.783 1.00 78.12 419 ALA A CA 1
ATOM 3302 C C . ALA A 1 419 ? 30.286 3.659 -45.401 1.00 78.12 419 ALA A C 1
ATOM 3304 O O . ALA A 1 419 ? 31.118 3.401 -46.273 1.00 78.12 419 ALA A O 1
ATOM 3305 N N . TYR A 1 420 ? 29.383 2.762 -44.992 1.00 79.25 420 TYR A N 1
ATOM 3306 C CA . TYR A 1 420 ? 29.250 1.427 -45.576 1.00 79.25 420 TYR A CA 1
ATOM 3307 C C . TYR A 1 420 ? 28.871 1.489 -47.062 1.00 79.25 420 TYR A C 1
ATOM 3309 O O . TYR A 1 420 ? 29.475 0.798 -47.883 1.00 79.25 420 TYR A O 1
ATOM 3317 N N . GLN A 1 421 ? 27.915 2.352 -47.420 1.00 78.81 421 GLN A N 1
ATOM 3318 C CA . GLN A 1 421 ? 27.496 2.541 -48.806 1.00 78.81 421 GLN A CA 1
ATOM 3319 C C . GLN A 1 421 ? 28.633 3.100 -49.679 1.00 78.81 421 GLN A C 1
ATOM 3321 O O . GLN A 1 421 ? 28.902 2.535 -50.735 1.00 78.81 421 GLN A O 1
ATOM 3326 N N . ASP A 1 422 ? 29.362 4.121 -49.211 1.00 83.75 422 ASP A N 1
ATOM 3327 C CA . ASP A 1 422 ? 30.519 4.687 -49.930 1.00 83.75 422 ASP A CA 1
ATOM 3328 C C . ASP A 1 422 ? 31.614 3.631 -50.153 1.00 83.75 422 ASP A C 1
ATOM 3330 O O . ASP A 1 422 ? 32.160 3.489 -51.246 1.00 83.75 422 ASP A O 1
ATOM 3334 N N . THR A 1 423 ? 31.883 2.800 -49.143 1.00 83.69 423 THR A N 1
ATOM 3335 C CA . THR A 1 423 ? 32.865 1.711 -49.256 1.00 83.69 423 THR A CA 1
ATOM 3336 C C . THR A 1 423 ? 32.429 0.680 -50.300 1.00 83.69 423 THR A C 1
ATOM 3338 O O . THR A 1 423 ? 33.223 0.272 -51.151 1.00 83.69 423 THR A O 1
ATOM 3341 N N . ARG A 1 424 ? 31.148 0.295 -50.300 1.00 85.56 424 ARG A N 1
ATOM 3342 C CA . ARG A 1 424 ? 30.575 -0.624 -51.291 1.00 85.56 424 ARG A CA 1
ATOM 3343 C C . ARG A 1 424 ? 30.643 -0.056 -52.713 1.00 85.56 424 ARG A C 1
ATOM 3345 O O . ARG A 1 424 ? 31.007 -0.787 -53.638 1.00 85.56 424 ARG A O 1
ATOM 3352 N N . ASP A 1 425 ? 30.337 1.225 -52.892 1.00 87.19 425 ASP A N 1
ATOM 3353 C CA . ASP A 1 425 ? 30.368 1.882 -54.201 1.00 87.19 425 ASP A CA 1
ATOM 3354 C C . ASP A 1 425 ? 31.805 2.005 -54.733 1.00 87.19 425 ASP A C 1
ATOM 3356 O O . ASP A 1 425 ? 32.053 1.694 -55.903 1.00 87.19 425 ASP A O 1
ATOM 3360 N N . ARG A 1 426 ? 32.785 2.313 -53.869 1.00 84.25 426 ARG A N 1
ATOM 3361 C CA . ARG A 1 426 ? 34.217 2.281 -54.222 1.00 84.25 426 ARG A CA 1
ATOM 3362 C C . ARG A 1 426 ? 34.680 0.891 -54.653 1.00 84.25 426 ARG A C 1
ATOM 3364 O O . ARG A 1 426 ? 35.361 0.770 -55.672 1.00 84.25 426 ARG A O 1
ATOM 3371 N N . HIS A 1 427 ? 34.288 -0.166 -53.938 1.00 85.31 427 HIS A N 1
ATOM 3372 C CA . HIS A 1 427 ? 34.612 -1.543 -54.332 1.00 85.31 427 HIS A CA 1
ATOM 3373 C C . HIS A 1 427 ? 33.993 -1.924 -55.686 1.00 85.31 427 HIS A C 1
ATOM 3375 O O . HIS A 1 427 ? 34.650 -2.570 -56.510 1.00 85.31 427 HIS A O 1
ATOM 3381 N N . ARG A 1 428 ? 32.754 -1.496 -55.957 1.00 84.12 428 ARG A N 1
ATOM 3382 C CA . ARG A 1 428 ? 32.083 -1.725 -57.246 1.00 84.12 428 ARG A CA 1
ATOM 3383 C C . ARG A 1 428 ? 32.770 -0.973 -58.388 1.00 84.12 428 ARG A C 1
ATOM 3385 O O . ARG A 1 428 ? 32.993 -1.551 -59.454 1.00 84.12 428 ARG A O 1
ATOM 3392 N N . ALA A 1 429 ? 33.145 0.285 -58.162 1.00 83.75 429 ALA A N 1
ATOM 3393 C CA . ALA A 1 429 ? 33.891 1.088 -59.125 1.00 83.75 429 ALA A CA 1
ATOM 3394 C C . ALA A 1 429 ? 35.261 0.461 -59.434 1.00 83.75 429 ALA A C 1
ATOM 3396 O O . ALA A 1 429 ? 35.587 0.250 -60.601 1.00 83.75 429 ALA A O 1
ATOM 3397 N N . ALA A 1 430 ? 36.018 0.060 -58.407 1.00 83.75 430 ALA A N 1
ATOM 3398 C CA . ALA A 1 430 ? 37.307 -0.614 -58.570 1.00 83.75 430 ALA A CA 1
ATOM 3399 C C . ALA A 1 430 ? 37.182 -1.923 -59.370 1.00 83.75 430 ALA A C 1
ATOM 3401 O O . ALA A 1 430 ? 37.960 -2.160 -60.294 1.00 83.75 430 ALA A O 1
ATOM 3402 N N . SER A 1 431 ? 36.161 -2.734 -59.078 1.00 83.69 431 SER A N 1
ATOM 3403 C CA . SER A 1 431 ? 35.884 -3.978 -59.811 1.00 83.69 431 SER A CA 1
ATOM 3404 C C . SER A 1 431 ? 35.559 -3.717 -61.288 1.00 83.69 431 SER A C 1
ATOM 3406 O O . SER A 1 431 ? 36.024 -4.438 -62.169 1.00 83.69 431 SER A O 1
ATOM 3408 N N . THR A 1 432 ? 34.808 -2.649 -61.573 1.00 83.06 432 THR A N 1
ATOM 3409 C CA . THR A 1 432 ? 34.449 -2.239 -62.941 1.00 83.06 432 THR A CA 1
ATOM 3410 C C . THR A 1 432 ? 35.681 -1.779 -63.724 1.00 83.06 432 THR A C 1
ATOM 3412 O O . THR A 1 432 ? 35.880 -2.191 -64.867 1.00 83.06 432 THR A O 1
ATOM 3415 N N . ILE A 1 433 ? 36.554 -0.985 -63.094 1.00 82.12 433 ILE A N 1
ATOM 3416 C CA . ILE A 1 433 ? 37.825 -0.534 -63.680 1.00 82.12 433 ILE A CA 1
ATOM 3417 C C . ILE A 1 433 ? 38.742 -1.731 -63.970 1.00 82.12 433 ILE A C 1
ATOM 3419 O O . ILE A 1 433 ? 39.296 -1.836 -65.065 1.00 82.12 433 ILE A O 1
ATOM 3423 N N . GLN A 1 434 ? 38.868 -2.673 -63.029 1.00 77.38 434 GLN A N 1
ATOM 3424 C CA . GLN A 1 434 ? 39.660 -3.891 -63.220 1.00 77.38 434 GLN A CA 1
ATOM 3425 C C . GLN A 1 434 ? 39.119 -4.764 -64.360 1.00 77.38 434 GLN A C 1
ATOM 3427 O O . GLN A 1 434 ? 39.904 -5.267 -65.167 1.00 77.38 434 GLN A O 1
ATOM 3432 N N . ALA A 1 435 ? 37.797 -4.923 -64.467 1.00 76.31 435 ALA A N 1
ATOM 3433 C CA . ALA A 1 435 ? 37.169 -5.648 -65.569 1.00 76.31 435 ALA A CA 1
ATOM 3434 C C . ALA A 1 435 ? 37.425 -4.964 -66.924 1.00 76.31 435 ALA A C 1
ATOM 3436 O O . ALA A 1 435 ? 37.804 -5.632 -67.887 1.00 76.31 435 ALA A O 1
ATOM 3437 N N . GLY A 1 436 ? 37.307 -3.632 -66.985 1.00 78.75 436 GLY A N 1
ATOM 3438 C CA . GLY A 1 436 ? 37.623 -2.845 -68.180 1.00 78.75 436 GLY A CA 1
ATOM 3439 C C . GLY A 1 436 ? 39.089 -2.972 -68.611 1.00 78.75 436 GLY A C 1
ATOM 3440 O O . GLY A 1 436 ? 39.374 -3.152 -69.795 1.00 78.75 436 GLY A O 1
ATOM 3441 N N . TYR A 1 437 ? 40.026 -2.961 -67.659 1.00 75.25 437 TYR A N 1
ATOM 3442 C CA . TYR A 1 437 ? 41.453 -3.155 -67.932 1.00 75.25 437 TYR A CA 1
ATOM 3443 C C . TYR A 1 437 ? 41.781 -4.582 -68.408 1.00 75.25 437 TYR A C 1
ATOM 3445 O O . TYR A 1 437 ? 42.570 -4.764 -69.335 1.00 75.25 437 TYR A O 1
ATOM 3453 N N . ARG A 1 438 ? 41.146 -5.611 -67.828 1.00 71.62 438 ARG A N 1
ATOM 3454 C CA . ARG A 1 438 ? 41.271 -6.998 -68.316 1.00 71.62 438 ARG A CA 1
ATOM 3455 C C . ARG A 1 438 ? 40.736 -7.137 -69.743 1.00 71.62 438 ARG A C 1
ATOM 3457 O O . ARG A 1 438 ? 41.418 -7.718 -70.582 1.00 71.62 438 ARG A O 1
ATOM 3464 N N . GLY A 1 439 ? 39.568 -6.556 -70.022 1.00 70.62 439 GLY A N 1
ATOM 3465 C CA . GLY A 1 439 ? 38.942 -6.565 -71.347 1.00 70.62 439 GLY A CA 1
ATOM 3466 C C . GLY A 1 439 ? 39.729 -5.802 -72.419 1.00 70.62 439 GLY A C 1
ATOM 3467 O O . GLY A 1 439 ? 39.718 -6.186 -73.587 1.00 70.62 439 GLY A O 1
ATOM 3468 N N . SER A 1 440 ? 40.433 -4.727 -72.053 1.00 68.88 440 SER A N 1
ATOM 3469 C CA . SER A 1 440 ? 41.283 -3.992 -72.998 1.00 68.88 440 SER A CA 1
ATOM 3470 C C . SER A 1 440 ? 42.586 -4.734 -73.307 1.00 68.88 440 SER A C 1
ATOM 3472 O O . SER A 1 440 ? 43.028 -4.719 -74.455 1.00 68.88 440 SER A O 1
ATOM 3474 N N . ARG A 1 441 ? 43.172 -5.439 -72.326 1.00 67.56 441 ARG A N 1
ATOM 3475 C CA . ARG A 1 441 ? 44.332 -6.317 -72.559 1.00 67.56 441 ARG A CA 1
ATOM 3476 C C . ARG A 1 441 ? 43.990 -7.487 -73.473 1.00 67.56 441 ARG A C 1
ATOM 3478 O O . ARG A 1 441 ? 44.756 -7.725 -74.396 1.00 67.56 441 ARG A O 1
ATOM 3485 N N . THR A 1 442 ? 42.851 -8.154 -73.279 1.00 65.56 442 THR A N 1
ATOM 3486 C CA . THR A 1 442 ? 42.425 -9.248 -74.172 1.00 65.56 442 THR A CA 1
ATOM 3487 C C . THR A 1 442 ? 42.152 -8.776 -75.598 1.00 65.56 442 THR A C 1
ATOM 3489 O O . THR A 1 442 ? 42.488 -9.489 -76.538 1.00 65.56 442 THR A O 1
ATOM 3492 N N . ARG A 1 443 ? 41.613 -7.562 -75.792 1.00 64.38 443 ARG A N 1
ATOM 3493 C CA . ARG A 1 443 ? 41.456 -6.976 -77.138 1.00 64.38 443 ARG A CA 1
ATOM 3494 C C . ARG A 1 443 ? 42.786 -6.621 -77.798 1.00 64.38 443 ARG A C 1
ATOM 3496 O O . ARG A 1 443 ? 42.912 -6.813 -78.996 1.00 64.38 443 ARG A O 1
ATOM 3503 N N . LYS A 1 444 ? 43.770 -6.135 -77.035 1.00 61.16 444 LYS A N 1
ATOM 3504 C CA . LYS A 1 444 ? 45.113 -5.815 -77.552 1.00 61.16 444 LYS A CA 1
ATOM 3505 C C . LYS A 1 444 ? 45.987 -7.042 -77.828 1.00 61.16 444 LYS A C 1
ATOM 3507 O O . LYS A 1 444 ? 46.965 -6.911 -78.544 1.00 61.16 444 LYS A O 1
ATOM 3512 N N . SER A 1 445 ? 45.682 -8.198 -77.237 1.00 59.41 445 SER A N 1
ATOM 3513 C CA . SER A 1 445 ? 46.407 -9.454 -77.482 1.00 59.41 445 SER A CA 1
ATOM 3514 C C . SER A 1 445 ? 45.758 -10.349 -78.545 1.00 59.41 445 SER A C 1
ATOM 3516 O O . SER A 1 445 ? 46.314 -11.395 -78.857 1.00 59.41 445 SER A O 1
ATOM 3518 N N . GLY A 1 446 ? 44.561 -9.993 -79.028 1.00 54.81 446 GLY A N 1
ATOM 3519 C CA . GLY A 1 446 ? 43.817 -10.726 -80.063 1.00 54.81 446 GLY A CA 1
ATOM 3520 C C . GLY A 1 446 ? 43.755 -10.020 -81.424 1.00 54.81 446 GLY A C 1
ATOM 3521 O O . GLY A 1 446 ? 43.103 -10.534 -82.329 1.00 54.81 446 GLY A O 1
ATOM 3522 N N . SER A 1 447 ? 44.393 -8.852 -81.548 1.00 47.19 447 SER A N 1
ATOM 3523 C CA . SER A 1 447 ? 44.720 -8.157 -82.802 1.00 47.19 447 SER A CA 1
ATOM 3524 C C . SER A 1 447 ? 46.202 -8.324 -83.085 1.00 47.19 447 SER A C 1
ATOM 3526 O O . SER A 1 447 ? 46.558 -8.529 -84.260 1.00 47.19 447 SER A O 1
#

pLDDT: mean 83.8, std 14.04, range [35.69, 98.56]

Sequence (447 aa):
QQFKMESLKHTFTENIQRLENNTANLPPPTPDQIGNFLRRINADVGSVIRTCPAEVQRLVRRKFNDIGFDCRTNRGFKPTPPSVDEIKAFLASTLEGLNTVPVARAATSTTITISQEELDDLSKACNKLWELDANRLVPGRDYELDLQQGKKIYQEFDAAAGPLFARVDAAALARPTYAAFRALLDNYERGTGEAEVVTNHELAENRHFIDLIMATGPMRYCHAYLARKGKAPAQAAAFKQTLSDLWFTLYRRETQNDSSGFEHVFVGESKHGEITGLHNWIQMYLEEQRGSFDYQGYIYPRVRGGRNGFRHPLSSEQLISLQFTWDGELKKCSSSFIGTSPEFEMALLTLCFLAGEQENVVQCGPYSALITCYKMHVRGKMLIGSAFPSEAPLSDKDAAVKIQAAARGQQCRRQGARAYQDTRDRHRAASTIQAGYRGSRTRKSGS